Protein AF-A0A350SYU5-F1 (afdb_monomer)

Foldseek 3Di:
DDPVVVVVVVVLLCLLLLLLLLLLLLVLCQLPVLLVLLVQLPDPLQRSLLLLLLLQLLLLVVLQVPQFAQDALVLLLVLLLCLLVLLQVLLLDHRDPVSSVSSNVSSNSSSVNSSNSVRQSLVPPSNVCPPFLCSLVVSLVLSLVLVPPDPPDSRNRPSSSVSSNVSSVSNSVSRDPDDRDGDRDDRDPVNQQDLLNLLLSLLSSCLSLCLAPVVVVVDDSSVSSSLNSCLQRVLLRVVVVVPPPPCDPPLCLAQQLLVLLLQLLLLLLPPPDVVSPSSSNNSSSNSNSRDRPPDPPPDVVSNCVNSPNSVLSVQLSNCCVVQPNNSSSVSSVVSNVVSVVSSVVSVVVVVVVVPPPPPPPPPPDDDDDD

Secondary structure (DSSP, 8-state):
--HHHHHHHHHHHHHHHHHHHHHHHHHHHHHHHHHHHHHHTT-TTTHHHHHHHHHHHHHHHHHHH--B-PPPHHHHHHHHHHHHHHHHHHHTPPSSHHHHHHHHHHHHHHHHHHHHHHHHHHH-GGGG--TTSHHHHHHHHHHHHHHTS-TTSTTTTHHHHHHHHHHHHHHHHHS--------BPPPPTTSS--HHHHHHHHHHHHTTSTT-TTTTTT--HHHHHHHHHHHHHHHHHHHHHTT--TT--HHHHHHHHHHHHHHHHHHHHH--SHHHHHHHHHHHHHHHHS---------GGGGSGGGHHHHHHHHHHHHHHHHTHHHHHHHHHHHHHHHHHHHHHHHHHHHHHHHS--------------

Radius of gyration: 22.91 Å; Cα contacts (8 Å, |Δi|>4): 474; chains: 1; bounding box: 88×47×67 Å

Nearest PDB structures (foldseek):
  7da5-assembly1_A  TM=6.569E-01  e=1.194E-03  Homo sapiens
  9b3m-assembly1_A  TM=6.721E-01  e=3.586E-03  Staphylococcus aureus
  6kkj-assembly1_B  TM=5.886E-01  e=1.077E-02  Escherichia coli K-12
  6kki-assembly1_A  TM=5.574E-01  e=4.670E-02  Escherichia coli K-12
  4jr9-assembly1_A  TM=5.294E-01  e=6.081E-01  Escherichia coli K-12

Solvent-accessible surface area (backbone atoms only — not comparable to full-atom values): 19378 Å² total; per-residue (Å²): 133,62,73,68,59,58,49,53,56,53,57,64,62,45,32,33,48,43,33,46,22,25,43,35,31,57,50,54,39,45,54,49,50,40,16,53,50,23,52,70,44,65,50,82,72,33,36,9,38,49,30,34,27,48,18,53,36,47,23,40,56,48,40,64,66,62,50,71,57,56,69,54,47,67,54,48,32,49,39,22,42,52,36,13,52,42,46,27,52,56,59,71,47,65,69,47,75,67,46,51,54,48,46,46,53,41,23,52,45,43,14,55,35,50,35,42,46,51,38,42,44,65,72,36,71,59,44,79,61,52,91,74,42,51,37,37,40,53,21,34,52,51,45,50,57,59,70,66,56,73,73,92,45,103,56,69,17,50,60,57,16,50,52,39,34,51,26,16,52,44,34,28,75,45,53,73,96,63,84,88,64,90,51,78,55,74,82,52,84,82,40,62,49,41,71,32,55,28,51,43,50,37,57,58,50,38,71,53,40,92,52,30,75,65,51,77,68,73,49,54,72,63,60,51,52,51,51,53,37,45,49,68,16,44,43,45,25,50,57,64,69,69,56,63,62,95,73,60,53,77,62,52,49,58,41,48,36,30,50,27,32,21,52,11,20,44,30,45,40,70,37,92,42,66,68,39,38,52,52,11,52,51,29,25,43,50,20,46,43,48,78,70,77,86,72,86,76,87,47,82,83,54,74,58,49,41,42,50,29,31,52,50,45,47,50,30,29,70,36,26,82,82,48,40,50,52,26,54,21,51,52,26,40,52,50,15,51,52,26,46,54,52,41,50,54,55,53,53,53,51,52,55,60,67,66,54,67,80,76,70,75,77,75,84,76,75,89,86,79,135

Mean predicted aligned error: 9.74 Å

Structure (mmCIF, N/CA/C/O backbone):
data_AF-A0A350SYU5-F1
#
_entry.id   AF-A0A350SYU5-F1
#
loop_
_atom_site.group_PDB
_atom_site.id
_atom_site.type_symbol
_atom_site.label_atom_id
_atom_site.label_alt_id
_atom_site.label_comp_id
_atom_site.label_asym_id
_atom_site.label_entity_id
_atom_site.label_seq_id
_atom_site.pdbx_PDB_ins_code
_atom_site.Cartn_x
_atom_site.Cartn_y
_atom_site.Cartn_z
_atom_site.occupancy
_atom_site.B_iso_or_equiv
_atom_site.auth_seq_id
_atom_site.auth_comp_id
_atom_site.auth_asym_id
_atom_site.auth_atom_id
_atom_site.pdbx_PDB_model_num
ATOM 1 N N . MET A 1 1 ? 10.965 -8.874 44.920 1.00 52.69 1 MET A N 1
ATOM 2 C CA . MET A 1 1 ? 10.633 -9.421 43.585 1.00 52.69 1 MET A CA 1
ATOM 3 C C . MET A 1 1 ? 11.917 -9.912 42.941 1.00 52.69 1 MET A C 1
ATOM 5 O O . MET A 1 1 ? 12.846 -9.113 42.859 1.00 52.69 1 MET A O 1
ATOM 9 N N . PRO A 1 2 ? 12.013 -11.189 42.547 1.00 64.06 2 PRO A N 1
ATOM 10 C CA . PRO A 1 2 ? 13.215 -11.714 41.913 1.00 64.06 2 PRO A CA 1
ATOM 11 C C . PRO A 1 2 ? 13.391 -11.112 40.509 1.00 64.06 2 PRO A C 1
ATOM 13 O O . PRO A 1 2 ? 12.429 -10.857 39.785 1.00 64.06 2 PRO A O 1
ATOM 16 N N . MET A 1 3 ? 14.641 -10.861 40.124 1.00 56.91 3 MET A N 1
ATOM 17 C CA . MET A 1 3 ? 15.029 -10.196 38.870 1.00 56.91 3 MET A CA 1
ATOM 18 C C . MET A 1 3 ? 14.549 -10.951 37.609 1.00 56.91 3 MET A C 1
ATOM 20 O O . MET A 1 3 ? 14.322 -10.340 36.564 1.00 56.91 3 MET A O 1
ATOM 24 N N . SER A 1 4 ? 14.305 -12.261 37.731 1.00 62.06 4 SER A N 1
ATOM 25 C CA . SER A 1 4 ? 13.698 -13.123 36.708 1.00 62.06 4 SER A CA 1
ATOM 26 C C . SER A 1 4 ? 12.257 -12.734 36.355 1.00 62.06 4 SER A C 1
ATOM 28 O O . SER A 1 4 ? 11.883 -12.772 35.181 1.00 62.06 4 SER A O 1
ATOM 30 N N . ASP A 1 5 ? 11.464 -12.285 37.332 1.00 49.34 5 ASP A N 1
ATOM 31 C CA . ASP A 1 5 ? 10.056 -11.919 37.122 1.00 49.34 5 ASP A CA 1
ATOM 32 C C . ASP A 1 5 ? 9.930 -10.568 36.408 1.00 49.34 5 ASP A C 1
ATOM 34 O O . ASP A 1 5 ? 9.075 -10.384 35.538 1.00 49.34 5 ASP A O 1
ATOM 38 N N . LEU A 1 6 ? 10.844 -9.636 36.700 1.00 54.94 6 LEU A N 1
ATOM 39 C CA . LEU A 1 6 ? 10.938 -8.340 36.018 1.00 54.94 6 LEU A CA 1
ATOM 40 C C . LEU A 1 6 ? 11.334 -8.490 34.542 1.00 54.94 6 LEU A C 1
ATOM 42 O O . LEU A 1 6 ? 10.786 -7.793 33.682 1.00 54.94 6 LEU A O 1
ATOM 46 N N . LEU A 1 7 ? 12.245 -9.416 34.230 1.00 56.16 7 LEU A N 1
ATOM 47 C CA . LEU A 1 7 ? 12.617 -9.725 32.850 1.00 56.16 7 LEU A CA 1
ATOM 48 C C . LEU A 1 7 ? 11.451 -10.383 32.101 1.00 56.16 7 LEU A C 1
ATOM 50 O O . LEU A 1 7 ? 11.112 -9.940 31.003 1.00 56.16 7 LEU A O 1
ATOM 54 N N . HIS A 1 8 ? 10.757 -11.352 32.703 1.00 55.75 8 HIS A N 1
ATOM 55 C CA . HIS A 1 8 ? 9.583 -11.976 32.083 1.00 55.75 8 HIS A CA 1
ATOM 56 C C . HIS A 1 8 ? 8.437 -10.983 31.813 1.00 55.75 8 HIS A C 1
ATOM 58 O O . HIS A 1 8 ? 7.811 -11.026 30.745 1.00 55.75 8 HIS A O 1
ATOM 64 N N . LEU A 1 9 ? 8.191 -10.038 32.725 1.00 55.91 9 LEU A N 1
ATOM 65 C CA . LEU A 1 9 ? 7.209 -8.964 32.536 1.00 55.91 9 LEU A CA 1
ATOM 66 C C . LEU A 1 9 ? 7.614 -7.994 31.411 1.00 55.91 9 LEU A C 1
ATOM 68 O O . LEU A 1 9 ? 6.774 -7.636 30.583 1.00 55.91 9 LEU A O 1
ATOM 72 N N . ARG A 1 10 ? 8.900 -7.627 31.300 1.00 57.81 10 ARG A N 1
ATOM 73 C CA . ARG A 1 10 ? 9.396 -6.783 30.194 1.00 57.81 10 ARG A CA 1
ATOM 74 C C . ARG A 1 10 ? 9.336 -7.491 28.838 1.00 57.81 10 ARG A C 1
ATOM 76 O O . ARG A 1 10 ? 8.851 -6.907 27.870 1.00 57.81 10 ARG A O 1
ATOM 83 N N . PHE A 1 11 ? 9.749 -8.758 28.757 1.00 58.53 11 PHE A N 1
ATOM 84 C CA . PHE A 1 11 ? 9.752 -9.517 27.498 1.00 58.53 11 PHE A CA 1
ATOM 85 C C . PHE A 1 11 ? 8.342 -9.807 26.969 1.00 58.53 11 PHE A C 1
ATOM 87 O O . PHE A 1 11 ? 8.112 -9.783 25.759 1.00 58.53 11 PHE A O 1
ATOM 94 N N . THR A 1 12 ? 7.363 -10.026 27.849 1.00 60.91 12 THR A N 1
ATOM 95 C CA . THR A 1 12 ? 5.959 -10.178 27.428 1.00 60.91 12 THR A CA 1
ATOM 96 C C . THR A 1 12 ? 5.342 -8.862 26.941 1.00 60.91 12 THR A C 1
ATOM 98 O O . THR A 1 12 ? 4.440 -8.892 26.098 1.00 60.91 12 THR A O 1
ATOM 101 N N . GLY A 1 13 ? 5.857 -7.713 27.395 1.00 68.12 13 GLY A N 1
ATOM 102 C CA . GLY A 1 13 ? 5.487 -6.383 26.904 1.00 68.12 13 GLY A CA 1
ATOM 103 C C . GLY A 1 13 ? 5.951 -6.095 25.470 1.00 68.12 13 GLY A C 1
ATOM 104 O O . GLY A 1 13 ? 5.260 -5.389 24.738 1.00 68.12 13 GLY A O 1
ATOM 105 N N . LEU A 1 14 ? 7.063 -6.697 25.029 1.00 76.12 14 LEU A N 1
ATOM 106 C CA . LEU A 1 14 ? 7.655 -6.452 23.705 1.00 76.12 14 LEU A CA 1
ATOM 107 C C . LEU A 1 14 ? 7.054 -7.290 22.569 1.00 76.12 14 LEU A C 1
ATOM 109 O O . LEU A 1 14 ? 7.246 -6.961 21.400 1.00 76.12 14 LEU A O 1
ATOM 113 N N . ARG A 1 15 ? 6.278 -8.338 22.868 1.00 82.56 15 ARG A N 1
ATOM 114 C CA . ARG A 1 15 ? 5.720 -9.220 21.824 1.00 82.56 15 ARG A CA 1
ATOM 115 C C . ARG A 1 15 ? 4.776 -8.495 20.864 1.00 82.56 15 ARG A C 1
ATOM 117 O O . ARG A 1 15 ? 4.832 -8.706 19.658 1.00 82.56 15 ARG A O 1
ATOM 124 N N . ALA A 1 16 ? 3.920 -7.630 21.401 1.00 80.12 16 ALA A N 1
ATOM 125 C CA . ALA A 1 16 ? 2.972 -6.859 20.607 1.00 80.12 16 ALA A CA 1
ATOM 126 C C . ALA A 1 16 ? 3.649 -5.839 19.667 1.00 80.12 16 ALA A C 1
ATOM 128 O O . ALA A 1 16 ? 3.357 -5.864 18.469 1.00 80.12 16 ALA A O 1
ATOM 129 N N . PRO A 1 17 ? 4.568 -4.971 20.140 1.00 83.31 17 PRO A N 1
ATOM 130 C CA . PRO A 1 17 ? 5.275 -4.061 19.246 1.00 83.31 17 PRO A CA 1
ATOM 131 C C . PRO A 1 17 ? 6.201 -4.789 18.261 1.00 83.31 17 PRO A C 1
ATOM 133 O O . PRO A 1 17 ? 6.313 -4.338 17.129 1.00 83.31 17 PRO A O 1
ATOM 136 N N . ALA A 1 18 ? 6.788 -5.933 18.628 1.00 87.62 18 ALA A N 1
ATOM 137 C CA . ALA A 1 18 ? 7.578 -6.758 17.712 1.00 87.62 18 ALA A CA 1
ATOM 138 C C . ALA A 1 18 ? 6.739 -7.344 16.560 1.00 87.62 18 ALA A C 1
ATOM 140 O O . ALA A 1 18 ? 7.135 -7.250 15.399 1.00 87.62 18 ALA A O 1
ATOM 141 N N . LEU A 1 19 ? 5.546 -7.881 16.847 1.00 87.88 19 LEU A N 1
ATOM 142 C CA . LEU A 1 19 ? 4.619 -8.331 15.803 1.00 87.88 19 LEU A CA 1
ATOM 143 C C . LEU A 1 19 ? 4.144 -7.159 14.929 1.00 87.88 19 LEU A C 1
ATOM 145 O O . LEU A 1 19 ? 4.025 -7.296 13.713 1.00 87.88 19 LEU A O 1
ATOM 149 N N . ALA A 1 20 ? 3.888 -5.997 15.538 1.00 86.62 20 ALA A N 1
ATOM 150 C CA . ALA A 1 20 ? 3.530 -4.790 14.803 1.00 86.62 20 ALA A CA 1
ATOM 151 C C . ALA A 1 20 ? 4.665 -4.328 13.878 1.00 86.62 20 ALA A C 1
ATOM 153 O O . ALA A 1 20 ? 4.381 -3.982 12.734 1.00 86.62 20 ALA A O 1
ATOM 154 N N . LEU A 1 21 ? 5.916 -4.357 14.348 1.00 90.19 21 LEU A N 1
ATOM 155 C CA . LEU A 1 21 ? 7.109 -4.044 13.564 1.00 90.19 21 LEU A CA 1
ATOM 156 C C . LEU A 1 21 ? 7.224 -4.991 12.369 1.00 90.19 21 LEU A C 1
ATOM 158 O O . LEU A 1 21 ? 7.217 -4.518 11.242 1.00 90.19 21 LEU A O 1
ATOM 162 N N . ALA A 1 22 ? 7.208 -6.310 12.598 1.00 91.81 22 ALA A N 1
ATOM 163 C CA . ALA A 1 22 ? 7.276 -7.312 11.532 1.00 91.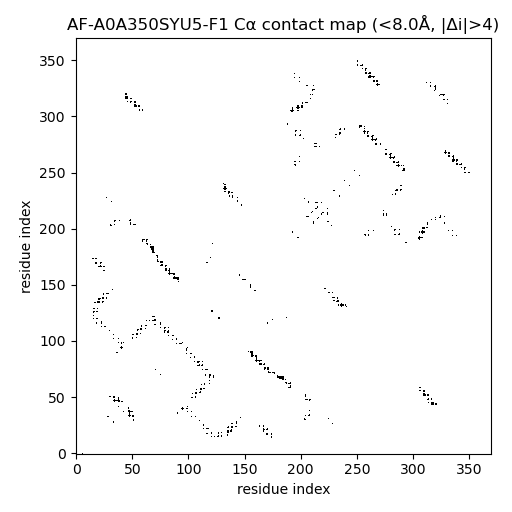81 22 ALA A CA 1
ATOM 164 C C . ALA A 1 22 ? 6.190 -7.102 10.465 1.00 91.81 22 ALA A C 1
ATOM 166 O O . ALA A 1 22 ? 6.468 -7.130 9.267 1.00 91.81 22 ALA A O 1
ATOM 167 N N . ARG A 1 23 ? 4.956 -6.829 10.904 1.00 90.69 23 ARG A N 1
ATOM 168 C CA . ARG A 1 23 ? 3.830 -6.522 10.021 1.00 90.69 23 ARG A CA 1
ATOM 169 C C . ARG A 1 23 ? 4.079 -5.255 9.206 1.00 90.69 23 ARG A C 1
ATOM 171 O O . ARG A 1 23 ? 3.924 -5.289 7.995 1.00 90.69 23 ARG A O 1
ATOM 178 N N . TRP A 1 24 ? 4.461 -4.147 9.838 1.00 90.12 24 TRP A N 1
ATOM 179 C CA . TRP A 1 24 ? 4.737 -2.899 9.121 1.00 90.12 24 TRP A CA 1
ATOM 180 C C . TRP A 1 24 ? 5.911 -3.033 8.154 1.00 90.12 24 TRP A C 1
ATOM 182 O O . TRP A 1 24 ? 5.799 -2.567 7.027 1.00 90.12 24 TRP A O 1
ATOM 192 N N . THR A 1 25 ? 6.981 -3.723 8.544 1.00 92.44 25 THR A N 1
ATOM 193 C CA . THR A 1 25 ? 8.129 -4.006 7.678 1.00 92.44 25 THR A CA 1
ATOM 194 C C . THR A 1 25 ? 7.698 -4.795 6.445 1.00 92.44 25 THR A C 1
ATOM 196 O O . THR A 1 25 ? 7.964 -4.364 5.328 1.00 92.44 25 THR A O 1
ATOM 199 N N . ALA A 1 26 ? 6.949 -5.890 6.618 1.00 92.50 26 ALA A N 1
ATOM 200 C CA . ALA A 1 26 ? 6.449 -6.681 5.494 1.00 92.50 26 ALA A CA 1
ATOM 201 C C . ALA A 1 26 ? 5.541 -5.867 4.554 1.00 92.50 26 ALA A C 1
ATOM 203 O O . ALA A 1 26 ? 5.580 -6.071 3.343 1.00 92.50 26 ALA A O 1
ATOM 204 N N . LEU A 1 27 ? 4.741 -4.939 5.093 1.00 90.81 27 LEU A N 1
ATOM 205 C CA . LEU A 1 27 ? 3.855 -4.084 4.300 1.00 90.81 27 LEU A CA 1
ATOM 206 C C . LEU A 1 27 ? 4.599 -2.991 3.536 1.00 90.81 27 LEU A C 1
ATOM 208 O O . LEU A 1 27 ? 4.328 -2.797 2.355 1.00 90.81 27 LEU A O 1
ATOM 212 N N . LEU A 1 28 ? 5.498 -2.263 4.198 1.00 90.56 28 LEU A N 1
ATOM 213 C CA . LEU A 1 28 ? 6.235 -1.161 3.581 1.00 90.56 28 LEU A CA 1
ATOM 214 C C . LEU A 1 28 ? 7.209 -1.685 2.526 1.00 90.56 28 LEU A C 1
ATOM 216 O O . LEU A 1 28 ? 7.221 -1.167 1.413 1.00 90.56 28 LEU A O 1
ATOM 220 N N . ILE A 1 29 ? 7.939 -2.763 2.830 1.00 91.94 29 ILE A N 1
ATOM 221 C CA . ILE A 1 29 ? 8.794 -3.419 1.837 1.00 91.94 29 ILE A CA 1
ATOM 222 C C . ILE A 1 29 ? 7.935 -3.975 0.696 1.00 91.94 29 ILE A C 1
ATOM 224 O O . ILE A 1 29 ? 8.297 -3.779 -0.453 1.00 91.94 29 ILE A O 1
ATOM 228 N N . GLY A 1 30 ? 6.773 -4.582 0.967 1.00 90.25 30 GLY A N 1
ATOM 229 C CA . GLY A 1 30 ? 5.881 -5.074 -0.090 1.00 90.25 30 GLY A CA 1
ATOM 230 C C . GLY A 1 30 ? 5.445 -3.979 -1.071 1.00 90.25 30 GLY A C 1
ATOM 231 O O . GLY A 1 30 ? 5.544 -4.167 -2.278 1.00 90.25 30 GLY A O 1
ATOM 232 N N . TRP A 1 31 ? 5.035 -2.806 -0.572 1.00 88.94 31 TRP A N 1
ATOM 233 C CA . TRP A 1 31 ? 4.666 -1.662 -1.420 1.00 88.94 31 TRP A CA 1
ATOM 234 C C . TRP A 1 31 ? 5.816 -1.155 -2.285 1.00 88.94 31 TRP A C 1
ATOM 236 O O . TRP A 1 31 ? 5.601 -0.781 -3.439 1.00 88.94 31 TRP A O 1
ATOM 246 N N . VAL A 1 32 ? 7.011 -1.073 -1.702 1.00 89.00 32 VAL A N 1
ATOM 247 C CA . VAL A 1 32 ? 8.126 -0.375 -2.336 1.00 89.00 32 VAL A CA 1
ATOM 248 C C . VAL A 1 32 ? 8.946 -1.334 -3.198 1.00 89.00 32 VAL A C 1
ATOM 250 O O . VAL A 1 32 ? 9.190 -1.079 -4.369 1.00 89.00 32 VAL A O 1
ATOM 253 N N . TRP A 1 33 ? 9.307 -2.494 -2.665 1.00 90.81 33 TRP A N 1
ATOM 254 C CA . TRP A 1 33 ? 10.144 -3.451 -3.372 1.00 90.81 33 TRP A CA 1
ATOM 255 C C . TRP A 1 33 ? 9.426 -4.124 -4.550 1.00 90.81 33 TRP A C 1
ATOM 257 O O . TRP A 1 33 ? 10.004 -4.182 -5.628 1.00 90.81 33 TRP A O 1
ATOM 267 N N . LEU A 1 34 ? 8.162 -4.562 -4.412 1.00 90.56 34 LEU A N 1
ATOM 268 C CA . LEU A 1 34 ? 7.441 -5.193 -5.538 1.00 90.56 34 LEU A CA 1
ATOM 269 C C . LEU A 1 34 ? 7.291 -4.240 -6.732 1.00 90.56 34 LEU A C 1
ATOM 271 O O . LEU A 1 34 ? 7.348 -4.673 -7.883 1.00 90.56 34 LEU A O 1
ATOM 275 N N . GLY A 1 35 ? 7.099 -2.949 -6.457 1.00 87.62 35 GLY A N 1
ATOM 276 C CA . GLY A 1 35 ? 6.995 -1.930 -7.492 1.00 87.62 35 GLY A CA 1
ATOM 277 C C . GLY A 1 35 ? 8.335 -1.626 -8.160 1.00 87.62 35 GLY A C 1
ATOM 278 O O . GLY A 1 35 ? 8.398 -1.609 -9.391 1.00 87.62 35 GLY A O 1
ATOM 279 N N . ALA A 1 36 ? 9.400 -1.464 -7.366 1.00 86.50 36 ALA A N 1
ATOM 280 C CA . ALA A 1 36 ? 10.763 -1.275 -7.867 1.00 86.50 36 ALA A CA 1
ATOM 281 C C . ALA A 1 36 ? 11.204 -2.445 -8.749 1.00 86.50 36 ALA A C 1
ATOM 283 O O . ALA A 1 36 ? 11.718 -2.255 -9.849 1.00 86.50 36 ALA A O 1
ATOM 284 N N . GLU A 1 37 ? 10.949 -3.663 -8.282 1.00 87.19 37 GLU A N 1
ATOM 285 C CA . GLU A 1 37 ? 11.361 -4.881 -8.957 1.00 87.19 37 GLU A CA 1
ATOM 286 C C . GLU A 1 37 ? 10.594 -5.096 -10.263 1.00 87.19 37 GLU A C 1
ATOM 288 O O . GLU A 1 37 ? 11.179 -5.435 -11.290 1.00 87.19 37 GLU A O 1
ATOM 293 N N . GLY A 1 38 ? 9.290 -4.807 -10.274 1.00 86.38 38 GLY A N 1
ATOM 294 C CA . GLY A 1 38 ? 8.525 -4.837 -11.515 1.00 86.38 38 GLY A CA 1
ATOM 295 C C . GLY A 1 38 ? 9.039 -3.819 -12.538 1.00 86.38 38 GLY A C 1
ATOM 296 O O . GLY A 1 38 ? 9.127 -4.152 -13.720 1.00 86.38 38 GLY A O 1
ATOM 297 N N . GLN A 1 39 ? 9.443 -2.614 -12.117 1.00 83.31 39 GLN A N 1
ATOM 298 C CA . GLN A 1 39 ? 10.101 -1.656 -13.016 1.00 83.31 39 GLN A CA 1
ATOM 299 C C . GLN A 1 39 ? 11.452 -2.173 -13.526 1.00 83.31 39 GLN A C 1
ATOM 301 O O . GLN A 1 39 ? 11.700 -2.109 -14.730 1.00 83.31 39 GLN A O 1
ATOM 306 N N . ARG A 1 40 ? 12.295 -2.726 -12.640 1.00 84.56 40 ARG A N 1
ATOM 307 C CA . ARG A 1 40 ? 13.619 -3.278 -12.978 1.00 84.56 40 ARG A CA 1
ATOM 308 C C . ARG A 1 40 ? 13.537 -4.336 -14.073 1.00 84.56 40 ARG A C 1
ATOM 310 O O . ARG A 1 40 ? 14.356 -4.342 -14.984 1.00 84.56 40 ARG A O 1
ATOM 31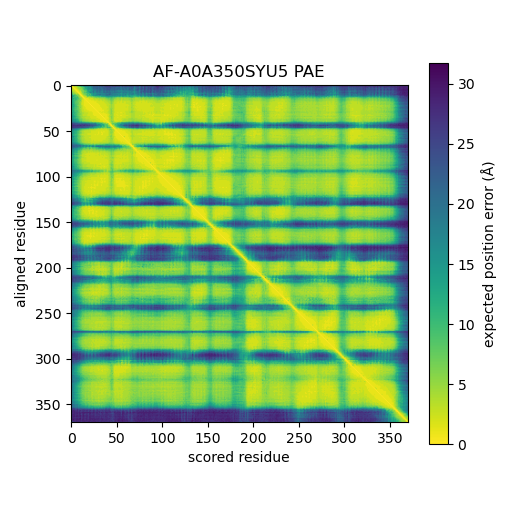7 N N . LEU A 1 41 ? 12.533 -5.208 -14.006 1.00 83.31 41 LEU A N 1
ATOM 318 C CA . LEU A 1 41 ? 12.354 -6.290 -14.973 1.00 83.31 41 LEU A CA 1
ATOM 319 C C . LEU A 1 41 ? 11.883 -5.809 -16.363 1.00 83.31 41 LEU A C 1
ATOM 321 O O . LEU A 1 41 ? 11.805 -6.627 -17.276 1.00 83.31 41 LEU A O 1
ATOM 325 N N . GLY A 1 42 ? 11.598 -4.512 -16.553 1.00 66.06 42 GLY A N 1
ATOM 326 C CA . GLY A 1 42 ? 11.497 -3.880 -17.877 1.00 66.06 42 GLY A CA 1
ATOM 327 C C . GLY A 1 42 ? 10.225 -4.171 -18.681 1.00 66.06 42 GLY A C 1
ATOM 328 O O . GLY A 1 42 ? 10.191 -3.922 -19.884 1.00 66.06 42 GLY A O 1
ATOM 329 N N . TRP A 1 43 ? 9.169 -4.693 -18.053 1.00 66.06 43 TRP A N 1
ATOM 330 C CA . TRP A 1 43 ? 7.924 -5.031 -18.754 1.00 66.06 43 TRP A CA 1
ATOM 331 C C . TRP A 1 43 ? 7.055 -3.787 -19.003 1.00 66.06 43 TRP A C 1
ATOM 333 O O . TRP A 1 43 ? 6.883 -2.933 -18.135 1.00 66.06 43 TRP A O 1
ATOM 343 N N . SER A 1 44 ? 6.508 -3.663 -20.213 1.00 57.03 44 SER A N 1
ATOM 344 C CA . SER A 1 44 ? 5.855 -2.436 -20.668 1.00 57.03 44 SER A CA 1
ATOM 345 C C . SER A 1 44 ? 4.495 -2.167 -19.994 1.00 57.03 44 SER A C 1
ATOM 347 O O . SER A 1 44 ? 3.740 -3.066 -19.620 1.00 57.03 44 SER A O 1
ATOM 349 N N . LEU A 1 45 ? 4.223 -0.868 -19.827 1.00 49.22 45 LEU A N 1
ATOM 350 C CA . LEU A 1 45 ? 3.010 -0.193 -19.340 1.00 49.22 45 LEU A CA 1
ATOM 351 C C . LEU A 1 45 ? 2.565 -0.394 -17.871 1.00 49.22 45 LEU A C 1
ATOM 353 O O . LEU A 1 45 ? 2.014 0.550 -17.314 1.00 49.22 45 LEU A O 1
ATOM 357 N N . ALA A 1 46 ? 2.810 -1.527 -17.196 1.00 53.84 46 ALA A N 1
ATOM 358 C CA . ALA A 1 46 ? 2.254 -1.747 -15.842 1.00 53.84 46 ALA A CA 1
ATOM 359 C C . ALA A 1 46 ? 3.105 -2.595 -14.878 1.00 53.84 46 ALA A C 1
ATOM 361 O O . ALA A 1 46 ? 2.618 -2.970 -13.813 1.00 53.84 46 ALA A O 1
ATOM 362 N N . SER A 1 47 ? 4.350 -2.927 -15.210 1.00 58.69 47 SER A N 1
ATOM 363 C CA . SER A 1 47 ? 5.089 -4.020 -14.561 1.00 58.69 47 SER A CA 1
ATOM 364 C C . SER A 1 47 ? 5.271 -3.899 -13.043 1.00 58.69 47 SER A C 1
ATOM 366 O O . SER A 1 47 ? 5.026 -4.866 -12.323 1.00 58.69 47 SER A O 1
ATOM 368 N N . GLY A 1 48 ? 5.622 -2.714 -12.534 1.00 70.25 48 GLY A N 1
ATOM 369 C CA . GLY A 1 48 ? 5.692 -2.446 -11.089 1.00 70.25 48 GLY A CA 1
ATOM 370 C C . GLY A 1 48 ? 4.314 -2.361 -10.434 1.00 70.25 48 GLY A C 1
ATOM 371 O O . GLY A 1 48 ? 4.080 -2.866 -9.337 1.00 70.25 48 GLY A O 1
ATOM 372 N N . VAL A 1 49 ? 3.362 -1.763 -11.145 1.00 84.94 49 VAL A N 1
ATOM 373 C CA . VAL A 1 49 ? 2.017 -1.485 -10.638 1.00 84.94 49 VAL A CA 1
ATOM 374 C C . VAL A 1 49 ? 1.179 -2.759 -10.525 1.00 84.94 49 VAL A C 1
ATOM 376 O O . VAL A 1 49 ? 0.424 -2.909 -9.569 1.00 84.94 49 VAL A O 1
ATOM 379 N N . LEU A 1 50 ? 1.335 -3.701 -11.456 1.00 89.06 50 LEU A N 1
ATOM 380 C CA . LEU A 1 50 ? 0.588 -4.954 -11.490 1.00 89.06 50 LEU A CA 1
ATOM 381 C C . LEU A 1 50 ? 0.936 -5.853 -10.303 1.00 89.06 50 LEU A C 1
ATOM 383 O O . LEU A 1 50 ? 0.023 -6.348 -9.647 1.00 89.06 50 LEU A O 1
ATOM 387 N N . ALA A 1 51 ? 2.227 -6.023 -9.990 1.00 89.62 51 ALA A N 1
ATOM 388 C CA . ALA A 1 51 ? 2.666 -6.814 -8.837 1.00 89.62 51 ALA A CA 1
ATOM 389 C C . ALA A 1 51 ? 2.078 -6.256 -7.533 1.00 89.62 51 ALA A C 1
ATOM 391 O O . ALA A 1 51 ? 1.498 -6.988 -6.728 1.00 89.62 51 ALA A O 1
ATOM 392 N N . VAL A 1 52 ? 2.165 -4.934 -7.367 1.00 90.94 52 VAL A N 1
ATOM 393 C CA . VAL A 1 52 ? 1.636 -4.214 -6.207 1.00 90.94 52 VAL A CA 1
ATOM 394 C C . VAL A 1 52 ? 0.108 -4.305 -6.140 1.00 90.94 52 VAL A C 1
ATOM 396 O O . VAL A 1 52 ? -0.441 -4.596 -5.077 1.00 90.94 52 VAL A O 1
ATOM 399 N N . ALA A 1 53 ? -0.596 -4.108 -7.256 1.00 91.50 53 ALA A N 1
ATOM 400 C CA . ALA A 1 53 ? -2.052 -4.193 -7.317 1.00 91.50 53 ALA A CA 1
ATOM 401 C C . ALA A 1 53 ? -2.561 -5.619 -7.062 1.00 91.50 53 ALA A C 1
ATOM 403 O O . ALA A 1 53 ? -3.547 -5.791 -6.344 1.00 91.50 53 ALA A O 1
ATOM 404 N N . LEU A 1 54 ? -1.877 -6.638 -7.592 1.00 92.56 54 LEU A N 1
ATOM 405 C CA . LEU A 1 54 ? -2.176 -8.047 -7.340 1.00 92.56 54 LEU A CA 1
ATOM 406 C C . LEU A 1 54 ? -1.988 -8.382 -5.861 1.00 92.56 54 LEU A C 1
ATOM 408 O O . LEU A 1 54 ? -2.900 -8.923 -5.235 1.00 92.56 54 LEU A O 1
ATOM 412 N N . TRP A 1 55 ? -0.839 -8.014 -5.289 1.00 93.94 55 TRP A N 1
ATOM 413 C CA . TRP A 1 55 ? -0.551 -8.199 -3.869 1.00 93.94 55 TRP A CA 1
ATOM 414 C C . TRP A 1 55 ? -1.604 -7.513 -2.987 1.00 93.94 55 TRP A C 1
ATOM 416 O O . TRP A 1 55 ? -2.190 -8.137 -2.098 1.00 93.94 55 TRP A O 1
ATOM 426 N N . TRP A 1 56 ? -1.899 -6.241 -3.259 1.00 91.62 56 TRP A N 1
ATOM 427 C CA . TRP A 1 56 ? -2.866 -5.457 -2.498 1.00 91.62 56 TRP A CA 1
ATOM 428 C C . TRP A 1 56 ? -4.290 -6.010 -2.632 1.00 91.62 56 TRP A C 1
ATOM 430 O O . TRP A 1 56 ? -4.961 -6.234 -1.622 1.00 91.62 56 TRP A O 1
ATOM 440 N N . GLY A 1 57 ? -4.743 -6.284 -3.856 1.00 90.38 57 GLY A N 1
ATOM 441 C CA . GLY A 1 57 ? -6.071 -6.824 -4.131 1.00 90.38 57 GLY A CA 1
ATOM 442 C C . GLY A 1 57 ? -6.273 -8.199 -3.508 1.00 90.38 57 GLY A C 1
ATOM 443 O O . GLY A 1 57 ? -7.266 -8.421 -2.810 1.00 90.38 57 GLY A O 1
ATOM 444 N N . LEU A 1 58 ? -5.304 -9.104 -3.668 1.00 91.12 58 LEU A N 1
ATOM 445 C CA . LEU A 1 58 ? -5.385 -10.430 -3.070 1.00 91.12 58 LEU A CA 1
ATOM 446 C C . LEU A 1 58 ? -5.357 -10.359 -1.543 1.00 91.12 58 LEU A C 1
ATOM 448 O O . LEU A 1 58 ? -6.132 -11.062 -0.897 1.00 91.12 58 LEU A O 1
ATOM 452 N N . ARG A 1 59 ? -4.545 -9.476 -0.950 1.00 89.19 59 ARG A N 1
ATOM 453 C CA . ARG A 1 59 ? -4.538 -9.254 0.501 1.00 89.19 59 ARG A CA 1
ATOM 454 C C . ARG A 1 59 ? -5.923 -8.844 1.003 1.00 89.19 59 ARG A C 1
ATOM 456 O O . ARG A 1 59 ? -6.375 -9.367 2.017 1.00 89.19 59 ARG A O 1
ATOM 463 N N . LEU A 1 60 ? -6.629 -7.965 0.291 1.00 85.06 60 LEU A N 1
ATOM 464 C CA . LEU A 1 60 ? -7.990 -7.562 0.659 1.00 85.06 60 LEU A CA 1
ATOM 465 C C . LEU A 1 60 ? -8.991 -8.722 0.533 1.00 85.06 60 LEU A C 1
ATOM 467 O O . LEU A 1 60 ? -9.763 -8.963 1.462 1.00 85.06 60 LEU A O 1
ATOM 471 N N . VAL A 1 61 ? -8.950 -9.481 -0.567 1.00 85.94 61 VAL A N 1
ATOM 472 C CA . VAL A 1 61 ? -9.835 -10.644 -0.787 1.00 85.94 61 VAL A CA 1
ATOM 473 C C . VAL A 1 61 ? -9.595 -11.729 0.261 1.00 85.94 61 VAL A C 1
ATOM 475 O O . VAL A 1 61 ? -10.540 -12.253 0.855 1.00 85.94 61 VAL A O 1
ATOM 478 N N . LEU A 1 62 ? -8.332 -12.059 0.527 1.00 86.81 62 LEU A N 1
ATOM 479 C CA . LEU A 1 62 ? -7.956 -13.041 1.537 1.00 86.81 62 LEU A CA 1
ATOM 480 C C . LEU A 1 62 ? -8.336 -12.556 2.940 1.00 86.81 62 LEU A C 1
ATOM 482 O O . LEU A 1 62 ? -8.892 -13.339 3.705 1.00 86.81 62 LEU A O 1
ATOM 486 N N . ALA A 1 63 ? -8.153 -11.273 3.267 1.00 80.75 63 ALA A N 1
ATOM 487 C CA . ALA A 1 63 ? -8.565 -10.710 4.556 1.00 80.75 63 ALA A CA 1
ATOM 488 C C . ALA A 1 63 ? -10.089 -10.756 4.783 1.00 80.75 63 ALA A C 1
ATOM 490 O O . ALA A 1 63 ? -10.530 -10.889 5.925 1.00 80.75 63 ALA A O 1
ATOM 491 N N . GLN A 1 64 ? -10.901 -10.683 3.721 1.00 77.31 64 GLN A N 1
ATOM 492 C CA . GLN A 1 64 ? -12.355 -10.885 3.804 1.00 77.31 64 GLN A CA 1
ATOM 493 C C . GLN A 1 64 ? -12.747 -12.353 4.030 1.00 77.31 64 GLN A C 1
ATOM 495 O O . GLN A 1 64 ? -13.744 -12.637 4.706 1.00 77.31 64 GLN A O 1
ATOM 500 N N . ARG A 1 65 ? -12.000 -13.286 3.423 1.00 75.75 65 ARG A N 1
ATOM 501 C CA . ARG A 1 65 ? -12.264 -14.735 3.479 1.00 75.75 65 ARG A CA 1
ATOM 502 C C . ARG A 1 65 ? -11.733 -15.387 4.752 1.00 75.75 65 ARG A C 1
ATOM 504 O O . ARG A 1 65 ? -12.351 -16.326 5.254 1.00 75.75 65 ARG A O 1
ATOM 511 N N . MET A 1 66 ? -10.632 -14.875 5.295 1.00 69.19 66 MET A N 1
ATOM 512 C CA . MET A 1 66 ? -10.000 -15.325 6.537 1.00 69.19 66 MET A CA 1
ATOM 513 C C . MET A 1 66 ? -10.848 -14.913 7.748 1.00 69.19 66 MET A C 1
ATOM 515 O O . MET A 1 66 ? -10.512 -14.017 8.516 1.00 69.19 66 MET A O 1
ATOM 519 N N . ARG A 1 67 ? -11.992 -15.585 7.907 1.00 61.16 67 ARG A N 1
ATOM 520 C CA . ARG A 1 67 ? -12.874 -15.505 9.083 1.00 61.16 67 ARG A CA 1
ATOM 521 C C . ARG A 1 67 ? -12.427 -16.436 10.217 1.00 61.16 67 ARG A C 1
ATOM 523 O O . ARG A 1 67 ? -12.995 -16.387 11.307 1.00 61.16 67 ARG A O 1
ATOM 530 N N . HIS A 1 68 ? -11.441 -17.290 9.945 1.00 54.84 68 HIS A N 1
ATOM 531 C CA . HIS A 1 68 ? -11.082 -18.446 10.757 1.00 54.84 68 HIS A CA 1
ATOM 532 C C . HIS A 1 68 ? -9.722 -18.239 11.427 1.00 54.84 68 HIS A C 1
ATOM 534 O O . HIS A 1 68 ? -8.698 -18.558 10.837 1.00 54.84 68 HIS A O 1
ATOM 540 N N . GLY A 1 69 ? -9.736 -17.729 12.663 1.00 65.44 69 GLY A N 1
ATOM 541 C CA . GLY A 1 69 ? -8.600 -17.775 13.593 1.00 65.44 69 GLY A CA 1
ATOM 542 C C . GLY A 1 69 ? -7.303 -17.082 13.148 1.00 65.44 69 GLY A C 1
ATOM 543 O O . GLY A 1 69 ? -7.160 -16.597 12.030 1.00 65.44 69 GLY A O 1
ATOM 544 N N . ALA A 1 70 ? -6.333 -17.012 14.062 1.00 72.75 70 ALA A N 1
ATOM 545 C CA . ALA A 1 70 ? -4.961 -16.684 13.686 1.00 72.75 70 ALA A CA 1
ATOM 546 C C . ALA A 1 70 ? -4.275 -17.938 13.115 1.00 72.75 70 ALA A C 1
ATOM 548 O O . ALA A 1 70 ? -4.473 -19.029 13.658 1.00 72.75 70 ALA A O 1
ATOM 549 N N . PRO A 1 71 ? -3.460 -17.802 12.057 1.00 81.69 71 PRO A N 1
ATOM 550 C CA . PRO A 1 71 ? -2.692 -18.914 11.513 1.00 81.69 71 PRO A CA 1
ATOM 551 C C . PRO A 1 71 ? -1.661 -19.428 12.522 1.00 81.69 71 PRO A C 1
ATOM 553 O O . PRO A 1 71 ? -1.176 -18.687 13.383 1.00 81.69 71 PRO A O 1
ATOM 556 N N . ALA A 1 72 ? -1.306 -20.708 12.397 1.00 85.75 72 ALA A N 1
ATOM 557 C CA . ALA A 1 72 ? -0.293 -21.331 13.238 1.00 85.75 72 ALA A CA 1
ATOM 558 C C . ALA A 1 72 ? 1.087 -20.679 13.036 1.00 85.75 72 ALA A C 1
ATOM 560 O O . ALA A 1 72 ? 1.415 -20.185 11.953 1.00 85.75 72 ALA A O 1
ATOM 561 N N . ARG A 1 73 ? 1.939 -20.750 14.070 1.00 88.62 73 ARG A N 1
ATOM 562 C CA . ARG A 1 73 ? 3.323 -20.242 14.031 1.00 88.62 73 ARG A CA 1
ATOM 563 C C . ARG A 1 73 ? 4.108 -20.778 12.828 1.00 88.62 73 ARG A C 1
ATOM 565 O O . ARG A 1 73 ? 4.803 -20.010 12.169 1.00 88.62 73 ARG A O 1
ATOM 572 N N . GLY A 1 74 ? 3.968 -22.074 12.536 1.00 89.19 74 GLY A N 1
ATOM 573 C CA . GLY A 1 74 ? 4.619 -22.716 11.392 1.00 89.19 74 GLY A CA 1
ATOM 574 C C . GLY A 1 74 ? 4.179 -22.121 10.053 1.00 89.19 74 GLY A C 1
ATOM 575 O O . GLY A 1 74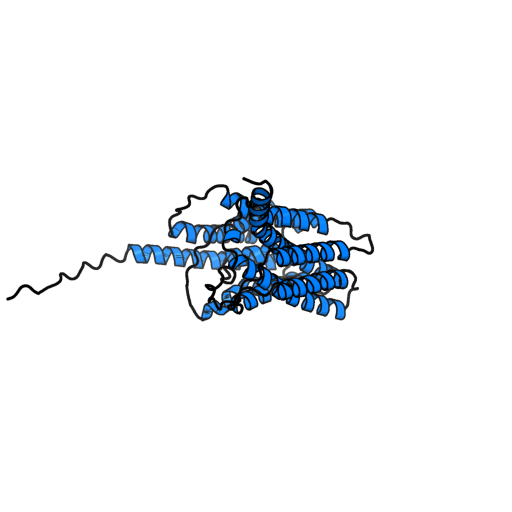 ? 5.013 -21.883 9.187 1.00 89.19 74 GLY A O 1
ATOM 576 N N . THR A 1 75 ? 2.897 -21.782 9.898 1.00 90.62 75 THR A N 1
ATOM 577 C CA . THR A 1 75 ? 2.367 -21.148 8.681 1.00 90.62 75 THR A CA 1
ATOM 578 C C . THR A 1 75 ? 2.944 -19.747 8.470 1.00 90.62 75 THR A C 1
ATOM 580 O O . THR A 1 75 ? 3.327 -19.402 7.359 1.00 90.62 75 THR A O 1
ATOM 583 N N . LEU A 1 76 ? 3.062 -18.938 9.530 1.00 90.75 76 LEU A N 1
ATOM 584 C CA . LEU A 1 76 ? 3.683 -17.608 9.434 1.00 90.75 76 LEU A CA 1
ATOM 585 C C . LEU A 1 76 ? 5.156 -17.681 9.031 1.00 90.75 76 LEU A C 1
ATOM 587 O O . LEU A 1 76 ? 5.602 -16.887 8.204 1.00 90.75 76 LEU A O 1
ATOM 591 N N . LEU A 1 77 ? 5.896 -18.618 9.629 1.00 93.94 77 LEU A N 1
ATOM 592 C CA . LEU A 1 77 ? 7.316 -18.801 9.354 1.00 93.94 77 LEU A CA 1
ATOM 593 C C . LEU A 1 77 ? 7.550 -19.338 7.941 1.00 93.94 77 LEU A C 1
ATOM 595 O O . LEU A 1 77 ? 8.414 -18.830 7.243 1.00 93.94 77 LEU A O 1
ATOM 599 N N . THR A 1 78 ? 6.769 -20.328 7.505 1.00 95.00 78 THR A N 1
ATOM 600 C CA . THR A 1 78 ? 6.889 -20.909 6.158 1.00 95.00 78 THR A CA 1
ATOM 601 C C . THR A 1 78 ? 6.536 -19.893 5.078 1.00 95.00 78 THR A C 1
ATOM 603 O O . THR A 1 78 ? 7.342 -19.675 4.180 1.00 95.00 78 THR A O 1
ATOM 606 N N . LEU A 1 79 ? 5.395 -19.203 5.189 1.00 95.06 79 LEU A N 1
ATOM 607 C CA . LEU A 1 79 ? 5.011 -18.158 4.234 1.00 95.06 79 LEU A CA 1
ATOM 608 C C . LEU A 1 79 ? 6.043 -17.023 4.186 1.00 95.06 79 LEU A C 1
ATOM 610 O O . LEU A 1 79 ? 6.425 -16.591 3.100 1.00 95.06 79 LEU A O 1
ATOM 614 N N . GLY A 1 80 ? 6.525 -16.565 5.346 1.00 94.94 80 GLY A N 1
ATOM 615 C CA . GLY A 1 80 ? 7.548 -15.523 5.416 1.00 94.94 80 GLY A CA 1
ATOM 616 C C . GLY A 1 80 ? 8.908 -15.974 4.885 1.00 94.94 80 GLY A C 1
ATOM 617 O O . GLY A 1 80 ? 9.543 -15.227 4.150 1.00 94.94 80 GLY A O 1
ATOM 618 N N . GLY A 1 81 ? 9.320 -17.209 5.176 1.00 96.19 81 GLY A N 1
ATOM 619 C CA . GLY A 1 81 ? 10.554 -17.808 4.667 1.00 96.19 81 GLY A CA 1
ATOM 620 C C . GLY A 1 81 ? 10.535 -17.985 3.150 1.00 96.19 81 GLY A C 1
ATOM 621 O O . GLY A 1 81 ? 11.483 -17.583 2.481 1.00 96.19 81 GLY A O 1
ATOM 622 N N . PHE A 1 82 ? 9.433 -18.491 2.584 1.00 96.81 82 PHE A N 1
ATOM 623 C CA . PHE A 1 82 ? 9.270 -18.566 1.130 1.00 96.81 82 PHE A CA 1
ATOM 624 C C . PHE A 1 82 ? 9.207 -17.177 0.485 1.00 96.81 82 PHE A C 1
ATOM 626 O O . PHE A 1 82 ? 9.768 -16.991 -0.590 1.00 96.81 82 PHE A O 1
ATOM 633 N N . THR A 1 83 ? 8.581 -16.188 1.136 1.00 96.12 83 THR A N 1
ATOM 634 C CA . THR A 1 83 ? 8.562 -14.803 0.628 1.00 96.12 83 THR A CA 1
ATOM 635 C C . THR A 1 83 ? 9.971 -14.206 0.630 1.00 96.12 83 THR A C 1
ATOM 637 O O . THR A 1 83 ? 10.381 -13.601 -0.353 1.00 96.12 83 THR A O 1
ATOM 640 N N . ALA A 1 84 ? 10.741 -14.416 1.701 1.00 95.12 84 ALA A N 1
ATOM 641 C CA . ALA A 1 84 ? 12.125 -13.967 1.819 1.00 95.12 84 ALA A CA 1
ATOM 642 C C . ALA A 1 84 ? 13.040 -14.609 0.764 1.00 95.12 84 ALA A C 1
ATOM 644 O O . ALA A 1 84 ? 13.785 -13.905 0.085 1.00 95.12 84 ALA A O 1
ATOM 645 N N . ALA A 1 85 ? 12.948 -15.932 0.598 1.00 94.50 85 ALA A N 1
ATOM 646 C CA . ALA A 1 85 ? 13.705 -16.669 -0.410 1.00 94.50 85 ALA A CA 1
ATOM 647 C C . ALA A 1 85 ? 13.310 -16.245 -1.832 1.00 94.50 85 ALA A C 1
ATOM 649 O O . ALA A 1 85 ? 14.177 -15.985 -2.660 1.00 94.50 85 ALA A O 1
ATOM 650 N N . GLY A 1 86 ? 12.007 -16.112 -2.094 1.00 93.50 86 GLY A N 1
ATOM 651 C CA . GLY A 1 86 ? 11.488 -15.652 -3.377 1.00 93.50 86 GLY A CA 1
ATOM 652 C C . GLY A 1 86 ? 11.938 -14.231 -3.711 1.00 93.50 86 GLY A C 1
ATOM 653 O O . GLY A 1 86 ? 12.351 -13.992 -4.838 1.00 93.50 86 GLY A O 1
ATOM 654 N N . ALA A 1 87 ? 11.937 -13.307 -2.745 1.00 91.81 87 ALA A N 1
ATOM 655 C CA . ALA A 1 87 ? 12.436 -11.946 -2.949 1.00 91.81 87 ALA A CA 1
ATOM 656 C C . ALA A 1 87 ? 13.934 -11.930 -3.280 1.00 91.81 87 ALA A C 1
ATOM 658 O O . ALA A 1 87 ? 14.346 -11.265 -4.228 1.00 91.81 87 ALA A O 1
ATOM 659 N N . GLY A 1 88 ? 14.734 -12.718 -2.552 1.00 89.81 88 GLY A N 1
ATOM 660 C CA . GLY A 1 88 ? 16.156 -12.887 -2.850 1.00 89.81 88 GLY A CA 1
ATOM 661 C C . GLY A 1 88 ? 16.399 -13.470 -4.244 1.00 89.81 88 GLY A C 1
ATOM 662 O O . GLY A 1 88 ? 17.274 -12.991 -4.952 1.00 89.81 88 GLY A O 1
ATOM 663 N N . PHE A 1 89 ? 15.607 -14.460 -4.664 1.00 89.69 89 PHE A N 1
ATOM 664 C CA . PHE A 1 89 ? 15.755 -15.099 -5.974 1.00 89.69 89 PHE A CA 1
ATOM 665 C C . PHE A 1 89 ? 15.294 -14.200 -7.133 1.00 89.69 89 PHE A C 1
ATOM 667 O O . PHE A 1 89 ? 15.989 -14.096 -8.138 1.00 89.69 89 PHE A O 1
ATOM 674 N N . VAL A 1 90 ? 14.158 -13.508 -6.989 1.00 90.62 90 VAL A N 1
ATOM 675 C CA . VAL A 1 90 ? 13.647 -12.560 -7.997 1.00 90.62 90 VAL A CA 1
ATOM 676 C C . VAL A 1 90 ? 14.608 -11.394 -8.206 1.00 90.62 90 VAL A C 1
ATOM 678 O O . VAL A 1 90 ? 14.858 -11.042 -9.353 1.00 90.62 90 VAL A O 1
ATOM 681 N N . ALA A 1 91 ? 15.215 -10.867 -7.140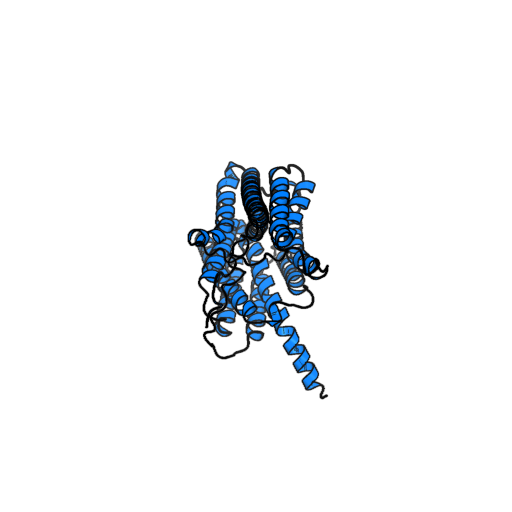 1.00 87.75 91 ALA A N 1
ATOM 682 C CA . ALA A 1 91 ? 16.194 -9.785 -7.245 1.00 87.75 91 ALA A CA 1
ATOM 683 C C . ALA A 1 91 ? 17.426 -10.144 -8.099 1.00 87.75 91 ALA A C 1
ATOM 685 O O . ALA A 1 91 ? 18.024 -9.260 -8.704 1.00 87.75 91 ALA A O 1
ATOM 686 N N . GLN A 1 92 ? 17.787 -11.431 -8.167 1.00 86.69 92 GLN A N 1
ATOM 687 C CA . GLN A 1 92 ? 18.909 -11.924 -8.976 1.00 86.69 92 GLN A CA 1
ATOM 688 C C . GLN A 1 92 ? 18.487 -12.332 -10.392 1.00 86.69 92 GLN A C 1
ATOM 690 O O . GLN A 1 92 ? 19.341 -12.667 -11.208 1.00 86.69 92 GLN A O 1
ATOM 695 N N . ALA A 1 93 ? 17.186 -12.371 -10.684 1.00 86.94 93 ALA A N 1
ATOM 696 C CA . ALA A 1 93 ? 16.696 -12.822 -11.974 1.00 86.94 93 ALA A CA 1
ATOM 697 C C . ALA A 1 93 ? 16.876 -11.737 -13.041 1.00 86.94 93 ALA A C 1
ATOM 699 O O . ALA A 1 93 ? 16.642 -10.552 -12.789 1.00 86.94 93 ALA A O 1
ATOM 700 N N . ASP A 1 94 ? 17.227 -12.145 -14.254 1.00 84.44 94 ASP A N 1
ATOM 701 C CA . ASP A 1 94 ? 17.267 -11.240 -15.398 1.00 84.44 94 ASP A CA 1
ATOM 702 C C . ASP A 1 94 ? 15.856 -10.923 -15.919 1.00 84.44 94 ASP A C 1
ATOM 704 O O . ASP A 1 94 ? 14.864 -11.602 -15.610 1.00 84.44 94 ASP A O 1
ATOM 708 N N . GLY A 1 95 ? 15.751 -9.872 -16.733 1.00 79.06 95 GLY A N 1
ATOM 709 C CA . GLY A 1 95 ? 14.509 -9.521 -17.419 1.00 79.06 95 GLY A CA 1
ATOM 710 C C . GLY A 1 95 ? 14.048 -10.652 -18.344 1.00 79.06 95 GLY A C 1
ATOM 711 O O . GLY A 1 95 ? 14.778 -11.073 -19.236 1.00 79.06 95 GLY A O 1
ATOM 712 N N . GLY A 1 96 ? 12.832 -11.165 -18.135 1.00 83.38 96 GLY A N 1
ATOM 713 C CA . GLY A 1 96 ? 12.281 -12.253 -18.941 1.00 83.38 96 GLY A CA 1
ATOM 714 C C . GLY A 1 96 ? 10.883 -12.698 -18.492 1.00 83.38 96 GLY A C 1
ATOM 715 O O . GLY A 1 96 ? 10.401 -12.297 -17.432 1.00 83.38 96 GLY A O 1
ATOM 716 N N . PRO A 1 97 ? 10.173 -13.503 -19.305 1.00 85.25 97 PRO A N 1
ATOM 717 C CA . PRO A 1 97 ? 8.799 -13.907 -18.997 1.00 85.25 97 PRO A CA 1
ATOM 718 C C . PRO A 1 97 ? 8.734 -14.773 -17.735 1.00 85.25 97 PRO A C 1
ATOM 720 O O . PRO A 1 97 ? 7.765 -14.710 -16.982 1.00 85.25 97 PRO A O 1
ATOM 723 N N . ALA A 1 98 ? 9.787 -15.551 -17.466 1.00 88.12 98 ALA A N 1
ATOM 724 C CA . ALA A 1 98 ? 9.900 -16.346 -16.250 1.00 88.12 98 ALA A CA 1
ATOM 725 C C . ALA A 1 98 ? 9.990 -15.467 -14.990 1.00 88.12 98 ALA A C 1
ATOM 727 O O . ALA A 1 98 ? 9.267 -15.720 -14.026 1.00 88.12 98 ALA A O 1
ATOM 728 N N . SER A 1 99 ? 10.812 -14.410 -15.000 1.00 88.06 99 SER A N 1
ATOM 729 C CA . SER A 1 99 ? 10.953 -13.500 -13.855 1.00 88.06 99 SER A CA 1
ATOM 730 C C . SER A 1 99 ? 9.683 -12.690 -13.599 1.00 88.06 99 SER A C 1
ATOM 732 O O . SER A 1 99 ? 9.324 -12.477 -12.441 1.00 88.06 99 SER A O 1
ATOM 734 N N . PHE A 1 100 ? 8.925 -12.356 -14.648 1.00 87.94 100 PHE A N 1
ATOM 735 C CA . PHE A 1 100 ? 7.584 -11.783 -14.514 1.00 87.94 100 PHE A CA 1
ATOM 736 C C . PHE A 1 100 ? 6.635 -12.696 -13.721 1.00 87.94 100 PHE A C 1
ATOM 738 O O . PHE A 1 100 ? 6.078 -12.283 -12.700 1.00 87.94 100 PHE A O 1
ATOM 745 N N . TRP A 1 101 ? 6.459 -13.949 -14.153 1.00 90.06 101 TRP A N 1
ATOM 746 C CA . TRP A 1 101 ? 5.564 -14.890 -13.467 1.00 90.06 101 TRP A CA 1
ATOM 747 C C . TRP A 1 101 ? 6.019 -15.186 -12.044 1.00 90.06 101 TRP A C 1
ATOM 749 O O . TRP A 1 101 ? 5.195 -15.350 -11.144 1.00 90.06 101 TRP A O 1
ATOM 759 N N . MET A 1 102 ? 7.328 -15.193 -11.826 1.00 92.44 102 MET A N 1
ATOM 760 C CA . MET A 1 102 ? 7.915 -15.367 -10.511 1.00 92.44 102 MET A CA 1
ATOM 761 C C . MET A 1 102 ? 7.608 -14.198 -9.574 1.00 92.44 102 MET A C 1
ATOM 763 O O . MET A 1 102 ? 7.222 -14.429 -8.429 1.00 92.44 102 MET A O 1
ATOM 767 N N . LEU A 1 103 ? 7.684 -12.956 -10.063 1.00 92.81 103 LEU A N 1
ATOM 768 C CA . LEU A 1 103 ? 7.266 -11.775 -9.309 1.00 92.81 103 LEU A CA 1
ATOM 769 C C . LEU A 1 103 ? 5.762 -11.817 -8.993 1.00 92.81 103 LEU A C 1
ATOM 771 O O . LEU A 1 103 ? 5.365 -11.484 -7.878 1.00 92.81 103 LEU A O 1
ATOM 775 N N . MET A 1 104 ? 4.919 -12.278 -9.926 1.00 94.12 104 MET A N 1
ATOM 776 C CA . MET A 1 104 ? 3.480 -12.453 -9.674 1.00 94.12 104 MET A CA 1
ATOM 777 C C . MET A 1 104 ? 3.212 -13.519 -8.604 1.00 94.12 104 MET A C 1
ATOM 779 O O . MET A 1 104 ? 2.427 -13.290 -7.681 1.00 94.12 104 MET A O 1
ATOM 783 N N . ALA A 1 105 ? 3.884 -14.669 -8.686 1.00 94.88 105 ALA A N 1
ATOM 784 C CA . ALA A 1 105 ? 3.781 -15.730 -7.688 1.00 94.88 105 ALA A CA 1
ATOM 785 C C . ALA A 1 105 ? 4.248 -15.245 -6.305 1.00 94.88 105 ALA A C 1
ATOM 787 O O . ALA A 1 105 ? 3.588 -15.502 -5.295 1.00 94.88 105 ALA A O 1
ATOM 788 N N . LEU A 1 106 ? 5.335 -14.472 -6.264 1.00 95.75 106 LEU A N 1
ATOM 789 C CA . LEU A 1 106 ? 5.834 -13.847 -5.046 1.00 95.75 106 LEU A CA 1
ATOM 790 C C . LEU A 1 106 ? 4.838 -12.827 -4.478 1.00 95.75 106 LEU A C 1
ATOM 792 O O . LEU A 1 106 ? 4.578 -12.849 -3.278 1.00 95.75 106 LEU A O 1
ATOM 796 N N . ALA A 1 107 ? 4.225 -11.985 -5.312 1.00 95.00 107 ALA A N 1
ATOM 797 C CA . ALA A 1 107 ? 3.190 -11.039 -4.892 1.00 95.00 107 ALA A CA 1
ATOM 798 C C . ALA A 1 107 ? 1.983 -11.755 -4.253 1.00 95.00 107 ALA A C 1
ATOM 800 O O . ALA A 1 107 ? 1.480 -11.326 -3.210 1.00 95.00 107 ALA A O 1
ATOM 801 N N . VAL A 1 108 ? 1.554 -12.884 -4.828 1.00 96.06 108 VAL A N 1
ATOM 802 C CA . VAL A 1 108 ? 0.483 -13.737 -4.284 1.00 96.06 108 VAL A CA 1
ATOM 803 C C . VAL A 1 108 ? 0.865 -14.305 -2.916 1.00 96.06 108 VAL A C 1
ATOM 805 O O . VAL A 1 108 ? 0.099 -14.200 -1.952 1.00 96.06 108 VAL A O 1
ATOM 808 N N . LEU A 1 109 ? 2.064 -14.876 -2.811 1.00 96.19 109 LEU A N 1
ATOM 809 C CA . LEU A 1 109 ? 2.583 -15.455 -1.575 1.00 96.19 109 LEU A CA 1
ATOM 810 C C . LEU A 1 109 ? 2.724 -14.401 -0.466 1.00 96.19 109 LEU A C 1
ATOM 812 O O . LEU A 1 109 ? 2.276 -14.606 0.665 1.00 96.19 109 LEU A O 1
ATOM 816 N N . TRP A 1 110 ? 3.278 -13.240 -0.806 1.00 96.38 110 TRP A N 1
ATOM 817 C CA . TRP A 1 110 ? 3.455 -12.122 0.114 1.00 96.38 110 TRP A CA 1
ATOM 818 C C . TRP A 1 110 ? 2.106 -11.566 0.578 1.00 96.38 110 TRP A C 1
ATOM 820 O O . TRP A 1 110 ? 1.963 -11.156 1.733 1.00 96.38 110 TRP A O 1
ATOM 830 N N . ALA A 1 111 ? 1.076 -11.588 -0.273 1.00 94.38 111 ALA A N 1
ATOM 831 C CA . ALA A 1 111 ? -0.270 -11.176 0.111 1.00 94.38 111 ALA A CA 1
ATOM 832 C C . ALA A 1 111 ? -0.847 -12.127 1.163 1.00 94.38 111 ALA A C 1
ATOM 834 O O . ALA A 1 111 ? -1.340 -11.669 2.196 1.00 94.38 111 ALA A O 1
ATOM 835 N N . ALA A 1 112 ? -0.719 -13.440 0.949 1.00 93.56 112 ALA A N 1
ATOM 836 C CA . ALA A 1 112 ? -1.133 -14.452 1.919 1.00 93.56 112 ALA A CA 1
ATOM 837 C C . ALA A 1 112 ? -0.394 -14.292 3.258 1.00 93.56 112 ALA A C 1
ATOM 839 O O . ALA A 1 112 ? -1.026 -14.298 4.318 1.00 93.56 112 ALA A O 1
ATOM 840 N N . TRP A 1 113 ? 0.921 -14.061 3.219 1.00 94.75 113 TRP A N 1
ATOM 841 C CA . TRP A 1 113 ? 1.714 -13.794 4.417 1.00 94.75 113 TRP A CA 1
ATOM 842 C C . TRP A 1 113 ? 1.288 -12.505 5.135 1.00 94.75 113 TRP A C 1
ATOM 844 O O . TRP A 1 113 ? 1.134 -12.493 6.356 1.00 94.75 113 TRP A O 1
ATOM 854 N N . SER A 1 114 ? 1.012 -11.434 4.389 1.00 92.56 114 SER A N 1
ATOM 855 C CA . SER A 1 114 ? 0.550 -10.155 4.945 1.00 92.56 114 SER A CA 1
ATOM 856 C C . SER A 1 114 ? -0.794 -10.301 5.661 1.00 92.56 114 SER A C 1
ATOM 858 O O . SER A 1 114 ? -0.966 -9.783 6.763 1.00 92.56 114 SER A O 1
ATOM 860 N N . VAL A 1 115 ? -1.733 -11.057 5.077 1.00 90.31 115 VAL A N 1
ATOM 861 C CA . VAL A 1 115 ? -3.017 -11.372 5.726 1.00 90.31 115 VAL A CA 1
ATOM 862 C C . VAL A 1 115 ? -2.818 -12.225 6.970 1.00 90.31 115 VAL A C 1
ATOM 864 O O . VAL A 1 115 ? -3.482 -11.991 7.978 1.00 90.31 115 VAL A O 1
ATOM 867 N N . ALA A 1 116 ? -1.896 -13.186 6.929 1.00 89.94 116 ALA A N 1
ATOM 868 C CA . ALA A 1 116 ? -1.565 -14.004 8.083 1.00 89.94 116 ALA A CA 1
ATOM 869 C C . ALA A 1 116 ? -1.041 -13.144 9.252 1.00 89.94 116 ALA A C 1
ATOM 871 O O . ALA A 1 116 ? -1.525 -13.278 10.377 1.00 89.94 116 ALA A O 1
ATOM 872 N N . LEU A 1 117 ? -0.131 -12.200 8.978 1.00 89.06 117 LEU A N 1
ATOM 873 C CA . LEU A 1 117 ? 0.379 -11.235 9.961 1.00 89.06 117 LEU A CA 1
ATOM 874 C C . LEU A 1 117 ? -0.727 -10.319 10.506 1.00 89.06 117 LEU A C 1
ATOM 876 O O . LEU A 1 117 ? -0.791 -10.078 11.714 1.00 89.06 117 LEU A O 1
ATOM 880 N N . ASP A 1 118 ? -1.613 -9.824 9.637 1.00 85.56 118 ASP A N 1
ATOM 881 C CA . ASP A 1 118 ? -2.765 -9.012 10.034 1.00 85.56 118 ASP A CA 1
ATOM 882 C C . ASP A 1 118 ? -3.721 -9.799 10.951 1.00 85.56 118 ASP A C 1
ATOM 884 O O . ASP A 1 118 ? -4.121 -9.293 12.002 1.00 85.56 118 ASP A O 1
ATOM 888 N N . ALA A 1 119 ? -4.047 -11.050 10.612 1.00 82.38 119 ALA A N 1
ATOM 889 C CA . ALA A 1 119 ? -4.905 -11.914 11.423 1.00 82.38 119 ALA A CA 1
ATOM 890 C C . ALA A 1 119 ? -4.307 -12.160 12.820 1.00 82.38 119 ALA A C 1
ATOM 892 O O . ALA A 1 119 ? -4.997 -12.008 13.835 1.00 82.38 119 ALA A O 1
ATOM 893 N N . SER A 1 120 ? -3.005 -12.446 12.893 1.00 83.81 120 SER A N 1
ATOM 894 C CA . SER A 1 120 ? -2.288 -12.598 14.163 1.00 83.81 120 SER A CA 1
ATOM 895 C C . SER A 1 120 ? -2.277 -11.302 14.981 1.00 83.81 120 SER A C 1
ATOM 897 O O . SER A 1 120 ? -2.534 -11.332 16.187 1.00 83.81 120 SER A O 1
ATOM 899 N N . ALA A 1 121 ? -2.075 -10.145 14.344 1.00 78.94 121 ALA A N 1
ATOM 900 C CA . ALA A 1 121 ? -2.096 -8.853 15.027 1.00 78.94 121 ALA A CA 1
ATOM 901 C C . ALA A 1 121 ? -3.477 -8.511 15.615 1.00 78.94 121 ALA A C 1
ATOM 903 O O . ALA A 1 121 ? -3.546 -7.954 16.709 1.00 78.94 121 ALA A O 1
ATOM 904 N N . ILE A 1 122 ? -4.575 -8.875 14.941 1.00 73.44 122 ILE A N 1
ATOM 905 C CA . ILE A 1 122 ? -5.942 -8.650 15.443 1.00 73.44 122 ILE A CA 1
ATOM 906 C C . ILE A 1 122 ? -6.229 -9.510 16.678 1.00 73.44 122 ILE A C 1
ATOM 908 O O . ILE A 1 122 ? -6.828 -9.013 17.635 1.00 73.44 122 ILE A O 1
ATOM 912 N N . THR A 1 123 ? -5.804 -10.781 16.676 1.00 68.44 123 THR A N 1
ATOM 913 C CA . THR A 1 123 ? -6.000 -11.677 17.833 1.00 68.44 123 THR A CA 1
ATOM 914 C C . THR A 1 123 ? -5.234 -11.219 19.073 1.00 68.44 123 THR A C 1
ATOM 916 O O . THR A 1 123 ? -5.705 -11.397 20.199 1.00 68.44 123 THR A O 1
ATOM 919 N N . SER A 1 124 ? -4.093 -10.554 18.887 1.00 66.19 124 SER A N 1
ATOM 920 C CA . SER A 1 124 ? -3.351 -9.933 19.976 1.00 66.19 124 SER A CA 1
ATOM 921 C C . SER A 1 124 ? -4.024 -8.620 20.393 1.00 66.19 124 SER A C 1
ATOM 923 O O . SER A 1 124 ? -3.724 -7.549 19.868 1.00 66.19 124 SER A O 1
ATOM 925 N N . LYS A 1 125 ? -4.918 -8.670 21.395 1.00 56.69 125 LYS A N 1
ATOM 926 C CA . LYS A 1 125 ? -5.553 -7.468 21.988 1.00 56.69 125 LYS A CA 1
ATOM 927 C C . LYS A 1 125 ? -4.535 -6.376 22.376 1.00 56.69 125 LYS A C 1
ATOM 929 O O . LYS A 1 125 ? -4.874 -5.198 22.358 1.00 56.69 125 LYS A O 1
ATOM 934 N N . ARG A 1 126 ? -3.281 -6.749 22.676 1.00 53.34 126 ARG A N 1
ATOM 935 C CA . ARG A 1 126 ? -2.183 -5.822 23.019 1.00 53.34 126 ARG A CA 1
ATOM 936 C C . ARG A 1 126 ? -1.596 -5.079 21.812 1.00 53.34 126 ARG A C 1
ATOM 938 O O . ARG A 1 126 ? -1.052 -3.998 21.994 1.00 53.34 126 ARG A O 1
ATOM 945 N N . CYS A 1 127 ? -1.739 -5.593 20.587 1.00 51.94 127 CYS A N 1
ATOM 946 C CA . CYS A 1 127 ? -1.295 -4.903 19.368 1.00 51.94 127 CYS A CA 1
ATOM 947 C C . CYS A 1 127 ? -2.214 -3.744 18.953 1.00 51.94 127 CYS A C 1
ATOM 949 O O . CYS A 1 127 ? -1.831 -2.942 18.105 1.00 51.94 127 CYS A O 1
ATOM 951 N N . GLN A 1 128 ? -3.418 -3.638 19.527 1.00 52.09 128 GLN A N 1
ATOM 952 C CA . GLN A 1 128 ? -4.358 -2.552 19.215 1.00 52.09 128 GLN A CA 1
ATOM 953 C C . GLN A 1 128 ? -3.962 -1.228 19.893 1.00 52.09 128 GLN A C 1
ATOM 955 O O . GLN A 1 128 ? -4.241 -0.157 19.351 1.00 52.09 128 GLN A O 1
ATOM 960 N N . CYS A 1 129 ? -3.215 -1.305 21.001 1.00 52.03 129 CYS A N 1
ATOM 961 C CA . CYS A 1 129 ? -2.628 -0.166 21.707 1.00 52.03 129 CYS A CA 1
ATOM 962 C C . CYS A 1 129 ? -1.102 -0.326 21.825 1.00 52.03 129 CYS A C 1
ATOM 964 O O . CYS A 1 129 ? -0.603 -0.580 22.922 1.00 52.03 129 CYS A O 1
ATOM 966 N N . PRO A 1 130 ? -0.327 -0.206 20.729 1.00 49.06 130 PRO A N 1
ATOM 967 C CA . PRO A 1 130 ? 1.120 -0.149 20.840 1.00 49.06 130 PRO A CA 1
ATOM 968 C C . PRO A 1 130 ? 1.462 1.225 21.416 1.00 49.06 130 PRO A C 1
ATOM 970 O O . PRO A 1 130 ? 1.315 2.239 20.740 1.00 49.06 130 PRO A O 1
ATOM 973 N N . TRP A 1 131 ? 1.861 1.242 22.681 1.00 48.81 131 TRP A N 1
ATOM 974 C CA . TRP A 1 131 ? 1.966 2.413 23.554 1.00 48.81 131 TRP A CA 1
ATOM 975 C C . TRP A 1 131 ? 2.830 3.596 23.073 1.00 48.81 131 TRP A C 1
ATOM 977 O O . TRP A 1 131 ? 2.943 4.558 23.814 1.00 48.81 131 TRP A O 1
ATOM 987 N N . VAL A 1 132 ? 3.434 3.589 21.879 1.00 57.94 132 VAL A N 1
ATOM 988 C CA . VAL A 1 132 ? 4.337 4.680 21.449 1.00 57.94 132 VAL A CA 1
ATOM 989 C C . VAL A 1 132 ? 4.319 4.960 19.932 1.00 57.94 132 VAL A C 1
ATOM 991 O O . VAL A 1 132 ? 5.003 5.856 19.466 1.00 57.94 132 VAL A O 1
ATOM 994 N N . GLY A 1 133 ? 3.564 4.233 19.098 1.00 69.00 133 GLY A N 1
ATOM 995 C CA . GLY A 1 133 ? 3.549 4.511 17.645 1.00 69.00 133 GLY A CA 1
ATOM 996 C C . GLY A 1 133 ? 4.897 4.336 16.909 1.00 69.00 133 GLY A C 1
ATOM 997 O O . GLY A 1 133 ? 4.938 4.513 15.699 1.00 69.00 133 GLY A O 1
ATOM 998 N N . TRP A 1 134 ? 5.976 3.925 17.590 1.00 82.00 134 TRP A N 1
ATOM 999 C CA . TRP A 1 134 ? 7.299 3.719 16.988 1.00 82.00 134 TRP A CA 1
ATOM 1000 C C . TRP A 1 134 ? 7.410 2.536 16.008 1.00 82.00 134 TRP A C 1
ATOM 1002 O O . TRP A 1 134 ? 8.223 2.655 15.094 1.00 82.00 134 TRP A O 1
ATOM 1012 N N . PRO A 1 135 ? 6.659 1.408 16.115 1.00 86.44 135 PRO A N 1
ATOM 1013 C CA . PRO A 1 135 ? 6.848 0.277 15.200 1.00 86.44 135 PRO A CA 1
ATOM 1014 C C . PRO A 1 135 ? 6.755 0.619 13.702 1.00 86.44 135 PRO A C 1
ATOM 1016 O O . PRO A 1 135 ? 7.630 0.174 12.964 1.00 86.44 135 PRO A O 1
ATOM 1019 N N . PRO A 1 136 ? 5.772 1.410 13.217 1.00 85.94 136 PRO A N 1
ATOM 1020 C CA . PRO A 1 136 ? 5.768 1.853 11.823 1.00 85.94 136 PRO A CA 1
ATOM 1021 C C . PRO A 1 136 ? 6.962 2.750 11.472 1.00 85.94 136 PRO A C 1
ATOM 1023 O O . PRO A 1 136 ? 7.510 2.600 10.386 1.00 85.94 136 PRO A O 1
ATOM 1026 N N . VAL A 1 137 ? 7.397 3.639 12.375 1.00 88.44 137 VAL A N 1
ATOM 1027 C CA . VAL A 1 137 ? 8.555 4.528 12.149 1.00 88.44 137 VAL A CA 1
ATOM 1028 C C . VAL A 1 137 ? 9.834 3.715 11.994 1.00 88.44 137 VAL A C 1
ATOM 1030 O O . VAL A 1 137 ? 10.569 3.903 11.030 1.00 88.44 137 VAL A O 1
ATOM 1033 N N . LEU A 1 138 ? 10.070 2.749 12.885 1.00 90.44 138 LEU A N 1
ATOM 1034 C CA . LEU A 1 138 ? 11.228 1.869 12.769 1.00 90.44 138 LEU A CA 1
ATOM 1035 C C . LEU A 1 138 ? 11.144 0.990 11.514 1.00 90.44 138 LEU A C 1
ATOM 1037 O O . LEU A 1 138 ? 12.148 0.815 10.834 1.00 90.44 138 LEU A O 1
ATOM 1041 N N . ALA A 1 139 ? 9.959 0.482 11.159 1.00 90.88 139 ALA A N 1
ATOM 1042 C CA . ALA A 1 139 ? 9.771 -0.258 9.912 1.00 90.88 139 ALA A CA 1
ATOM 1043 C C . ALA A 1 139 ? 10.094 0.594 8.674 1.00 90.88 139 ALA A C 1
ATOM 1045 O O . ALA A 1 139 ? 10.716 0.088 7.741 1.00 90.88 139 ALA A O 1
ATOM 1046 N N . ALA A 1 140 ? 9.701 1.870 8.665 1.00 90.31 140 ALA A N 1
ATOM 1047 C CA . ALA A 1 140 ? 10.031 2.806 7.596 1.00 90.31 140 ALA A CA 1
ATOM 1048 C C . ALA A 1 140 ? 11.533 3.076 7.520 1.00 90.31 140 ALA A C 1
ATOM 1050 O O . ALA A 1 140 ? 12.081 3.022 6.425 1.00 90.31 140 ALA A O 1
ATOM 1051 N N . LEU A 1 141 ? 12.205 3.280 8.657 1.00 90.94 141 LEU A N 1
ATOM 1052 C CA . LEU A 1 141 ? 13.662 3.429 8.702 1.00 90.94 141 LEU A CA 1
ATOM 1053 C C . LEU A 1 141 ? 14.372 2.177 8.175 1.00 90.94 141 LEU A C 1
ATOM 1055 O O . LEU A 1 141 ? 15.240 2.297 7.320 1.00 90.94 141 LEU A O 1
ATOM 1059 N N . ILE A 1 142 ? 13.958 0.980 8.603 1.00 91.62 142 ILE A N 1
ATOM 1060 C CA . ILE A 1 142 ? 14.505 -0.287 8.093 1.00 91.62 142 ILE A CA 1
ATOM 1061 C C . ILE A 1 142 ? 14.300 -0.378 6.575 1.00 91.62 142 ILE A C 1
ATOM 1063 O O . ILE A 1 142 ? 15.249 -0.632 5.836 1.00 91.62 142 ILE A O 1
ATOM 1067 N N . THR A 1 143 ? 13.078 -0.120 6.102 1.00 89.69 143 THR A N 1
ATOM 1068 C CA . THR A 1 143 ? 12.736 -0.159 4.669 1.00 89.69 143 THR A CA 1
ATOM 1069 C C . THR A 1 143 ? 13.594 0.829 3.879 1.00 89.69 143 THR A C 1
ATOM 1071 O O . THR A 1 143 ? 14.180 0.460 2.869 1.00 89.69 143 THR A O 1
ATOM 1074 N N . TRP A 1 144 ? 13.739 2.056 4.381 1.00 88.94 144 TRP A N 1
ATOM 1075 C CA . TRP A 1 144 ? 14.590 3.090 3.802 1.00 88.94 144 TRP A CA 1
ATOM 1076 C C . TRP A 1 144 ? 16.051 2.647 3.707 1.00 88.94 144 TRP A C 1
ATOM 1078 O O . TRP A 1 144 ? 16.644 2.721 2.633 1.00 88.94 144 TRP A O 1
ATOM 1088 N N . THR A 1 145 ? 16.620 2.135 4.803 1.00 88.06 145 THR A N 1
ATOM 1089 C CA . THR A 1 145 ? 18.030 1.720 4.850 1.00 88.06 145 THR A CA 1
ATOM 1090 C C . THR A 1 145 ? 18.329 0.581 3.889 1.00 88.06 145 THR A C 1
ATOM 1092 O O . THR A 1 145 ? 19.341 0.623 3.201 1.00 88.06 145 THR A O 1
ATOM 1095 N N . VAL A 1 146 ? 17.430 -0.402 3.795 1.00 87.12 146 VAL A N 1
ATOM 1096 C CA . VAL A 1 146 ? 17.600 -1.572 2.926 1.00 87.12 146 VAL A CA 1
ATOM 1097 C C . VAL A 1 146 ? 17.543 -1.178 1.453 1.00 87.12 146 VAL A C 1
ATOM 1099 O O . VAL A 1 146 ? 18.298 -1.710 0.650 1.00 87.12 146 VAL A O 1
ATOM 1102 N N . LEU A 1 147 ? 16.675 -0.230 1.102 1.00 81.50 147 LEU A N 1
ATOM 1103 C CA . LEU A 1 147 ? 16.515 0.242 -0.274 1.00 81.50 147 LEU A CA 1
ATOM 1104 C C . LEU A 1 147 ? 17.559 1.282 -0.691 1.00 81.50 147 LEU A C 1
ATOM 1106 O O . LEU A 1 147 ? 17.720 1.540 -1.879 1.00 81.50 147 LEU A O 1
ATOM 1110 N N . SER A 1 148 ? 18.256 1.886 0.271 1.00 80.50 148 SER A N 1
ATOM 1111 C CA . SER A 1 148 ? 19.345 2.834 0.009 1.00 80.50 148 SER A CA 1
ATOM 1112 C C . SER A 1 148 ? 20.687 2.146 -0.257 1.00 80.50 148 SER A C 1
ATOM 1114 O O . SER A 1 148 ? 21.657 2.830 -0.575 1.00 80.50 148 SER A O 1
ATOM 1116 N N . VAL A 1 149 ? 20.771 0.816 -0.116 1.00 75.69 149 VAL A N 1
ATOM 1117 C CA . VAL A 1 149 ? 21.998 0.065 -0.414 1.00 75.69 149 VAL A CA 1
ATOM 1118 C C . VAL A 1 149 ? 22.246 0.107 -1.932 1.00 75.69 149 VAL A C 1
ATOM 1120 O O . VAL A 1 149 ? 21.363 -0.301 -2.688 1.00 75.69 149 VAL A O 1
ATOM 1123 N N . PRO A 1 150 ? 23.405 0.614 -2.395 1.00 60.44 150 PRO A N 1
ATOM 1124 C CA . PRO A 1 150 ? 23.689 0.783 -3.819 1.00 60.44 150 PRO A CA 1
ATOM 1125 C C . PRO A 1 150 ? 23.673 -0.552 -4.578 1.00 60.44 150 PRO A C 1
ATOM 1127 O O . PRO A 1 150 ? 24.112 -1.584 -4.068 1.00 60.44 150 PRO A O 1
ATOM 1130 N N . VAL A 1 151 ? 23.152 -0.506 -5.809 1.00 55.81 151 VAL A N 1
ATOM 1131 C CA . VAL A 1 151 ? 22.819 -1.670 -6.658 1.00 55.81 151 VAL A CA 1
ATOM 1132 C C . VAL A 1 151 ? 24.058 -2.321 -7.293 1.00 55.81 151 VAL A C 1
ATOM 1134 O O . VAL A 1 151 ? 23.984 -3.392 -7.885 1.00 55.81 151 VAL A O 1
ATOM 1137 N N . ASP A 1 152 ? 25.224 -1.714 -7.106 1.00 50.28 152 ASP A N 1
ATOM 1138 C CA . ASP A 1 152 ? 26.466 -2.050 -7.806 1.00 50.28 152 ASP A CA 1
ATOM 1139 C C . ASP A 1 152 ? 27.117 -3.359 -7.308 1.00 50.28 152 ASP A C 1
ATOM 1141 O O . ASP A 1 152 ? 28.178 -3.759 -7.784 1.00 50.28 152 ASP A O 1
ATOM 1145 N N . GLN A 1 153 ? 26.504 -4.040 -6.335 1.00 51.94 153 GLN A N 1
ATOM 1146 C CA . GLN A 1 153 ? 26.995 -5.294 -5.769 1.00 51.94 153 GLN A CA 1
ATOM 1147 C C . GLN A 1 153 ? 26.087 -6.461 -6.160 1.00 51.94 153 GLN A C 1
ATOM 1149 O O . GLN A 1 153 ? 24.869 -6.369 -6.064 1.00 51.94 153 GLN A O 1
ATOM 1154 N N . ALA A 1 154 ? 26.675 -7.614 -6.490 1.00 51.88 154 ALA A N 1
ATOM 1155 C CA . ALA A 1 154 ? 25.980 -8.859 -6.853 1.00 51.88 154 ALA A CA 1
ATOM 1156 C C . ALA A 1 154 ? 25.040 -9.446 -5.762 1.00 51.88 154 ALA A C 1
ATOM 1158 O O . ALA A 1 154 ? 24.555 -10.567 -5.897 1.00 51.88 154 ALA A O 1
ATOM 1159 N N . LEU A 1 155 ? 24.798 -8.718 -4.667 1.00 57.75 155 LEU A N 1
ATOM 1160 C CA . LEU A 1 155 ? 24.033 -9.116 -3.483 1.00 57.75 155 LEU A CA 1
ATOM 1161 C C . LEU A 1 155 ? 22.774 -8.258 -3.263 1.00 57.75 155 LEU A C 1
ATOM 1163 O O . LEU A 1 155 ? 22.229 -8.242 -2.160 1.00 57.75 155 LEU A O 1
ATOM 1167 N N . THR A 1 156 ? 22.288 -7.558 -4.287 1.00 63.72 156 THR A N 1
ATOM 1168 C CA . THR A 1 156 ? 21.155 -6.616 -4.219 1.00 63.72 156 THR A CA 1
ATOM 1169 C C . THR A 1 156 ? 19.864 -7.196 -3.637 1.00 63.72 156 THR A C 1
ATOM 1171 O O . THR A 1 156 ? 19.104 -6.467 -3.003 1.00 63.72 156 THR A O 1
ATOM 1174 N N . GLY A 1 157 ? 19.631 -8.506 -3.755 1.00 70.81 157 GLY A N 1
ATOM 1175 C CA . GLY A 1 157 ? 18.476 -9.191 -3.155 1.00 70.81 157 GLY A CA 1
ATOM 1176 C C . GLY A 1 157 ? 18.643 -9.671 -1.711 1.00 70.81 157 GLY A C 1
ATOM 1177 O O . GLY A 1 157 ? 17.657 -9.869 -0.993 1.00 70.81 157 GLY A O 1
ATOM 1178 N N . LEU A 1 158 ? 19.886 -9.867 -1.266 1.00 82.50 158 LEU A N 1
ATOM 1179 C CA . LEU A 1 158 ? 20.205 -10.465 0.029 1.00 82.50 158 LEU A CA 1
ATOM 1180 C C . LEU A 1 158 ? 19.715 -9.638 1.234 1.00 82.50 158 LEU A C 1
ATOM 1182 O O . LEU A 1 158 ? 19.116 -10.238 2.132 1.00 82.50 158 LEU A O 1
ATOM 1186 N N . PRO A 1 159 ? 19.881 -8.298 1.295 1.00 87.62 159 PRO A N 1
ATOM 1187 C CA . PRO A 1 159 ? 19.447 -7.537 2.467 1.00 87.62 159 PRO A CA 1
ATOM 1188 C C . PRO A 1 159 ? 17.921 -7.557 2.634 1.00 87.62 159 PRO A C 1
ATOM 1190 O O . PRO A 1 159 ? 17.425 -7.661 3.756 1.00 87.62 159 PRO A O 1
ATOM 1193 N N . ILE A 1 160 ? 17.166 -7.541 1.532 1.00 88.44 160 ILE A N 1
ATOM 1194 C CA . ILE A 1 160 ? 15.700 -7.625 1.552 1.00 88.44 160 ILE A CA 1
ATOM 1195 C C . ILE A 1 160 ? 15.260 -9.001 2.047 1.00 88.44 160 ILE A C 1
ATOM 1197 O O . ILE A 1 160 ? 14.460 -9.086 2.980 1.00 88.44 160 ILE A O 1
ATOM 1201 N N . GLY A 1 161 ? 15.827 -10.074 1.486 1.00 90.00 161 GLY A N 1
ATOM 1202 C CA . GLY A 1 161 ? 15.556 -11.441 1.931 1.00 90.00 161 GLY A CA 1
ATOM 1203 C C . GLY A 1 161 ? 15.831 -11.625 3.426 1.00 90.00 161 GLY A C 1
ATOM 1204 O O . GLY A 1 161 ? 14.979 -12.141 4.151 1.00 90.00 161 GLY A O 1
ATOM 1205 N N . LEU A 1 162 ? 16.964 -11.124 3.928 1.00 92.19 162 LEU A N 1
ATOM 1206 C CA . LEU A 1 162 ? 17.304 -11.191 5.352 1.00 92.19 162 LEU A CA 1
ATOM 1207 C C . LEU A 1 162 ? 16.322 -10.423 6.238 1.00 92.19 162 LEU A C 1
ATOM 1209 O O . LEU A 1 162 ? 15.917 -10.938 7.281 1.00 92.19 162 LEU A O 1
ATOM 1213 N N . VAL A 1 163 ? 15.908 -9.218 5.844 1.00 93.25 163 VAL A N 1
ATOM 1214 C CA . VAL A 1 163 ? 14.949 -8.431 6.633 1.00 93.25 163 VAL A CA 1
ATOM 1215 C C . VAL A 1 163 ? 13.569 -9.085 6.656 1.00 93.25 163 VAL A C 1
ATOM 1217 O O . VAL A 1 163 ? 12.936 -9.129 7.714 1.00 93.25 163 VAL A O 1
ATOM 1220 N N . LEU A 1 164 ? 13.109 -9.654 5.539 1.00 93.50 164 LEU A N 1
ATOM 1221 C CA . LEU A 1 164 ? 11.851 -10.404 5.500 1.00 93.50 164 LEU A CA 1
ATOM 1222 C C . LEU A 1 164 ? 11.936 -11.691 6.331 1.00 93.50 164 LEU A C 1
ATOM 1224 O O . LEU A 1 164 ? 10.999 -12.007 7.069 1.00 93.50 164 LEU A O 1
ATOM 1228 N N . LEU A 1 165 ? 13.073 -12.390 6.292 1.00 94.50 165 LEU A N 1
ATOM 1229 C CA . LEU A 1 165 ? 13.320 -13.558 7.133 1.00 94.50 165 LEU A CA 1
ATOM 1230 C C . LEU A 1 165 ? 13.315 -13.172 8.617 1.00 94.50 165 LEU A C 1
ATOM 1232 O O . LEU A 1 165 ? 12.616 -13.806 9.408 1.00 94.50 165 LEU A O 1
ATOM 1236 N N . ALA A 1 166 ? 14.003 -12.095 8.996 1.00 94.50 166 ALA A N 1
ATOM 1237 C CA . ALA A 1 166 ? 14.003 -11.572 10.359 1.00 94.50 166 ALA A CA 1
ATOM 1238 C C . ALA A 1 166 ? 12.587 -11.185 10.817 1.00 94.50 166 ALA A C 1
ATOM 1240 O O . ALA A 1 166 ? 12.176 -11.554 11.917 1.00 94.50 166 ALA A O 1
ATOM 1241 N N . ALA A 1 167 ? 11.802 -10.522 9.961 1.00 93.00 167 ALA A N 1
ATOM 1242 C CA . ALA A 1 167 ? 10.402 -10.207 10.237 1.00 93.00 167 ALA A CA 1
ATOM 1243 C C . ALA A 1 167 ? 9.554 -11.479 10.423 1.00 93.00 167 ALA A C 1
ATOM 1245 O O . ALA A 1 167 ? 8.723 -11.533 11.332 1.00 93.00 167 ALA A O 1
ATOM 1246 N N . SER A 1 168 ? 9.784 -12.525 9.623 1.00 92.81 168 SER A N 1
ATOM 1247 C CA . SER A 1 168 ? 9.085 -13.810 9.754 1.00 92.81 168 SER A CA 1
ATOM 1248 C C . SER A 1 168 ? 9.422 -14.529 11.064 1.00 92.81 168 SER A C 1
ATOM 1250 O O . SER A 1 168 ? 8.520 -14.996 11.763 1.00 92.81 168 SER A O 1
ATOM 1252 N N . LEU A 1 169 ? 10.700 -14.539 11.455 1.00 93.62 169 LEU A N 1
ATOM 1253 C CA . LEU A 1 169 ? 11.170 -15.112 12.713 1.00 93.62 169 LEU A CA 1
ATOM 1254 C C . LEU A 1 169 ? 10.587 -14.345 13.899 1.00 93.62 169 LEU A C 1
ATOM 1256 O O . LEU A 1 169 ? 10.026 -14.966 14.805 1.00 93.62 169 LEU A O 1
ATOM 1260 N N . LEU A 1 170 ? 10.626 -13.011 13.847 1.00 91.19 170 LEU A N 1
ATOM 1261 C CA . LEU A 1 170 ? 10.068 -12.122 14.862 1.00 91.19 170 LEU A CA 1
ATOM 1262 C C . LEU A 1 170 ? 8.555 -12.323 15.020 1.00 91.19 170 LEU A C 1
ATOM 1264 O O . LEU A 1 170 ? 8.057 -12.483 16.136 1.00 91.19 170 LEU A O 1
ATOM 1268 N N . ALA A 1 171 ? 7.811 -12.388 13.915 1.00 88.88 171 ALA A N 1
ATOM 1269 C CA . ALA A 1 171 ? 6.384 -12.690 13.942 1.00 88.88 171 ALA A CA 1
ATOM 1270 C C . ALA A 1 171 ? 6.119 -14.084 14.532 1.00 88.88 171 ALA A C 1
ATOM 1272 O O . ALA A 1 171 ? 5.283 -14.237 15.419 1.00 88.88 171 ALA A O 1
ATOM 1273 N N . SER A 1 172 ? 6.876 -15.101 14.116 1.00 88.50 172 SER A N 1
ATOM 1274 C CA . SER A 1 172 ? 6.698 -16.467 14.614 1.00 88.50 172 SER A CA 1
ATOM 1275 C C . SER A 1 172 ? 6.964 -16.575 16.124 1.00 88.50 172 SER A C 1
ATOM 1277 O O . SER A 1 172 ? 6.214 -17.237 16.835 1.00 88.50 172 SER A O 1
ATOM 1279 N N . ALA A 1 173 ? 7.992 -15.893 16.637 1.00 87.88 173 ALA A N 1
ATOM 1280 C CA . ALA A 1 173 ? 8.373 -15.923 18.048 1.00 87.88 173 ALA A CA 1
ATOM 1281 C C . ALA A 1 173 ? 7.376 -15.183 18.956 1.00 87.88 173 ALA A C 1
ATOM 1283 O O . ALA A 1 173 ? 7.336 -15.420 20.164 1.00 87.88 173 ALA A O 1
ATOM 1284 N N . THR A 1 174 ? 6.571 -14.283 18.386 1.00 84.44 174 THR A N 1
ATOM 1285 C CA . THR A 1 174 ? 5.605 -13.463 19.129 1.00 84.44 174 THR A CA 1
ATOM 1286 C C . THR A 1 174 ? 4.206 -14.071 19.174 1.00 84.44 174 THR A C 1
ATOM 1288 O O . THR A 1 174 ? 3.445 -13.748 20.091 1.00 84.44 174 THR A O 1
ATOM 1291 N N . VAL A 1 175 ? 3.876 -14.988 18.257 1.00 81.38 175 VAL A N 1
ATOM 1292 C CA . VAL A 1 175 ? 2.621 -15.750 18.290 1.00 81.38 175 VAL A CA 1
ATOM 1293 C C . VAL A 1 175 ? 2.724 -16.900 19.294 1.00 81.38 175 VAL A C 1
ATOM 1295 O O . VAL A 1 175 ? 3.545 -17.806 19.165 1.00 81.38 175 VAL A O 1
ATOM 1298 N N . THR A 1 176 ? 1.863 -16.880 20.311 1.00 69.19 176 THR A N 1
ATOM 1299 C CA . THR A 1 176 ? 1.760 -17.959 21.302 1.00 69.19 176 THR A CA 1
ATOM 1300 C C . THR A 1 176 ? 1.040 -19.173 20.721 1.00 69.19 176 THR A C 1
ATOM 1302 O O . THR A 1 176 ? -0.027 -19.022 20.128 1.00 69.19 176 THR A O 1
ATOM 1305 N N . ALA A 1 177 ? 1.579 -20.373 20.959 1.00 56.88 177 ALA A N 1
ATOM 1306 C CA . ALA A 1 177 ? 0.917 -21.650 20.691 1.00 56.88 177 ALA A CA 1
ATOM 1307 C C . ALA A 1 177 ? -0.236 -21.867 21.693 1.00 56.88 177 ALA A C 1
ATOM 1309 O O . ALA A 1 177 ? -0.093 -22.576 22.681 1.00 56.88 177 ALA A O 1
ATOM 1310 N N . GLY A 1 178 ? -1.349 -21.160 21.504 1.00 51.72 178 GLY A N 1
ATOM 1311 C CA . GLY A 1 178 ? -2.585 -21.354 22.265 1.00 51.72 178 GLY A CA 1
ATOM 1312 C C . GLY A 1 178 ? -3.621 -22.094 21.418 1.00 51.72 178 GLY A C 1
ATOM 1313 O O . GLY A 1 178 ? -3.600 -21.936 20.195 1.00 51.72 178 GLY A O 1
ATOM 1314 N N . PRO A 1 179 ? -4.516 -22.893 22.031 1.00 45.75 179 PRO A N 1
ATOM 1315 C CA . PRO A 1 179 ? -5.445 -23.745 21.304 1.00 45.75 179 PRO A CA 1
ATOM 1316 C C . PRO A 1 179 ? -6.299 -22.922 20.342 1.00 45.75 179 PRO A C 1
ATOM 1318 O O . PRO A 1 179 ? -6.828 -21.862 20.689 1.00 45.75 179 PRO A O 1
ATOM 1321 N N . THR A 1 180 ? -6.415 -23.445 19.124 1.00 47.66 180 THR A N 1
ATOM 1322 C CA . THR A 1 180 ? -7.239 -22.988 18.003 1.00 47.66 180 THR A CA 1
ATOM 1323 C C . THR A 1 180 ? -8.724 -23.101 18.347 1.00 47.66 180 THR A C 1
ATOM 1325 O O . THR A 1 180 ? -9.486 -23.847 17.742 1.00 47.66 180 THR A O 1
ATOM 1328 N N . GLY A 1 181 ? -9.168 -22.347 19.350 1.00 47.78 181 GLY A N 1
ATOM 1329 C CA . GLY A 1 181 ? -10.582 -22.130 19.590 1.00 47.78 181 GLY A CA 1
ATOM 1330 C C . GLY A 1 181 ? -11.152 -21.348 18.414 1.00 47.78 181 GLY A C 1
ATOM 1331 O O . GLY A 1 181 ? -10.715 -20.225 18.151 1.00 47.78 181 GLY A O 1
ATOM 1332 N N . SER A 1 182 ? -12.124 -21.947 17.723 1.00 48.34 182 SER A N 1
ATOM 1333 C CA . SER A 1 182 ? -13.000 -21.314 16.734 1.00 48.34 182 SER A CA 1
ATOM 1334 C C . SER A 1 182 ? -13.763 -20.151 17.381 1.00 48.34 182 SER A C 1
ATOM 1336 O O . SER A 1 182 ? -14.932 -20.241 17.747 1.00 48.34 182 SER A O 1
ATOM 1338 N N . ARG A 1 183 ? -13.077 -19.034 17.613 1.00 51.59 183 ARG A N 1
ATOM 1339 C CA . ARG A 1 183 ? -13.722 -17.772 17.939 1.00 51.59 183 ARG A CA 1
ATOM 1340 C C . ARG A 1 183 ? -13.927 -17.067 16.619 1.00 51.59 183 ARG A C 1
ATOM 1342 O O . ARG A 1 183 ? -12.954 -16.666 15.984 1.00 51.59 183 ARG A O 1
ATOM 1349 N N . HIS A 1 184 ? -15.188 -16.924 16.220 1.00 49.25 184 HIS A N 1
ATOM 1350 C CA . HIS A 1 184 ? -15.568 -16.026 15.142 1.00 49.25 184 HIS A CA 1
ATOM 1351 C C . HIS A 1 184 ? -14.996 -14.644 15.451 1.00 49.25 184 HIS A C 1
ATOM 1353 O O . HIS A 1 184 ? -15.470 -13.936 16.343 1.00 49.25 184 HIS A O 1
ATOM 1359 N N . LEU A 1 185 ? -13.920 -14.288 14.752 1.00 51.31 185 LEU A N 1
ATOM 1360 C CA . LEU A 1 185 ? -13.387 -12.946 14.828 1.00 51.31 185 LEU A CA 1
ATOM 1361 C C . LEU A 1 185 ? -14.418 -12.007 14.195 1.00 51.31 185 LEU A C 1
ATOM 1363 O O . LEU A 1 185 ? -14.985 -12.338 13.148 1.00 51.31 185 LEU A O 1
ATOM 1367 N N . PRO A 1 186 ? -14.684 -10.836 14.802 1.00 51.06 186 PRO A N 1
ATOM 1368 C CA . PRO A 1 186 ? -15.468 -9.820 14.124 1.00 51.06 186 PRO A CA 1
ATOM 1369 C C . PRO A 1 186 ? -14.803 -9.520 12.771 1.00 51.06 186 PRO A C 1
ATOM 1371 O O . PRO A 1 186 ? -13.568 -9.499 12.709 1.00 51.06 186 PRO A O 1
ATOM 1374 N N . PRO A 1 187 ? -15.587 -9.311 11.694 1.00 48.94 187 PRO A N 1
ATOM 1375 C CA . PRO A 1 187 ? -15.041 -9.025 10.373 1.00 48.94 187 PRO A CA 1
ATOM 1376 C C . PRO A 1 187 ? -14.004 -7.906 10.489 1.00 48.94 187 PRO A C 1
ATOM 1378 O O . PRO A 1 187 ? -14.246 -6.881 11.134 1.00 48.94 187 PRO A O 1
ATOM 1381 N N . SER A 1 188 ? -12.813 -8.166 9.954 1.00 44.12 188 SER A N 1
ATOM 1382 C CA . SER A 1 188 ? -11.649 -7.313 10.152 1.00 44.12 188 SER A CA 1
ATOM 1383 C C . SER A 1 188 ? -11.945 -5.888 9.664 1.00 44.12 188 SER A C 1
ATOM 1385 O O . SER A 1 188 ? -12.377 -5.673 8.533 1.00 44.12 188 SER A O 1
ATOM 1387 N N . ARG A 1 189 ? -11.655 -4.882 10.506 1.00 47.94 189 ARG A N 1
ATOM 1388 C CA . ARG A 1 189 ? -11.682 -3.448 10.125 1.00 47.94 189 ARG A CA 1
ATOM 1389 C C . ARG A 1 189 ? -10.722 -3.115 8.968 1.00 47.94 189 ARG A C 1
ATOM 1391 O O . ARG A 1 189 ? -10.743 -2.009 8.445 1.00 47.94 189 ARG A O 1
ATOM 1398 N N . LEU A 1 190 ? -9.855 -4.062 8.608 1.00 43.81 190 LEU A N 1
ATOM 1399 C CA . LEU A 1 190 ? -8.863 -3.974 7.539 1.00 43.81 190 LEU A CA 1
ATOM 1400 C C . LEU A 1 190 ? -9.452 -4.254 6.148 1.00 43.81 190 LEU A C 1
ATOM 1402 O O . LEU A 1 190 ? -8.834 -3.880 5.161 1.00 43.81 190 LEU A O 1
ATOM 1406 N N . ALA A 1 191 ? -10.623 -4.897 6.062 1.00 44.16 191 ALA A N 1
ATOM 1407 C CA . ALA A 1 191 ? -11.220 -5.328 4.795 1.00 44.16 191 ALA A CA 1
ATOM 1408 C C . ALA A 1 191 ? -12.336 -4.407 4.271 1.00 44.16 191 ALA A C 1
ATOM 1410 O O . ALA A 1 191 ? -12.850 -4.609 3.170 1.00 44.16 191 ALA A O 1
ATOM 1411 N N . SER A 1 192 ? -12.739 -3.405 5.049 1.00 48.03 192 SER A N 1
ATOM 1412 C CA . SER A 1 192 ? -13.634 -2.347 4.589 1.00 48.03 192 SER A CA 1
ATOM 1413 C C . SER A 1 192 ? -12.791 -1.313 3.858 1.00 48.03 192 SER A C 1
ATOM 1415 O O . SER A 1 192 ? -12.254 -0.428 4.511 1.00 48.03 192 SER A O 1
ATOM 1417 N N . GLY A 1 193 ? -12.637 -1.459 2.540 1.00 53.97 193 GLY A N 1
ATOM 1418 C CA . GLY A 1 193 ? -11.917 -0.494 1.712 1.00 53.97 193 GLY A CA 1
ATOM 1419 C C . GLY A 1 193 ? -12.594 0.862 1.775 1.00 53.97 193 GLY A C 1
ATOM 1420 O O . GLY A 1 193 ? -13.568 1.129 1.073 1.00 53.97 193 GLY A O 1
ATOM 1421 N N . THR A 1 194 ? -12.113 1.688 2.693 1.00 72.69 194 THR A N 1
ATOM 1422 C CA . THR A 1 194 ? -12.582 3.053 2.867 1.00 72.69 194 THR A CA 1
ATOM 1423 C C . THR A 1 194 ? -11.890 3.951 1.849 1.00 72.69 194 THR A C 1
ATOM 1425 O O . THR A 1 194 ? -10.770 3.669 1.422 1.00 72.69 194 THR A O 1
ATOM 1428 N N . LEU A 1 195 ? -12.531 5.063 1.490 1.00 76.69 195 LEU A N 1
ATOM 1429 C CA . LEU A 1 195 ? -11.938 6.054 0.588 1.00 76.69 195 LEU A CA 1
ATOM 1430 C C . LEU A 1 195 ? -10.529 6.518 1.027 1.00 76.69 195 LEU A C 1
ATOM 1432 O O . LEU A 1 195 ? -9.652 6.590 0.168 1.00 76.69 195 LEU A O 1
ATOM 1436 N N . PRO A 1 196 ? -10.244 6.731 2.332 1.00 79.12 196 PRO A N 1
ATOM 1437 C CA . PRO A 1 196 ? -8.880 6.999 2.792 1.00 79.12 196 PRO A CA 1
ATOM 1438 C C . PRO A 1 196 ? -7.881 5.857 2.539 1.00 79.12 196 PRO A C 1
ATOM 1440 O O . PRO A 1 196 ? -6.711 6.098 2.261 1.00 79.12 196 PRO A O 1
ATOM 1443 N N . GLN A 1 197 ? -8.306 4.591 2.628 1.00 78.75 197 GLN A N 1
ATOM 1444 C CA . GLN A 1 197 ? -7.432 3.451 2.317 1.00 78.75 197 GLN A CA 1
ATOM 1445 C C . GLN A 1 197 ? -7.159 3.337 0.821 1.00 78.75 197 GLN A C 1
ATOM 1447 O O . GLN A 1 197 ? -6.029 3.041 0.433 1.00 78.75 197 GLN A O 1
ATOM 1452 N N . THR A 1 198 ? -8.166 3.584 -0.020 1.00 82.38 198 THR A N 1
ATOM 1453 C CA . THR A 1 198 ? -7.981 3.581 -1.473 1.00 82.38 198 THR A CA 1
ATOM 1454 C C . THR A 1 198 ? -7.101 4.741 -1.920 1.00 82.38 198 THR A C 1
ATOM 1456 O O . THR A 1 198 ? -6.211 4.525 -2.734 1.00 82.38 198 THR A O 1
ATOM 1459 N N . SER A 1 199 ? -7.282 5.939 -1.352 1.00 83.38 199 SER A N 1
ATOM 1460 C CA . SER A 1 199 ? -6.452 7.104 -1.676 1.00 83.38 199 SER A CA 1
ATOM 1461 C C . SER A 1 199 ? -5.001 6.896 -1.253 1.00 83.38 199 SER A C 1
ATOM 1463 O O . SER A 1 199 ? -4.094 7.186 -2.025 1.00 83.38 199 SER A O 1
ATOM 1465 N N . MET A 1 200 ? -4.770 6.326 -0.066 1.00 84.00 200 MET A N 1
ATOM 1466 C CA . MET A 1 200 ? -3.418 6.044 0.414 1.00 84.00 200 MET A CA 1
ATOM 1467 C C . MET A 1 200 ? -2.728 4.944 -0.401 1.00 84.00 200 MET A C 1
ATOM 1469 O O . MET A 1 200 ? -1.546 5.054 -0.720 1.00 84.00 200 MET A O 1
ATOM 1473 N N . GLY A 1 201 ? -3.460 3.886 -0.764 1.00 84.25 201 GLY A N 1
ATOM 1474 C CA . GLY A 1 201 ? -2.936 2.822 -1.619 1.00 84.25 201 GLY A CA 1
ATOM 1475 C C . GLY A 1 201 ? -2.622 3.305 -3.036 1.00 84.25 201 GLY A C 1
ATOM 1476 O O . GLY A 1 201 ? -1.604 2.911 -3.594 1.00 84.25 201 GLY A O 1
ATOM 1477 N N . LEU A 1 202 ? -3.432 4.212 -3.592 1.00 85.12 202 LEU A N 1
ATOM 1478 C CA . LEU A 1 202 ? -3.112 4.875 -4.858 1.00 85.12 202 LEU A CA 1
ATOM 1479 C C . LEU A 1 202 ? -1.875 5.756 -4.755 1.00 85.12 202 LEU A C 1
ATOM 1481 O O . LEU A 1 202 ? -1.028 5.687 -5.636 1.00 85.12 202 LEU A O 1
ATOM 1485 N N . MET A 1 203 ? -1.744 6.533 -3.679 1.00 86.25 203 MET A N 1
ATOM 1486 C CA . MET A 1 203 ? -0.569 7.372 -3.451 1.00 86.25 203 MET A CA 1
ATOM 1487 C C . MET A 1 203 ? 0.707 6.522 -3.432 1.00 86.25 203 MET A C 1
ATOM 1489 O O . MET A 1 203 ? 1.630 6.786 -4.198 1.00 86.25 203 MET A O 1
ATOM 1493 N N . MET A 1 204 ? 0.715 5.426 -2.666 1.00 84.06 204 MET A N 1
ATOM 1494 C CA . MET A 1 204 ? 1.848 4.493 -2.625 1.00 84.06 204 MET A CA 1
ATOM 1495 C C . MET A 1 204 ? 2.075 3.752 -3.944 1.00 84.06 204 MET A C 1
ATOM 1497 O O . MET A 1 204 ? 3.214 3.594 -4.365 1.00 84.06 204 MET A O 1
ATOM 1501 N N . GLY A 1 205 ? 1.016 3.286 -4.606 1.00 79.31 205 GLY A N 1
ATOM 1502 C CA . GLY A 1 205 ? 1.131 2.574 -5.879 1.00 79.31 205 GLY A CA 1
ATOM 1503 C C . GLY A 1 205 ? 1.611 3.475 -7.018 1.00 79.31 205 GLY A C 1
ATOM 1504 O O . GLY A 1 205 ? 2.324 3.016 -7.907 1.00 79.31 205 GLY A O 1
ATOM 1505 N N . SER A 1 206 ? 1.271 4.765 -6.962 1.00 77.62 206 SER A N 1
ATOM 1506 C CA . SER A 1 206 ? 1.661 5.751 -7.969 1.00 77.62 206 SER A CA 1
ATOM 1507 C C . SER A 1 206 ? 3.145 6.108 -7.952 1.00 77.62 206 SER A C 1
ATOM 1509 O O . SER A 1 206 ? 3.629 6.626 -8.951 1.00 77.62 206 SER A O 1
ATOM 1511 N N . LEU A 1 207 ? 3.885 5.752 -6.893 1.00 80.31 207 LEU A N 1
ATOM 1512 C CA . LEU A 1 207 ? 5.351 5.855 -6.846 1.00 80.31 207 LEU A CA 1
ATOM 1513 C C . LEU A 1 207 ? 6.029 5.202 -8.055 1.00 80.31 207 LEU A C 1
ATOM 1515 O O . LEU A 1 207 ? 7.072 5.659 -8.510 1.00 80.31 207 LEU A O 1
ATOM 1519 N N . TRP A 1 208 ? 5.416 4.139 -8.575 1.00 77.06 208 TRP A N 1
ATOM 1520 C CA . TRP A 1 208 ? 5.962 3.316 -9.651 1.00 77.06 208 TRP A CA 1
ATOM 1521 C C . TRP A 1 208 ? 5.433 3.695 -11.033 1.00 77.06 208 TRP A C 1
ATOM 1523 O O . TRP A 1 208 ? 5.713 3.019 -12.023 1.00 77.06 208 TRP A O 1
ATOM 1533 N N . LEU A 1 209 ? 4.681 4.788 -11.120 1.00 73.31 209 LEU A N 1
ATOM 1534 C CA . LEU A 1 209 ? 4.340 5.423 -12.379 1.00 73.31 209 LEU A CA 1
ATOM 1535 C C . LEU A 1 209 ? 5.419 6.476 -12.632 1.00 73.31 209 LEU A C 1
ATOM 1537 O O . LEU A 1 209 ? 5.460 7.490 -11.944 1.00 73.31 209 LEU A O 1
ATOM 1541 N N . GLY A 1 210 ? 6.305 6.249 -13.608 1.00 59.53 210 GLY A N 1
ATOM 1542 C CA . GLY A 1 210 ? 7.413 7.170 -13.924 1.00 59.53 210 GLY A CA 1
ATOM 1543 C C . GLY A 1 210 ? 6.986 8.611 -14.267 1.00 59.53 210 GLY A C 1
ATOM 1544 O O . GLY A 1 210 ? 7.825 9.499 -14.330 1.00 59.53 210 GLY A O 1
ATOM 1545 N N . SER A 1 211 ? 5.684 8.847 -14.453 1.00 54.31 211 SER A N 1
ATOM 1546 C CA . SER A 1 211 ? 5.027 10.137 -14.692 1.00 54.31 211 SER A CA 1
ATOM 1547 C C . SER A 1 211 ? 4.415 10.783 -13.436 1.00 54.31 211 SER A C 1
ATOM 1549 O O . SER A 1 211 ? 3.671 11.756 -13.552 1.00 54.31 211 SER A O 1
ATOM 1551 N N . ALA A 1 212 ? 4.657 10.255 -12.234 1.00 59.94 212 ALA A N 1
ATOM 1552 C CA . ALA A 1 212 ? 4.041 10.777 -11.016 1.00 59.94 212 ALA A CA 1
ATOM 1553 C C . ALA A 1 212 ? 4.498 12.212 -10.684 1.00 59.94 212 ALA A C 1
ATOM 1555 O O . ALA A 1 212 ? 5.660 12.572 -10.867 1.00 59.94 212 ALA A O 1
ATOM 1556 N N . TRP A 1 213 ? 3.594 13.005 -10.096 1.00 56.44 213 TRP A N 1
ATOM 1557 C CA . TRP A 1 213 ? 3.802 14.409 -9.694 1.00 56.44 213 TRP A CA 1
ATOM 1558 C C . TRP A 1 213 ? 5.074 14.667 -8.865 1.00 56.44 213 TRP A C 1
ATOM 1560 O O . TRP A 1 213 ? 5.637 15.759 -8.890 1.00 56.44 213 TRP A O 1
ATOM 1570 N N . CYS A 1 214 ? 5.534 13.669 -8.107 1.00 55.56 214 CYS A N 1
ATOM 1571 C CA . CYS A 1 214 ? 6.750 13.786 -7.302 1.00 55.56 214 CYS A CA 1
ATOM 1572 C C . CYS A 1 214 ? 8.033 13.654 -8.139 1.00 55.56 214 CYS A C 1
ATOM 1574 O O . CYS A 1 214 ? 9.053 14.233 -7.781 1.00 55.56 214 CYS A O 1
ATOM 1576 N N . ALA A 1 215 ? 7.982 12.928 -9.260 1.00 53.84 215 ALA A N 1
ATOM 1577 C CA . ALA A 1 215 ? 9.101 12.785 -10.186 1.00 53.84 215 ALA A CA 1
ATOM 1578 C C . ALA A 1 215 ? 9.264 14.032 -11.075 1.00 53.84 215 ALA A C 1
ATOM 1580 O O . ALA A 1 215 ? 10.387 14.432 -11.373 1.00 53.84 215 ALA A O 1
ATOM 1581 N N . SER A 1 216 ? 8.167 14.721 -11.420 1.00 58.41 216 SER A N 1
ATOM 1582 C CA . SER A 1 216 ? 8.218 15.976 -12.191 1.00 58.41 216 SER A CA 1
ATOM 1583 C C . SER A 1 216 ? 8.835 17.155 -11.428 1.00 58.41 216 SER A C 1
ATOM 1585 O O . SER A 1 216 ? 9.212 18.144 -12.045 1.00 58.41 216 SER A O 1
ATOM 1587 N N . ALA A 1 217 ? 8.969 17.060 -10.100 1.00 63.53 217 ALA A N 1
ATOM 1588 C CA . ALA A 1 217 ? 9.648 18.062 -9.274 1.00 63.53 217 ALA A CA 1
ATOM 1589 C C . ALA A 1 217 ? 11.190 17.949 -9.308 1.00 63.53 217 ALA A C 1
ATOM 1591 O O . ALA A 1 217 ? 11.871 18.704 -8.616 1.00 63.53 217 ALA A O 1
ATOM 1592 N N . GLY A 1 218 ? 11.747 16.999 -10.074 1.00 71.12 218 GLY A N 1
ATOM 1593 C CA . GLY A 1 218 ? 13.193 16.771 -10.177 1.00 71.12 218 GLY A CA 1
ATOM 1594 C C . GLY A 1 218 ? 13.810 16.097 -8.947 1.00 71.12 218 GLY A C 1
ATOM 1595 O O . GLY A 1 218 ? 15.022 16.144 -8.754 1.00 71.12 218 GLY A O 1
ATOM 1596 N N . TRP A 1 219 ? 12.991 15.498 -8.081 1.00 78.88 219 TRP A N 1
ATOM 1597 C CA . TRP A 1 219 ? 13.466 14.825 -6.875 1.00 78.88 219 TRP A CA 1
ATOM 1598 C C . TRP A 1 219 ? 14.003 13.433 -7.189 1.00 78.88 219 TRP A C 1
ATOM 1600 O O . TRP A 1 219 ? 13.479 12.727 -8.050 1.00 78.88 219 TRP A O 1
ATOM 1610 N N . SER A 1 220 ? 15.027 13.007 -6.445 1.00 81.69 220 SER A N 1
ATOM 1611 C CA . SER A 1 220 ? 15.533 11.640 -6.568 1.00 81.69 220 SER A CA 1
ATOM 1612 C C . SER A 1 220 ? 14.460 10.623 -6.155 1.00 81.69 220 SER A C 1
ATOM 1614 O O . SER A 1 220 ? 13.672 10.876 -5.237 1.00 81.69 220 SER A O 1
ATOM 1616 N N . ALA A 1 221 ? 14.451 9.446 -6.791 1.00 77.75 221 ALA A N 1
ATOM 1617 C CA . ALA A 1 221 ? 13.524 8.363 -6.447 1.00 77.75 221 ALA A CA 1
ATOM 1618 C C . ALA A 1 221 ? 13.615 7.983 -4.960 1.00 77.75 221 ALA A C 1
ATOM 1620 O O . ALA A 1 221 ? 12.594 7.746 -4.316 1.00 77.75 221 ALA A O 1
ATOM 1621 N N . GLN A 1 222 ? 14.829 8.019 -4.398 1.00 81.12 222 GLN A N 1
ATOM 1622 C CA . GLN A 1 222 ? 15.049 7.863 -2.966 1.00 81.12 222 GLN A CA 1
ATOM 1623 C C . GLN A 1 222 ? 14.267 8.936 -2.203 1.00 81.12 222 GLN A C 1
ATOM 1625 O O . GLN A 1 222 ? 13.363 8.597 -1.453 1.00 81.12 222 GLN A O 1
ATOM 1630 N N . THR A 1 223 ? 14.512 10.230 -2.422 1.00 83.44 223 THR A N 1
ATOM 1631 C CA . THR A 1 223 ? 13.806 11.311 -1.702 1.00 83.44 223 THR A CA 1
ATOM 1632 C C . THR A 1 223 ? 12.282 11.140 -1.725 1.00 83.44 223 THR A C 1
ATOM 1634 O O . THR A 1 223 ? 11.628 11.279 -0.689 1.00 83.44 223 THR A O 1
ATOM 1637 N N . VAL A 1 224 ? 11.716 10.772 -2.878 1.00 84.00 224 VAL A N 1
ATOM 1638 C CA . VAL A 1 224 ? 10.273 10.544 -3.037 1.00 84.00 224 VAL A CA 1
ATOM 1639 C C . VAL A 1 224 ? 9.789 9.351 -2.205 1.00 84.00 224 VAL A C 1
ATOM 1641 O O . VAL A 1 224 ? 8.810 9.485 -1.464 1.00 84.00 224 VAL A O 1
ATOM 1644 N N . VAL A 1 225 ? 10.471 8.204 -2.278 1.00 85.38 225 VAL A N 1
ATOM 1645 C CA . VAL A 1 225 ? 10.154 7.014 -1.468 1.00 85.38 225 VAL A CA 1
ATOM 1646 C C . VAL A 1 225 ? 10.259 7.332 0.024 1.00 85.38 225 VAL A C 1
ATOM 1648 O O . VAL A 1 225 ? 9.381 6.954 0.798 1.00 85.38 225 VAL A O 1
ATOM 1651 N N . GLY A 1 226 ? 11.287 8.075 0.432 1.00 86.44 226 GLY A N 1
ATOM 1652 C CA . GLY A 1 226 ? 11.538 8.441 1.826 1.00 86.44 226 GLY A CA 1
ATOM 1653 C C . GLY A 1 226 ? 10.435 9.319 2.385 1.00 86.44 226 GLY A C 1
ATOM 1654 O O . GLY 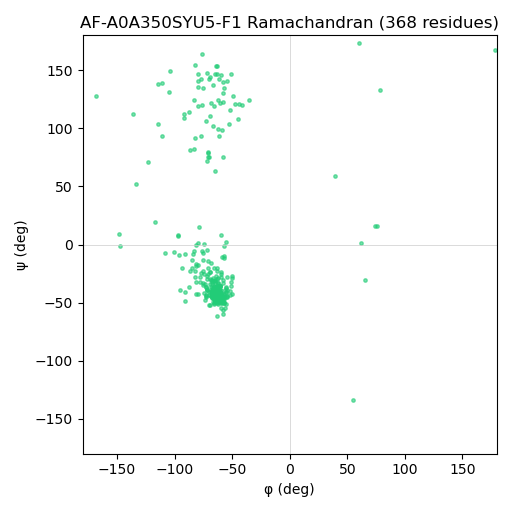A 1 226 ? 9.932 9.056 3.477 1.00 86.44 226 GLY A O 1
ATOM 1655 N N . LEU A 1 227 ? 9.981 10.296 1.598 1.00 86.19 227 LEU A N 1
ATOM 1656 C CA . LEU A 1 227 ? 8.836 11.125 1.952 1.00 86.19 227 LEU A CA 1
ATOM 1657 C C . LEU A 1 227 ? 7.559 10.289 2.123 1.00 86.19 227 LEU A C 1
ATOM 1659 O O . LEU A 1 227 ? 6.838 10.467 3.103 1.00 86.19 227 LEU A O 1
ATOM 1663 N N . HIS A 1 228 ? 7.287 9.352 1.213 1.00 86.94 228 HIS A N 1
ATOM 1664 C CA . HIS A 1 228 ? 6.102 8.492 1.298 1.00 86.94 228 HIS A CA 1
ATOM 1665 C C . HIS A 1 228 ? 6.150 7.561 2.514 1.00 86.94 228 HIS A C 1
ATOM 1667 O O . HIS A 1 228 ? 5.147 7.414 3.216 1.00 86.94 228 HIS A O 1
ATOM 1673 N N . LEU A 1 229 ? 7.315 6.974 2.805 1.00 87.94 229 LEU A N 1
ATOM 1674 C CA . LEU A 1 229 ? 7.540 6.160 4.000 1.00 87.94 229 LEU A CA 1
ATOM 1675 C C . LEU A 1 229 ? 7.362 6.985 5.280 1.00 87.94 229 LEU A C 1
ATOM 1677 O O . LEU A 1 229 ? 6.700 6.522 6.209 1.00 87.94 229 LEU A O 1
ATOM 1681 N N . LEU A 1 230 ? 7.895 8.210 5.317 1.00 86.75 230 LEU A N 1
ATOM 1682 C CA . LEU A 1 230 ? 7.745 9.126 6.446 1.00 86.75 230 LEU A CA 1
ATOM 1683 C C . LEU A 1 230 ? 6.272 9.478 6.679 1.00 86.75 230 LEU A C 1
ATOM 1685 O O . LEU A 1 230 ? 5.790 9.347 7.803 1.00 86.75 230 LEU A O 1
ATOM 1689 N N . LEU A 1 231 ? 5.540 9.856 5.626 1.00 84.81 231 LEU A N 1
ATOM 1690 C CA . LEU A 1 231 ? 4.106 10.144 5.703 1.00 84.81 231 LEU A CA 1
ATOM 1691 C C . LEU A 1 231 ? 3.326 8.919 6.202 1.00 84.81 231 LEU A C 1
ATOM 1693 O O . LEU A 1 231 ? 2.533 9.024 7.134 1.00 84.81 231 LEU A O 1
ATOM 1697 N N . MET A 1 232 ? 3.592 7.736 5.646 1.00 82.50 232 MET A N 1
ATOM 1698 C CA . MET A 1 232 ? 2.950 6.485 6.060 1.00 82.50 232 MET A CA 1
ATOM 1699 C C . MET A 1 232 ? 3.201 6.120 7.523 1.00 82.50 232 MET A C 1
ATOM 1701 O O . MET A 1 232 ? 2.318 5.581 8.195 1.00 82.50 232 MET A O 1
ATOM 1705 N N . ALA A 1 233 ? 4.417 6.354 8.005 1.00 82.69 233 ALA A N 1
ATOM 1706 C CA . ALA A 1 233 ? 4.856 5.836 9.286 1.00 82.69 233 ALA A CA 1
ATOM 1707 C C . ALA A 1 233 ? 4.683 6.818 10.445 1.00 82.69 233 ALA A C 1
ATOM 1709 O O . ALA A 1 233 ? 4.299 6.400 11.539 1.00 82.69 233 ALA A O 1
ATOM 1710 N N . ALA A 1 234 ? 4.950 8.106 10.218 1.00 80.06 234 ALA A N 1
ATOM 1711 C CA . ALA A 1 234 ? 4.938 9.124 11.262 1.00 80.06 234 ALA A CA 1
ATOM 1712 C C . ALA A 1 234 ? 3.521 9.627 11.565 1.00 80.06 234 ALA A C 1
ATOM 1714 O O . ALA A 1 234 ? 3.154 9.734 12.735 1.00 80.06 234 ALA A O 1
ATOM 1715 N N . LEU A 1 235 ? 2.694 9.876 10.542 1.00 79.69 235 LEU A N 1
ATOM 1716 C CA . LEU A 1 235 ? 1.362 10.470 10.724 1.00 79.69 235 LEU A CA 1
ATOM 1717 C C . LEU A 1 235 ? 0.435 9.647 11.630 1.00 79.69 235 LEU A C 1
ATOM 1719 O O . LEU A 1 235 ? -0.155 10.232 12.539 1.00 79.69 235 LEU A O 1
ATOM 1723 N N . PRO A 1 236 ? 0.328 8.310 11.492 1.00 71.25 236 PRO A N 1
ATOM 1724 C CA . PRO A 1 236 ? -0.475 7.514 12.419 1.00 71.25 236 PRO A CA 1
ATOM 1725 C C . PRO A 1 236 ? 0.032 7.564 13.863 1.00 71.25 236 PRO A C 1
ATOM 1727 O O . PRO A 1 236 ? -0.760 7.394 14.788 1.00 71.25 236 PRO A O 1
ATOM 1730 N N . GLY A 1 237 ? 1.340 7.758 14.062 1.00 69.19 237 GLY A N 1
ATOM 1731 C CA . GLY A 1 237 ? 1.942 7.957 15.377 1.00 69.19 237 GLY A CA 1
ATOM 1732 C C . GLY A 1 237 ? 1.556 9.312 15.962 1.00 69.19 237 GLY A C 1
ATOM 1733 O O . GLY A 1 237 ? 1.004 9.362 17.056 1.00 69.19 237 GLY A O 1
ATOM 1734 N N . LEU A 1 238 ? 1.757 10.387 15.197 1.00 72.75 238 LEU A N 1
ATOM 1735 C CA . LEU A 1 238 ? 1.453 11.763 15.602 1.00 72.75 238 LEU A CA 1
ATOM 1736 C C . LEU A 1 238 ? -0.033 11.955 15.927 1.00 72.75 238 LEU A C 1
ATOM 1738 O O . LEU A 1 238 ? -0.367 12.416 17.012 1.00 72.75 238 LEU A O 1
ATOM 1742 N N . VAL A 1 239 ? -0.934 11.471 15.066 1.00 73.19 239 VAL A N 1
ATOM 1743 C CA . VAL A 1 239 ? -2.393 11.527 15.290 1.00 73.19 239 VAL A CA 1
ATOM 1744 C C . VAL A 1 239 ? -2.814 10.818 16.587 1.00 73.19 239 VAL A C 1
ATOM 1746 O O . VAL A 1 239 ? -3.801 11.197 17.218 1.00 73.19 239 VAL A O 1
ATOM 1749 N N . ARG A 1 240 ? -2.080 9.777 17.002 1.00 65.56 240 ARG A N 1
ATOM 1750 C CA . ARG A 1 240 ? -2.344 9.044 18.250 1.00 65.56 240 ARG A CA 1
ATOM 1751 C C . ARG A 1 240 ? -1.748 9.719 19.484 1.00 65.56 240 ARG A C 1
ATOM 1753 O O . ARG A 1 240 ? -2.281 9.505 20.572 1.00 65.56 240 ARG A O 1
ATOM 1760 N N . LEU A 1 241 ? -0.662 10.474 19.322 1.00 63.38 241 LEU A N 1
ATOM 1761 C CA . LEU A 1 241 ? 0.008 11.209 20.396 1.00 63.38 241 LEU A CA 1
ATOM 1762 C C . LEU A 1 241 ? -0.727 12.514 20.719 1.00 63.38 241 LEU A C 1
ATOM 1764 O O . LEU A 1 241 ? -0.981 12.777 21.890 1.00 63.38 241 LEU A O 1
ATOM 1768 N N . ASP A 1 242 ? -1.173 13.250 19.699 1.00 62.53 242 ASP A N 1
ATOM 1769 C CA . ASP A 1 242 ? -1.800 14.574 19.846 1.00 62.53 242 ASP A CA 1
ATOM 1770 C C . ASP A 1 242 ? -3.267 14.549 20.284 1.00 62.53 242 ASP A C 1
ATOM 1772 O O . ASP A 1 242 ? -3.953 15.563 20.207 1.00 62.53 242 ASP A O 1
ATOM 1776 N N . ALA A 1 243 ? -3.750 13.405 20.781 1.00 55.16 243 ALA A N 1
ATOM 1777 C CA . ALA A 1 243 ? -5.047 13.278 21.435 1.00 55.16 243 ALA A CA 1
ATOM 1778 C C . ALA A 1 243 ? -6.140 14.114 20.747 1.00 55.16 243 ALA A C 1
ATOM 1780 O O . ALA A 1 243 ? -6.762 14.959 21.394 1.00 55.16 243 ALA A O 1
ATOM 1781 N N . ILE A 1 244 ? -6.395 13.853 19.449 1.00 56.97 244 ILE A N 1
ATOM 1782 C CA . ILE A 1 244 ? -7.660 14.262 18.821 1.00 56.97 244 ILE A CA 1
ATOM 1783 C C . ILE A 1 244 ? -8.732 13.949 19.858 1.00 56.97 244 ILE A C 1
ATOM 1785 O O . ILE A 1 244 ? -8.777 12.785 20.290 1.00 56.97 244 ILE A O 1
ATOM 1789 N N . PRO A 1 245 ? -9.496 14.956 20.331 1.00 56.38 245 PRO A N 1
ATOM 1790 C CA . PRO A 1 245 ? -10.315 14.816 21.520 1.00 56.38 245 PRO A CA 1
ATOM 1791 C C . PRO A 1 245 ? -11.078 13.512 21.386 1.00 56.38 245 PRO A C 1
ATOM 1793 O O . PRO A 1 245 ? -11.765 13.298 20.385 1.00 56.38 245 PRO A O 1
ATOM 1796 N N . ARG A 1 246 ? -10.876 12.594 22.345 1.00 58.66 246 ARG A N 1
ATOM 1797 C CA . ARG A 1 246 ? -11.335 11.189 22.273 1.00 58.66 246 ARG A CA 1
ATOM 1798 C C . ARG A 1 246 ? -12.855 11.059 22.065 1.00 58.66 246 ARG A C 1
ATOM 1800 O O . ARG A 1 246 ? -13.368 9.951 21.953 1.00 58.66 246 ARG A O 1
ATOM 1807 N N . GLN A 1 247 ? -13.560 12.185 22.011 1.00 67.25 247 GLN A N 1
ATOM 1808 C CA . GLN A 1 247 ? -14.986 12.358 21.826 1.00 67.25 247 GLN A CA 1
ATOM 1809 C C . GLN A 1 247 ? -15.287 13.438 20.768 1.00 67.25 247 GLN A C 1
ATOM 1811 O O . GLN A 1 247 ? -16.052 14.366 21.019 1.00 67.25 247 GLN A O 1
ATOM 1816 N N . LEU A 1 248 ? -14.704 13.345 19.568 1.00 74.12 248 LEU A N 1
ATOM 1817 C CA . LEU A 1 248 ? -15.261 14.091 18.437 1.00 74.12 248 LEU A CA 1
ATOM 1818 C C . LEU A 1 248 ? -16.728 13.674 18.227 1.00 74.12 248 LEU A C 1
ATOM 1820 O O . LEU A 1 248 ? -17.025 12.473 18.284 1.00 74.12 248 LEU A O 1
ATOM 1824 N N . PRO A 1 249 ? -17.638 14.618 17.923 1.00 83.19 249 PRO A N 1
ATOM 1825 C CA . PRO A 1 249 ? -19.007 14.280 17.569 1.00 83.19 249 PRO A CA 1
ATOM 1826 C C . PRO A 1 249 ? -19.052 13.210 16.460 1.00 83.19 249 PRO A C 1
ATOM 1828 O O . PRO A 1 249 ? -18.199 13.200 15.560 1.00 83.19 249 PRO A O 1
ATOM 1831 N N . PRO A 1 250 ? -20.053 12.311 16.464 1.00 81.56 250 PRO A N 1
ATOM 1832 C CA . PRO A 1 250 ? -20.144 11.213 15.498 1.00 81.56 250 PRO A CA 1
ATOM 1833 C C . PRO A 1 250 ? -20.228 11.701 14.045 1.00 81.56 250 PRO A C 1
ATOM 1835 O O . PRO A 1 250 ? -19.824 10.984 13.132 1.00 81.56 250 PRO A O 1
ATOM 1838 N N . LEU A 1 251 ? -20.724 12.923 13.824 1.00 85.00 251 LEU A N 1
ATOM 1839 C CA . LEU A 1 251 ? -20.705 13.566 12.514 1.00 85.00 251 LEU A CA 1
ATOM 1840 C C . LEU A 1 251 ? -19.279 13.933 12.091 1.00 85.00 251 LEU A C 1
ATOM 1842 O O . LEU A 1 251 ? -18.848 13.541 11.012 1.00 85.00 251 LEU A O 1
ATOM 1846 N N . VAL A 1 252 ? -18.536 14.632 12.954 1.00 85.12 252 VAL A N 1
ATOM 1847 C CA . VAL A 1 252 ? -17.176 15.113 12.664 1.00 85.12 252 VAL A CA 1
ATOM 1848 C C . VAL A 1 252 ? -16.226 13.941 12.431 1.00 85.12 252 VAL A C 1
ATOM 1850 O O . VAL A 1 252 ? -15.479 13.948 11.460 1.00 85.12 252 VAL A O 1
ATOM 1853 N N . SER A 1 253 ? -16.313 12.882 13.241 1.00 82.50 253 SER A N 1
ATOM 1854 C CA . SER A 1 253 ? -15.491 11.672 13.052 1.00 82.50 253 SER A CA 1
ATOM 1855 C C . SER A 1 253 ? -15.750 10.936 11.728 1.00 82.50 253 SER A C 1
ATOM 1857 O O . SER A 1 253 ? -14.875 10.216 11.249 1.00 82.50 253 SER A O 1
ATOM 1859 N N . ARG A 1 254 ? -16.928 11.113 11.113 1.00 82.94 254 ARG A N 1
ATOM 1860 C CA . ARG A 1 254 ? -17.262 10.558 9.788 1.00 82.94 254 ARG A CA 1
ATOM 1861 C C . ARG A 1 254 ? -16.930 11.518 8.649 1.00 82.94 254 ARG A C 1
ATOM 1863 O O . ARG A 1 254 ? -16.445 11.075 7.614 1.00 82.94 254 ARG A O 1
ATOM 1870 N N . ALA A 1 255 ? -17.211 12.804 8.833 1.00 86.88 255 ALA A N 1
ATOM 1871 C CA . ALA A 1 255 ? -17.030 13.831 7.818 1.00 86.88 255 ALA A CA 1
ATOM 1872 C C . ALA A 1 255 ? -15.553 14.185 7.624 1.00 86.88 255 ALA A C 1
ATOM 1874 O O . ALA A 1 255 ? -15.106 14.280 6.490 1.00 86.88 255 ALA A O 1
ATOM 1875 N N . LEU A 1 256 ? -14.777 14.309 8.707 1.00 89.56 256 LEU A N 1
ATOM 1876 C CA . LEU A 1 256 ? -13.399 14.800 8.657 1.00 89.56 256 LEU A CA 1
ATOM 1877 C C . LEU A 1 256 ? -12.491 13.980 7.718 1.00 89.56 256 LEU A C 1
ATOM 1879 O O . LEU A 1 256 ? -11.878 14.593 6.845 1.00 89.56 256 LEU A O 1
ATOM 1883 N N . PRO A 1 257 ? -12.428 12.631 7.786 1.00 87.69 257 PRO A N 1
ATOM 1884 C CA . PRO A 1 257 ? -11.630 11.860 6.831 1.00 87.69 257 PRO A CA 1
ATOM 1885 C C . PRO A 1 257 ? -12.093 12.046 5.379 1.00 87.69 257 PRO A C 1
ATOM 1887 O O . PRO A 1 257 ? -11.264 12.091 4.478 1.00 87.69 257 PRO A O 1
ATOM 1890 N N . LEU A 1 258 ? -13.403 12.181 5.138 1.00 88.44 258 LEU A N 1
ATOM 1891 C CA . LEU A 1 258 ? -13.949 12.392 3.793 1.00 88.44 258 LEU A CA 1
ATOM 1892 C C . LEU A 1 258 ? -13.613 13.784 3.258 1.00 88.44 258 LEU A C 1
ATOM 1894 O O . LEU A 1 258 ? -13.245 13.902 2.096 1.00 88.44 258 LEU A O 1
ATOM 1898 N N . THR A 1 259 ? -13.681 14.817 4.099 1.00 92.19 259 THR A N 1
ATOM 1899 C CA . THR A 1 259 ? -13.274 16.181 3.747 1.00 92.19 259 THR A CA 1
ATOM 1900 C C . THR A 1 259 ? -11.784 16.238 3.427 1.00 92.19 259 THR A C 1
ATOM 1902 O O . THR A 1 259 ? -11.397 16.849 2.436 1.00 92.19 259 THR A O 1
ATOM 1905 N N . LEU A 1 260 ? -10.942 15.563 4.214 1.00 92.75 260 LEU A N 1
ATOM 1906 C CA . LEU A 1 260 ? -9.505 15.487 3.946 1.00 92.75 260 LEU A CA 1
ATOM 1907 C C . LEU A 1 260 ? -9.206 14.748 2.632 1.00 92.75 260 LEU A C 1
ATOM 1909 O O . LEU A 1 260 ? -8.380 15.225 1.858 1.00 92.75 260 LEU A O 1
ATOM 1913 N N . VAL A 1 261 ? -9.906 13.641 2.335 1.00 91.06 261 VAL A N 1
ATOM 1914 C CA . VAL A 1 261 ? -9.795 12.966 1.026 1.00 91.06 261 VAL A CA 1
ATOM 1915 C C . VAL A 1 261 ? -10.263 13.879 -0.104 1.00 91.06 261 VAL A C 1
ATOM 1917 O O . VAL A 1 261 ? -9.560 13.999 -1.099 1.00 91.06 261 VAL A O 1
ATOM 1920 N N . LEU A 1 262 ? -11.415 14.537 0.048 1.00 93.19 262 LEU A N 1
ATOM 1921 C CA . LEU A 1 262 ? -11.982 15.450 -0.946 1.00 93.19 262 LEU A CA 1
ATOM 1922 C C . LEU A 1 262 ? -10.988 16.560 -1.301 1.00 93.19 262 LEU A C 1
ATOM 1924 O O . LEU A 1 262 ? -10.656 16.724 -2.474 1.00 93.19 262 LEU A 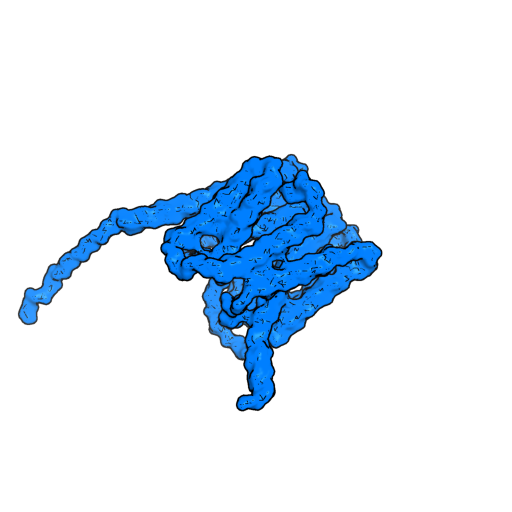O 1
ATOM 1928 N N . MET A 1 263 ? -10.493 17.276 -0.287 1.00 94.81 263 MET A N 1
ATOM 1929 C CA . MET A 1 263 ? -9.563 18.393 -0.452 1.00 94.81 263 MET A CA 1
ATOM 1930 C C . MET A 1 263 ? -8.201 17.923 -0.963 1.00 94.81 263 MET A C 1
ATOM 1932 O O . MET A 1 263 ? -7.673 18.500 -1.909 1.00 94.81 263 MET A O 1
ATOM 1936 N N . GLY A 1 264 ? -7.648 16.852 -0.386 1.00 92.44 264 GLY A N 1
ATOM 1937 C CA . GLY A 1 264 ? -6.359 16.306 -0.806 1.00 92.44 264 GLY A CA 1
ATOM 1938 C C . GLY A 1 264 ? -6.377 15.818 -2.252 1.00 92.44 264 GLY A C 1
ATOM 1939 O O . GLY A 1 264 ? -5.496 16.163 -3.035 1.00 92.44 264 GLY A O 1
ATOM 1940 N N . ALA A 1 265 ? -7.420 15.082 -2.638 1.00 91.38 265 ALA A N 1
ATOM 1941 C CA . ALA A 1 265 ? -7.582 14.592 -4.000 1.00 91.38 265 ALA A CA 1
ATOM 1942 C C . ALA A 1 265 ? -7.885 15.725 -4.996 1.00 91.38 265 ALA A C 1
ATOM 1944 O O . ALA A 1 265 ? -7.393 15.681 -6.119 1.00 91.38 265 ALA A O 1
ATOM 1945 N N . LEU A 1 266 ? -8.622 16.769 -4.593 1.00 92.62 266 LEU A N 1
ATOM 1946 C CA . LEU A 1 266 ? -8.856 17.945 -5.438 1.00 92.62 266 LEU A CA 1
ATOM 1947 C C . LEU A 1 266 ? -7.560 18.727 -5.693 1.00 92.62 266 LEU A C 1
ATOM 1949 O O . LEU A 1 266 ? -7.305 19.128 -6.825 1.00 92.62 266 LEU A O 1
ATOM 1953 N N . LEU A 1 267 ? -6.717 18.897 -4.669 1.00 91.81 267 LEU A N 1
ATOM 1954 C CA . LEU A 1 267 ? -5.400 19.523 -4.819 1.00 91.81 267 LEU A CA 1
ATOM 1955 C C . LEU A 1 267 ? -4.483 18.709 -5.736 1.00 91.81 267 LEU A C 1
ATOM 1957 O O . LEU A 1 267 ? -3.791 19.294 -6.562 1.00 91.81 267 LEU A O 1
ATOM 1961 N N . LEU A 1 268 ? -4.506 17.377 -5.633 1.00 89.06 268 LEU A N 1
ATOM 1962 C CA . LEU A 1 268 ? -3.743 16.491 -6.522 1.00 89.06 268 LEU A CA 1
ATOM 1963 C C . LEU A 1 268 ? -4.307 16.435 -7.945 1.00 89.06 268 LEU A C 1
ATOM 1965 O O . LEU A 1 268 ? -3.560 16.181 -8.881 1.00 89.06 268 LEU A O 1
ATOM 1969 N N . TYR A 1 269 ? -5.605 16.670 -8.123 1.00 89.62 269 TYR A N 1
ATOM 1970 C CA . TYR A 1 269 ? -6.217 16.810 -9.441 1.00 89.62 269 TYR A CA 1
ATOM 1971 C C . TYR A 1 269 ? -5.838 18.144 -10.102 1.00 89.62 269 TYR A C 1
ATOM 1973 O O . TYR A 1 269 ? -5.493 18.174 -11.280 1.00 89.62 269 TYR A O 1
ATOM 1981 N N . ALA A 1 270 ? -5.883 19.242 -9.342 1.00 85.75 270 ALA A N 1
ATOM 1982 C CA . ALA A 1 270 ? -5.641 20.594 -9.843 1.00 85.75 270 ALA A CA 1
ATOM 1983 C C . ALA A 1 270 ? -4.147 20.967 -9.947 1.00 85.75 270 ALA A C 1
ATOM 1985 O O . ALA A 1 270 ? -3.778 21.906 -10.654 1.00 85.75 270 ALA A O 1
ATOM 1986 N N . GLY A 1 271 ? -3.285 20.292 -9.189 1.00 66.12 271 GLY A N 1
ATOM 1987 C CA . GLY A 1 271 ? -1.997 20.835 -8.779 1.00 66.12 271 GLY A CA 1
ATOM 1988 C C . GLY A 1 271 ? -0.861 20.701 -9.784 1.00 66.12 271 GLY A C 1
ATOM 1989 O O . GLY A 1 271 ? 0.027 19.904 -9.551 1.00 66.12 271 GLY A O 1
ATOM 1990 N N . GLN A 1 272 ? -0.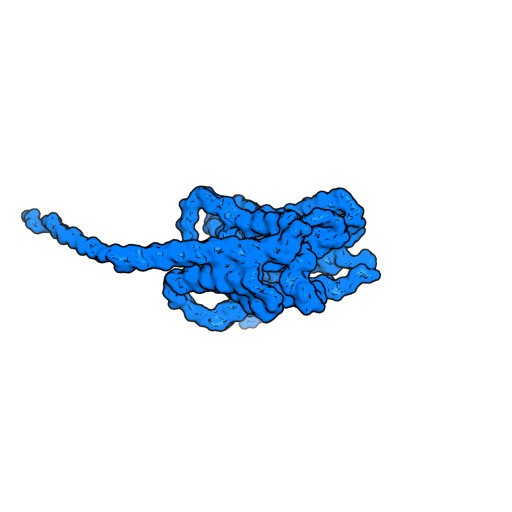766 21.596 -10.772 1.00 65.56 272 GLN A N 1
ATOM 1991 C CA . GLN A 1 272 ? 0.438 21.805 -11.616 1.00 65.56 272 GLN A CA 1
ATOM 1992 C C . GLN A 1 272 ? 1.721 22.156 -10.818 1.00 65.56 272 GLN A C 1
ATOM 1994 O O . GLN A 1 272 ? 2.815 22.188 -11.373 1.00 65.56 272 GLN A O 1
ATOM 1999 N N . GLN A 1 273 ? 1.597 22.461 -9.522 1.00 79.62 273 GLN A N 1
ATOM 2000 C CA . GLN A 1 273 ? 2.662 22.990 -8.668 1.00 79.62 273 GLN A CA 1
ATOM 2001 C C . GLN A 1 273 ? 3.043 21.992 -7.556 1.00 79.62 273 GLN A C 1
ATOM 2003 O O . GLN A 1 273 ? 2.151 21.459 -6.886 1.00 79.62 273 GLN A O 1
ATOM 2008 N N . PRO A 1 274 ? 4.344 21.812 -7.248 1.00 79.44 274 PRO A N 1
ATOM 2009 C CA . PRO A 1 274 ? 4.822 20.810 -6.287 1.00 79.44 274 PRO A CA 1
ATOM 2010 C C . PRO A 1 274 ? 4.296 21.038 -4.863 1.00 79.44 274 PRO A C 1
ATOM 2012 O O . PRO A 1 274 ? 4.001 20.082 -4.147 1.00 79.44 274 PRO A O 1
ATOM 2015 N N . ALA A 1 275 ? 4.102 22.300 -4.464 1.00 83.94 275 ALA A N 1
ATOM 2016 C CA . ALA A 1 275 ? 3.537 22.646 -3.160 1.00 83.94 275 ALA A CA 1
ATOM 2017 C C . ALA A 1 275 ? 2.105 22.108 -2.979 1.00 83.94 275 ALA A C 1
ATOM 2019 O O . ALA A 1 275 ? 1.784 21.550 -1.931 1.00 83.94 275 ALA A O 1
ATOM 2020 N N . HIS A 1 276 ? 1.262 22.208 -4.014 1.00 85.56 276 HIS A N 1
ATOM 2021 C CA . HIS A 1 276 ? -0.103 21.671 -3.981 1.00 85.56 276 HIS A CA 1
ATOM 2022 C C . HIS A 1 276 ? -0.082 20.142 -3.907 1.00 85.56 276 HIS A C 1
ATOM 2024 O O . HIS A 1 276 ? -0.863 19.556 -3.159 1.00 85.56 276 HIS A O 1
ATOM 2030 N N . GLY A 1 277 ? 0.865 19.509 -4.609 1.00 84.88 277 GLY A N 1
ATOM 2031 C CA . GLY A 1 277 ? 1.110 18.072 -4.524 1.00 84.88 277 GLY A CA 1
ATOM 2032 C C . GLY A 1 277 ? 1.446 17.609 -3.105 1.00 84.88 277 GLY A C 1
ATOM 2033 O O . GLY A 1 277 ? 0.823 16.683 -2.590 1.00 84.88 277 GLY A O 1
ATOM 2034 N N . LEU A 1 278 ? 2.379 18.292 -2.434 1.00 86.31 278 LEU A N 1
ATOM 2035 C CA . LEU A 1 278 ? 2.775 17.976 -1.057 1.00 86.31 278 LEU A CA 1
ATOM 2036 C C . LEU A 1 278 ? 1.626 18.126 -0.063 1.00 86.31 278 LEU A C 1
ATOM 2038 O O . LEU A 1 278 ? 1.385 17.222 0.738 1.00 86.31 278 LEU A O 1
ATOM 2042 N N . VAL A 1 279 ? 0.896 19.241 -0.132 1.00 90.38 279 VAL A N 1
ATOM 2043 C CA . VAL A 1 279 ? -0.271 19.471 0.731 1.00 90.38 279 VAL A CA 1
ATOM 2044 C C . VAL A 1 279 ? -1.346 18.420 0.453 1.00 90.38 279 VAL A C 1
ATOM 2046 O O . VAL A 1 279 ? -1.897 17.847 1.391 1.00 90.38 279 VAL A O 1
ATOM 2049 N N . GLY A 1 280 ? -1.599 18.100 -0.817 1.00 90.38 280 GLY A N 1
ATOM 2050 C CA . GLY A 1 280 ? -2.537 17.056 -1.215 1.00 90.38 280 GLY A CA 1
ATOM 2051 C C . GLY A 1 280 ? -2.190 15.688 -0.620 1.00 90.38 280 GLY A C 1
ATOM 2052 O O . GLY A 1 280 ? -3.038 15.065 0.021 1.00 90.38 280 GLY A O 1
ATOM 2053 N N . MET A 1 281 ? -0.931 15.253 -0.745 1.00 90.12 281 MET A N 1
ATOM 2054 C CA . MET A 1 281 ? -0.439 14.003 -0.149 1.00 90.12 281 MET A CA 1
ATOM 2055 C C . MET A 1 281 ? -0.559 13.997 1.379 1.00 90.12 281 MET A C 1
ATOM 2057 O O . MET A 1 281 ? -1.013 13.008 1.957 1.00 90.12 281 MET A O 1
ATOM 2061 N N . LEU A 1 282 ? -0.205 15.104 2.038 1.00 90.50 282 LEU A N 1
ATOM 2062 C CA . LEU A 1 282 ? -0.323 15.244 3.489 1.00 90.50 282 LEU A CA 1
ATOM 2063 C C . LEU A 1 282 ? -1.779 15.095 3.952 1.00 90.50 282 LEU A C 1
ATOM 2065 O O . LEU A 1 282 ? -2.042 14.371 4.911 1.00 90.50 282 LEU A O 1
ATOM 2069 N N . LEU A 1 283 ? -2.732 15.724 3.255 1.00 91.81 283 LEU A N 1
ATOM 2070 C CA . LEU A 1 283 ? -4.160 15.616 3.568 1.00 91.81 2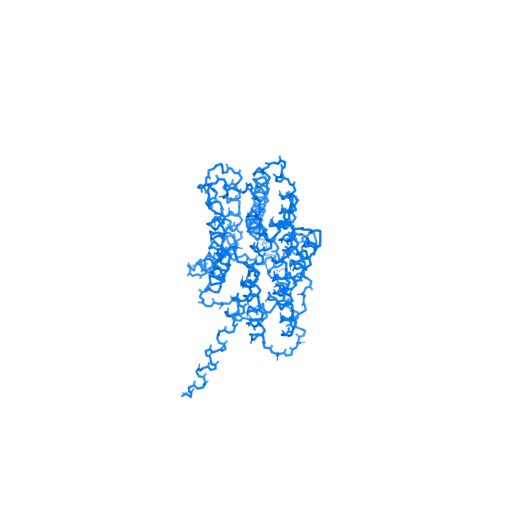83 LEU A CA 1
ATOM 2071 C C . LEU A 1 283 ? -4.681 14.185 3.389 1.00 91.81 283 LEU A C 1
ATOM 2073 O O . LEU A 1 283 ? -5.408 13.695 4.254 1.00 91.81 283 LEU A O 1
ATOM 2077 N N . LEU A 1 284 ? -4.286 13.489 2.316 1.00 90.50 284 LEU A N 1
ATOM 2078 C CA . LEU A 1 284 ? -4.661 12.085 2.112 1.00 90.50 284 LEU A CA 1
ATOM 2079 C C . LEU A 1 284 ? -4.078 11.172 3.199 1.00 90.50 284 LEU A C 1
ATOM 2081 O O . LEU A 1 284 ? -4.782 10.306 3.724 1.00 90.50 284 LEU A O 1
ATOM 2085 N N . ALA A 1 285 ? -2.816 11.386 3.571 1.00 88.19 285 ALA A N 1
ATOM 2086 C CA . ALA A 1 285 ? -2.153 10.617 4.615 1.00 88.19 285 ALA A CA 1
ATOM 2087 C C . ALA A 1 285 ? -2.771 10.879 6.002 1.00 88.19 285 ALA A C 1
ATOM 2089 O O . ALA A 1 285 ? -2.993 9.936 6.766 1.00 88.19 285 ALA A O 1
ATOM 2090 N N . LEU A 1 286 ? -3.146 12.129 6.303 1.00 88.00 286 LEU A N 1
ATOM 2091 C CA . LEU A 1 286 ? -3.921 12.487 7.496 1.00 88.00 286 LEU A CA 1
ATOM 2092 C C . LEU A 1 286 ? -5.285 11.792 7.504 1.00 88.00 286 LEU A C 1
ATOM 2094 O O . LEU A 1 286 ? -5.650 11.180 8.507 1.00 88.00 286 LEU A O 1
ATOM 2098 N N . ALA A 1 287 ? -6.019 11.824 6.387 1.00 87.44 287 ALA A N 1
ATOM 2099 C CA . ALA A 1 287 ? -7.321 11.169 6.270 1.00 87.44 287 ALA A CA 1
ATOM 2100 C C . ALA A 1 287 ? -7.245 9.671 6.585 1.00 87.44 287 ALA A C 1
ATOM 2102 O O . ALA A 1 287 ? -8.144 9.114 7.216 1.00 87.44 287 ALA A O 1
ATOM 2103 N N . TRP A 1 288 ? -6.167 9.024 6.142 1.00 85.38 288 TRP A N 1
ATOM 2104 C CA . TRP A 1 288 ? -5.910 7.612 6.386 1.00 85.38 288 TRP A CA 1
ATOM 2105 C C . TRP A 1 288 ? -5.476 7.314 7.827 1.00 85.38 288 TRP A C 1
ATOM 2107 O O . TRP A 1 288 ? -5.842 6.273 8.376 1.00 85.38 288 TRP A O 1
ATOM 2117 N N . ALA A 1 289 ? -4.732 8.224 8.457 1.00 83.19 289 ALA A N 1
ATOM 2118 C CA . ALA A 1 289 ? -4.306 8.096 9.848 1.00 83.19 289 ALA A CA 1
ATOM 2119 C C . ALA A 1 289 ? -5.470 8.228 10.852 1.00 83.19 289 ALA A C 1
ATOM 2121 O O . ALA A 1 289 ? -5.379 7.710 11.971 1.00 83.19 289 ALA A O 1
ATOM 2122 N N . LEU A 1 290 ? -6.567 8.891 10.468 1.00 80.06 290 LEU A N 1
ATOM 2123 C CA . LEU A 1 290 ? -7.731 9.087 11.330 1.00 80.06 290 LEU A CA 1
ATOM 2124 C C . LEU A 1 290 ? -8.520 7.787 11.582 1.00 80.06 290 LEU A C 1
ATOM 2126 O O . LEU A 1 290 ? -8.731 6.975 10.676 1.00 80.06 290 LEU A O 1
ATOM 2130 N N . PRO A 1 291 ? -9.042 7.589 12.807 1.00 70.62 291 PRO A N 1
ATOM 2131 C CA . PRO A 1 291 ? -9.899 6.453 13.108 1.00 70.62 291 PRO A CA 1
ATOM 2132 C C . PRO A 1 291 ? -11.252 6.600 12.400 1.00 70.62 291 PRO A C 1
ATOM 2134 O O . PRO A 1 291 ? -12.079 7.425 12.779 1.00 70.62 291 PRO A O 1
ATOM 2137 N N . VAL A 1 292 ? -11.516 5.756 11.402 1.00 65.38 292 VAL A N 1
ATOM 2138 C CA . VAL A 1 292 ? -12.830 5.710 10.748 1.00 65.38 292 VAL A CA 1
ATOM 2139 C C . VAL A 1 292 ? -13.780 4.824 11.569 1.00 65.38 292 VAL A C 1
ATOM 2141 O O . VAL A 1 292 ? -13.464 3.652 11.818 1.00 65.38 292 VAL A O 1
ATOM 2144 N N . PRO A 1 293 ? -14.952 5.329 12.002 1.00 61.50 293 PRO A N 1
ATOM 2145 C CA . PRO A 1 293 ? -15.932 4.509 12.699 1.00 61.50 293 PRO A CA 1
ATOM 2146 C C . PRO A 1 293 ? -16.431 3.384 11.783 1.00 61.50 293 PRO A C 1
ATOM 2148 O O . PRO A 1 293 ? -16.921 3.620 10.679 1.00 61.50 293 PRO A O 1
ATOM 2151 N N . SER A 1 294 ? -16.308 2.143 12.260 1.00 54.31 294 SER A N 1
ATOM 2152 C CA . SER A 1 294 ? -16.725 0.929 11.549 1.00 54.31 294 SER A CA 1
ATOM 2153 C C . SER A 1 294 ? -18.251 0.842 11.488 1.00 54.31 294 SER A C 1
ATOM 2155 O O . SER A 1 294 ? -18.871 0.114 12.265 1.00 54.31 294 SER A O 1
ATOM 2157 N N . ASN A 1 295 ? -18.879 1.570 10.569 1.00 48.44 295 ASN A N 1
ATOM 2158 C CA . ASN A 1 295 ? -20.301 1.400 10.318 1.00 48.44 295 ASN A CA 1
ATOM 2159 C C . ASN A 1 295 ? -20.531 0.126 9.499 1.00 48.44 295 ASN A C 1
ATOM 2161 O O . ASN A 1 295 ? -20.057 -0.012 8.373 1.00 48.44 295 ASN A O 1
ATOM 2165 N N . ARG A 1 296 ? -21.300 -0.802 10.074 1.00 45.91 296 ARG A N 1
ATOM 2166 C CA . ARG A 1 296 ? -21.828 -1.986 9.391 1.00 45.91 296 ARG A CA 1
ATOM 2167 C C . ARG A 1 296 ? -22.903 -1.555 8.391 1.00 45.91 296 ARG A C 1
ATOM 2169 O O . ARG A 1 296 ? -24.086 -1.739 8.646 1.00 45.91 296 ARG A O 1
ATOM 2176 N N . ILE A 1 297 ? -22.524 -0.977 7.255 1.00 41.59 297 ILE A N 1
ATOM 2177 C CA . ILE A 1 297 ? -23.441 -0.919 6.112 1.00 41.59 297 ILE A CA 1
ATOM 2178 C C . ILE A 1 297 ? -23.243 -2.226 5.351 1.00 41.59 297 ILE A C 1
ATOM 2180 O O . ILE A 1 297 ? -22.471 -2.317 4.401 1.00 41.59 297 ILE A O 1
ATOM 2184 N N . ALA A 1 298 ? -23.899 -3.275 5.850 1.00 40.62 298 ALA A N 1
ATOM 2185 C CA . ALA A 1 298 ? -23.985 -4.567 5.192 1.00 40.62 298 ALA A CA 1
ATOM 2186 C C . ALA A 1 298 ? -24.887 -4.429 3.959 1.00 40.62 298 ALA A C 1
ATOM 2188 O O . ALA A 1 298 ? -26.063 -4.768 3.997 1.00 40.62 298 ALA A O 1
ATOM 2189 N N . THR A 1 299 ? -24.346 -3.888 2.869 1.00 45.00 299 THR A N 1
ATOM 2190 C CA . THR A 1 299 ? -24.976 -4.004 1.553 1.00 45.00 299 THR A CA 1
ATOM 2191 C C . THR A 1 299 ? -24.193 -5.027 0.727 1.00 45.00 299 THR A C 1
ATOM 2193 O O . THR A 1 299 ? -22.963 -4.965 0.679 1.00 45.00 299 THR A O 1
ATOM 2196 N N . PRO A 1 300 ? -24.863 -6.004 0.093 1.00 47.12 300 PRO A N 1
ATOM 2197 C CA . PRO A 1 300 ? -24.196 -7.056 -0.677 1.00 47.12 300 PRO A CA 1
ATOM 2198 C C . PRO A 1 300 ? -23.430 -6.511 -1.895 1.00 47.12 300 PRO A C 1
ATOM 2200 O O . PRO A 1 300 ? -22.405 -7.085 -2.259 1.00 47.12 300 PRO A O 1
ATOM 2203 N N . MET A 1 301 ? -23.844 -5.365 -2.455 1.00 46.34 301 MET A N 1
ATOM 2204 C CA . MET A 1 301 ? -23.112 -4.658 -3.520 1.00 46.34 301 MET A CA 1
ATOM 2205 C C . MET A 1 301 ? -21.754 -4.094 -3.065 1.00 46.34 301 MET A C 1
ATOM 2207 O O . MET A 1 301 ? -20.867 -3.904 -3.891 1.00 46.34 301 MET A O 1
ATOM 2211 N N . LEU A 1 302 ? -21.530 -3.905 -1.759 1.00 54.88 302 LEU A N 1
ATOM 2212 C CA . LEU A 1 302 ? -20.262 -3.404 -1.217 1.00 54.88 302 LEU A CA 1
ATOM 2213 C C . LEU A 1 302 ? -19.175 -4.485 -1.078 1.00 54.88 302 LEU A C 1
ATOM 2215 O O . LEU A 1 302 ? -18.069 -4.175 -0.638 1.00 54.88 302 LEU A O 1
ATOM 2219 N N . ARG A 1 303 ? -19.447 -5.750 -1.443 1.00 58.81 303 ARG A N 1
ATOM 2220 C CA . ARG A 1 303 ? -18.445 -6.835 -1.365 1.00 58.81 303 ARG A CA 1
ATOM 2221 C C . ARG A 1 303 ? -17.189 -6.541 -2.189 1.00 58.81 303 ARG A C 1
ATOM 2223 O O . ARG A 1 303 ? -16.100 -6.917 -1.764 1.00 58.81 303 ARG A O 1
ATOM 2230 N N . TRP A 1 304 ? -17.349 -5.834 -3.308 1.00 60.34 304 TRP A N 1
ATOM 2231 C CA . TRP A 1 304 ? -16.268 -5.466 -4.228 1.00 60.34 304 TRP A CA 1
ATOM 2232 C C . TRP A 1 304 ? -15.703 -4.061 -4.006 1.00 60.34 304 TRP A C 1
ATOM 2234 O O . TRP A 1 304 ? -14.647 -3.748 -4.545 1.00 60.34 304 TRP A O 1
ATOM 2244 N N . ALA A 1 305 ? -16.331 -3.246 -3.150 1.00 65.25 305 ALA A N 1
ATOM 2245 C CA . ALA A 1 305 ? -15.833 -1.915 -2.804 1.00 65.25 305 ALA A CA 1
ATOM 2246 C C . ALA A 1 305 ? -14.353 -1.869 -2.365 1.00 65.25 305 ALA A C 1
ATOM 2248 O O . ALA A 1 305 ? -13.670 -0.922 -2.752 1.00 65.25 305 ALA A O 1
ATOM 2249 N N . PRO A 1 306 ? -13.792 -2.867 -1.644 1.00 70.50 306 PRO A N 1
ATOM 2250 C CA . PRO A 1 306 ? -12.375 -2.813 -1.301 1.00 70.50 306 PRO A CA 1
ATOM 2251 C C . PRO A 1 306 ? -11.433 -2.987 -2.485 1.00 70.50 306 PRO A C 1
ATOM 2253 O O . PRO A 1 306 ? -10.316 -2.483 -2.431 1.00 70.50 306 PRO A O 1
ATOM 2256 N N . LEU A 1 307 ? -11.869 -3.624 -3.574 1.00 81.00 307 LEU A N 1
ATOM 2257 C CA . LEU A 1 307 ? -11.053 -3.728 -4.783 1.00 81.00 307 LEU A CA 1
ATOM 2258 C C . LEU A 1 307 ? -11.001 -2.430 -5.590 1.00 81.00 307 LEU A C 1
ATOM 2260 O O . LEU A 1 307 ? -10.192 -2.343 -6.508 1.00 81.00 307 LEU A O 1
ATOM 2264 N N . GLY A 1 308 ? -11.792 -1.411 -5.232 1.00 81.88 308 GLY A N 1
ATOM 2265 C CA . GLY A 1 308 ? -11.777 -0.121 -5.921 1.00 81.88 308 GLY A CA 1
ATOM 2266 C C . GLY A 1 308 ? -10.381 0.500 -5.978 1.00 81.88 308 GLY A C 1
ATOM 2267 O O . GLY A 1 308 ? -9.985 1.008 -7.016 1.00 81.88 308 GLY A O 1
ATOM 2268 N N . GLY A 1 309 ? -9.598 0.376 -4.903 1.00 86.44 309 GLY A N 1
ATOM 2269 C CA . GLY A 1 309 ? -8.215 0.849 -4.865 1.00 86.44 309 GLY A CA 1
ATOM 2270 C C . GLY A 1 309 ? -7.291 0.134 -5.866 1.00 86.44 309 GLY A C 1
ATOM 2271 O O . GLY A 1 309 ? -6.767 0.796 -6.761 1.00 86.44 309 GLY A O 1
ATOM 2272 N N . PRO A 1 310 ? -7.097 -1.196 -5.756 1.00 88.50 310 PRO A N 1
ATOM 2273 C CA . PRO A 1 310 ? -6.275 -1.961 -6.696 1.00 88.50 310 PRO A CA 1
ATOM 2274 C C . PRO A 1 310 ? -6.709 -1.815 -8.158 1.00 88.50 310 PRO A C 1
ATOM 2276 O O . PRO A 1 310 ? -5.863 -1.674 -9.035 1.00 88.50 310 PRO A O 1
ATOM 2279 N N . LEU A 1 311 ? -8.019 -1.820 -8.429 1.00 89.44 311 LEU A N 1
ATOM 2280 C CA . LEU A 1 311 ? -8.549 -1.658 -9.785 1.00 89.44 311 LEU A CA 1
ATOM 2281 C C . LEU A 1 311 ? -8.259 -0.265 -10.341 1.00 89.44 311 LEU A C 1
ATOM 2283 O O . LEU A 1 311 ? -7.860 -0.145 -11.494 1.00 89.44 311 LEU A O 1
ATOM 2287 N N . LEU A 1 312 ? -8.412 0.777 -9.521 1.00 88.69 312 LEU A N 1
ATOM 2288 C CA . LEU A 1 312 ? -8.077 2.138 -9.923 1.00 88.69 312 LEU A CA 1
ATOM 2289 C C . LEU A 1 312 ? -6.571 2.284 -10.165 1.00 88.69 312 LEU A C 1
ATOM 2291 O O . LEU A 1 312 ? -6.175 2.925 -11.129 1.00 88.69 312 LEU A O 1
ATOM 2295 N N . LEU A 1 313 ? -5.736 1.628 -9.356 1.00 88.31 313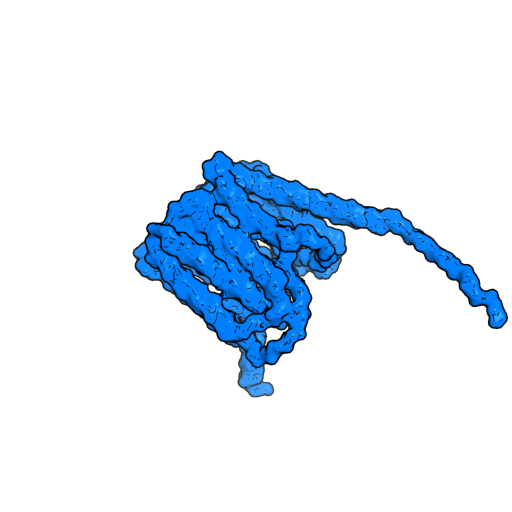 LEU A N 1
ATOM 2296 C CA . LEU A 1 313 ? -4.288 1.607 -9.550 1.00 88.31 313 LEU A CA 1
ATOM 2297 C C . LEU A 1 313 ? -3.908 0.953 -10.892 1.00 88.31 313 LEU A C 1
ATOM 2299 O O . LEU A 1 313 ? -3.089 1.497 -11.631 1.00 88.31 313 LEU A O 1
ATOM 2303 N N . LEU A 1 314 ? -4.544 -0.171 -11.238 1.00 89.62 314 LEU A N 1
ATOM 2304 C CA . LEU A 1 314 ? -4.374 -0.818 -12.543 1.00 89.62 314 LEU A CA 1
ATOM 2305 C C . LEU A 1 314 ? -4.865 0.063 -13.692 1.00 89.62 314 LEU A C 1
ATOM 2307 O O . LEU A 1 314 ? -4.162 0.186 -14.689 1.00 89.62 314 LEU A O 1
ATOM 2311 N N . ALA A 1 315 ? -6.030 0.697 -13.550 1.00 89.69 315 ALA A N 1
ATOM 2312 C CA . ALA A 1 315 ? -6.572 1.599 -14.563 1.00 89.69 315 ALA A CA 1
ATOM 2313 C C . ALA A 1 315 ? -5.618 2.770 -14.836 1.00 89.69 315 ALA A C 1
ATOM 2315 O O . ALA A 1 315 ? -5.327 3.073 -15.991 1.00 89.69 315 ALA A O 1
ATOM 2316 N N . VAL A 1 316 ? -5.052 3.369 -13.781 1.00 87.88 316 VAL A N 1
ATOM 2317 C CA . VAL A 1 316 ? -4.023 4.407 -13.922 1.00 87.88 316 VAL A CA 1
ATOM 2318 C C . VAL A 1 316 ? -2.776 3.851 -14.609 1.00 87.88 316 VAL A C 1
ATOM 2320 O O . VAL A 1 316 ? -2.248 4.513 -15.495 1.00 87.88 316 VAL A O 1
ATOM 2323 N N . GLY A 1 317 ? -2.321 2.646 -14.254 1.00 86.38 317 GLY A N 1
ATOM 2324 C CA . GLY A 1 317 ? -1.199 1.988 -14.931 1.00 86.38 317 GLY A CA 1
ATOM 2325 C C . GLY A 1 317 ? -1.434 1.812 -16.434 1.00 86.38 317 GLY A C 1
ATOM 2326 O O . GLY A 1 317 ? -0.587 2.191 -17.232 1.00 86.38 317 GLY A O 1
ATOM 2327 N N . VAL A 1 318 ? -2.615 1.328 -16.824 1.00 87.75 318 VAL A N 1
ATOM 2328 C CA . VAL A 1 318 ? -2.997 1.129 -18.233 1.00 87.75 318 VAL A CA 1
ATOM 2329 C C . VAL A 1 318 ? -3.089 2.454 -18.995 1.00 87.75 318 VAL A C 1
ATOM 2331 O O . VAL A 1 318 ? -2.656 2.526 -20.142 1.00 87.75 318 VAL A O 1
ATOM 2334 N N . TRP A 1 319 ? -3.628 3.510 -18.379 1.00 88.00 319 TRP A N 1
ATOM 2335 C CA . TRP A 1 319 ? -3.809 4.811 -19.035 1.00 88.00 319 TRP A CA 1
ATOM 2336 C C . TRP A 1 319 ? -2.582 5.723 -18.996 1.00 88.00 319 TRP A C 1
ATOM 2338 O O . TRP A 1 319 ? -2.495 6.651 -19.805 1.00 88.00 319 TRP A O 1
ATOM 2348 N N . SER A 1 320 ? -1.645 5.493 -18.075 1.00 84.88 320 SER A N 1
ATOM 2349 C CA . SER A 1 320 ? -0.459 6.338 -17.882 1.00 84.88 320 SER A CA 1
ATOM 2350 C C . SER A 1 320 ? 0.373 6.513 -19.163 1.00 84.88 320 SER A C 1
ATOM 2352 O O . SER A 1 320 ? 0.810 7.626 -19.428 1.00 84.88 320 SER A O 1
ATOM 2354 N N . PRO A 1 321 ? 0.541 5.508 -20.039 1.00 82.31 321 PRO A N 1
ATOM 2355 C CA . PRO A 1 321 ? 1.355 5.684 -21.248 1.00 82.31 321 PRO A CA 1
ATOM 2356 C C . PRO A 1 321 ? 0.678 6.520 -22.336 1.00 82.31 321 PRO A C 1
ATOM 2358 O O . PRO A 1 321 ? 1.366 7.164 -23.120 1.00 82.31 321 PRO A O 1
ATOM 2361 N N . SER A 1 322 ? -0.658 6.565 -22.357 1.00 87.31 322 SER A N 1
ATOM 2362 C CA . SER A 1 322 ? -1.421 7.427 -23.270 1.00 87.31 322 SER A CA 1
ATOM 2363 C C . SER A 1 322 ? -1.673 8.834 -22.720 1.00 87.31 322 SER A C 1
ATOM 2365 O O . SER A 1 322 ? -1.674 9.794 -23.481 1.00 87.31 322 SER A O 1
ATOM 2367 N N . LEU A 1 323 ? -1.916 8.967 -21.411 1.00 84.94 323 LEU A N 1
ATOM 2368 C CA . LEU A 1 323 ? -2.346 10.222 -20.773 1.00 84.94 323 LEU A CA 1
ATOM 2369 C C . LEU A 1 323 ? -1.249 10.874 -19.914 1.00 84.94 323 LEU A C 1
ATOM 2371 O O . LEU A 1 323 ? -1.427 11.976 -19.392 1.00 84.94 323 LEU A O 1
ATOM 2375 N N . GLY A 1 324 ? -0.122 10.192 -19.714 1.00 83.44 324 GLY A N 1
ATOM 2376 C CA . GLY A 1 324 ? 0.956 10.626 -18.834 1.00 83.44 324 GLY A CA 1
ATOM 2377 C C . GLY A 1 324 ? 0.458 10.911 -17.406 1.00 83.44 324 GLY A C 1
ATOM 2378 O O . GLY A 1 324 ? -0.318 10.123 -16.851 1.00 83.44 324 GLY A O 1
ATOM 2379 N N . PRO A 1 325 ? 0.856 12.043 -16.794 1.00 80.88 325 PRO A N 1
ATOM 2380 C CA . PRO A 1 325 ? 0.440 12.412 -15.436 1.00 80.88 325 PRO A CA 1
ATOM 2381 C C . PRO A 1 325 ? -1.076 12.641 -15.304 1.00 80.88 325 PRO A C 1
ATOM 2383 O O . PRO A 1 325 ? -1.625 12.543 -14.203 1.00 80.88 325 PRO A O 1
ATOM 2386 N N . GLN A 1 326 ? -1.783 12.901 -16.413 1.00 86.19 326 GLN A N 1
ATOM 2387 C CA . GLN A 1 326 ? -3.225 13.153 -16.387 1.00 86.19 326 GLN A CA 1
ATOM 2388 C C . GLN A 1 326 ? -4.023 11.912 -15.969 1.00 86.19 326 GLN A C 1
ATOM 2390 O O . GLN A 1 326 ? -5.065 12.061 -15.337 1.00 86.19 326 GLN A O 1
ATOM 2395 N N . ALA A 1 327 ? -3.532 10.693 -16.237 1.00 88.31 327 ALA A N 1
ATOM 2396 C CA . ALA A 1 327 ? -4.189 9.464 -15.777 1.00 88.31 327 ALA A CA 1
ATOM 2397 C C . ALA A 1 327 ? -4.349 9.449 -14.248 1.00 88.31 327 ALA A C 1
ATOM 2399 O O . ALA A 1 327 ? -5.417 9.139 -13.716 1.00 88.31 327 ALA A O 1
ATOM 2400 N N . LEU A 1 328 ? -3.284 9.831 -13.541 1.00 86.56 328 LEU A N 1
ATOM 2401 C CA . LEU A 1 328 ? -3.275 9.895 -12.086 1.00 86.56 328 LEU A CA 1
ATOM 2402 C C . LEU A 1 328 ? -4.122 11.068 -11.576 1.00 86.56 328 LEU A C 1
ATOM 2404 O O . LEU A 1 328 ? -4.857 10.907 -10.602 1.00 86.56 328 LEU A O 1
ATOM 2408 N N . ALA A 1 329 ? -4.068 12.219 -12.253 1.00 88.44 329 ALA A N 1
ATOM 2409 C CA . ALA A 1 329 ? -4.931 13.357 -11.949 1.00 88.44 329 ALA A CA 1
ATOM 2410 C C . ALA A 1 329 ? -6.412 12.948 -12.003 1.00 88.44 329 ALA A C 1
ATOM 2412 O O . ALA A 1 329 ? -7.135 13.133 -11.028 1.00 88.44 329 ALA A O 1
ATOM 2413 N N . LEU A 1 330 ? -6.851 12.310 -13.093 1.00 90.88 330 LEU A N 1
ATOM 2414 C CA . LEU A 1 330 ? -8.231 11.850 -13.271 1.00 90.88 330 LEU A CA 1
ATOM 2415 C C . LEU A 1 330 ? -8.663 10.858 -12.187 1.00 90.88 330 LEU A C 1
ATOM 2417 O O . LEU A 1 330 ? -9.786 10.949 -11.691 1.00 90.88 330 LEU A O 1
ATOM 2421 N N . ALA A 1 331 ? -7.778 9.953 -11.763 1.00 90.44 331 ALA A N 1
ATOM 2422 C CA . ALA A 1 331 ? -8.065 9.048 -10.654 1.00 90.44 331 ALA A CA 1
ATOM 2423 C C . ALA A 1 331 ? -8.300 9.799 -9.333 1.00 90.44 331 ALA A C 1
ATOM 2425 O O . ALA A 1 331 ? -9.249 9.483 -8.610 1.00 90.44 331 ALA A O 1
ATOM 2426 N N . TYR A 1 332 ? -7.497 10.826 -9.034 1.00 90.69 332 TYR A N 1
ATOM 2427 C CA . TYR A 1 332 ? -7.739 11.694 -7.880 1.00 90.69 332 TYR A CA 1
ATOM 2428 C C . TYR A 1 332 ? -9.000 12.553 -8.047 1.00 90.69 332 TYR A C 1
ATOM 2430 O O . TYR A 1 332 ? -9.757 12.694 -7.090 1.00 90.69 332 TYR A O 1
ATOM 2438 N N . GLY A 1 333 ? -9.309 13.038 -9.251 1.00 91.75 333 GLY A N 1
ATOM 2439 C CA . GLY A 1 333 ? -10.576 13.713 -9.549 1.00 91.75 333 GLY A CA 1
ATOM 2440 C C . GLY A 1 333 ? -11.787 12.816 -9.265 1.00 91.75 333 GLY A C 1
ATOM 2441 O O . GLY A 1 333 ? -12.721 13.222 -8.572 1.00 91.75 333 GLY A O 1
ATOM 2442 N N . GLY A 1 334 ? -11.734 11.553 -9.699 1.00 90.50 334 GLY A N 1
ATOM 2443 C CA . GLY A 1 334 ? -12.754 10.545 -9.403 1.00 90.50 334 GLY A CA 1
ATOM 2444 C C . GLY A 1 334 ? -12.878 10.240 -7.907 1.00 90.50 334 GLY A C 1
ATOM 2445 O O . GLY A 1 334 ? -13.989 10.196 -7.377 1.00 90.50 334 GLY A O 1
ATOM 2446 N N . LEU A 1 335 ? -11.755 10.093 -7.193 1.00 89.75 335 LEU A N 1
ATOM 2447 C CA . LEU A 1 335 ? -11.759 9.940 -5.733 1.00 89.75 335 LEU A CA 1
ATOM 2448 C C . LEU A 1 335 ? -12.360 11.156 -5.020 1.00 89.75 335 LEU A C 1
ATOM 2450 O O . LEU A 1 335 ? -13.111 10.981 -4.061 1.00 89.75 335 LEU A O 1
ATOM 2454 N N . SER A 1 336 ? -12.050 12.367 -5.486 1.00 91.19 336 SER A N 1
ATOM 2455 C CA . SER A 1 336 ? -12.596 13.618 -4.959 1.00 91.19 336 SER A CA 1
ATOM 2456 C C . SER A 1 336 ? -14.118 13.648 -5.131 1.00 91.19 336 SER A C 1
ATOM 2458 O O . SER A 1 336 ? -14.844 13.837 -4.154 1.00 91.19 336 SER A O 1
ATOM 2460 N N . ALA A 1 337 ? -14.622 13.322 -6.326 1.00 91.69 337 ALA A N 1
ATOM 2461 C CA . ALA A 1 337 ? -16.056 13.224 -6.591 1.00 91.69 337 ALA A CA 1
ATOM 2462 C C . ALA A 1 337 ? -16.748 12.181 -5.694 1.00 91.69 337 ALA A C 1
ATOM 2464 O O . ALA A 1 337 ? -17.774 12.474 -5.077 1.00 91.69 337 ALA A O 1
ATOM 2465 N N . LEU A 1 338 ? -16.166 10.985 -5.547 1.00 89.19 338 LEU A N 1
ATOM 2466 C CA . LEU A 1 338 ? -16.696 9.940 -4.664 1.00 89.19 338 LEU A CA 1
ATOM 2467 C C . LEU A 1 338 ? -16.698 10.365 -3.190 1.00 89.19 338 LEU A C 1
ATOM 2469 O O . LEU A 1 338 ? -17.669 10.102 -2.474 1.00 89.19 338 LEU A O 1
ATOM 2473 N N . ALA A 1 339 ? -15.641 11.037 -2.727 1.00 87.81 339 ALA A N 1
ATOM 2474 C CA . ALA A 1 339 ? -15.566 11.579 -1.375 1.00 87.81 339 ALA A CA 1
ATOM 2475 C C . ALA A 1 339 ? -16.614 12.671 -1.145 1.00 87.81 339 ALA A C 1
ATOM 2477 O O . ALA A 1 339 ? -17.292 12.638 -0.119 1.00 87.81 339 ALA A O 1
ATOM 2478 N N . GLY A 1 340 ? -16.816 13.565 -2.117 1.00 88.75 340 GLY A N 1
ATOM 2479 C CA . GLY A 1 340 ? -17.839 14.609 -2.083 1.00 88.75 340 GLY A CA 1
ATOM 2480 C C . GLY A 1 340 ? -19.251 14.034 -2.013 1.00 88.75 340 GLY A C 1
ATOM 2481 O O . GLY A 1 340 ? -20.010 14.382 -1.109 1.00 88.75 340 GLY A O 1
ATOM 2482 N N . LEU A 1 341 ? -19.583 13.082 -2.890 1.00 89.00 341 LEU A N 1
ATOM 2483 C CA . LEU A 1 341 ? -20.874 12.386 -2.864 1.00 89.00 341 LEU A CA 1
ATOM 2484 C C . LEU A 1 341 ? -21.096 11.674 -1.526 1.00 89.00 341 LEU A C 1
ATOM 2486 O O . LEU A 1 341 ? -22.148 11.825 -0.905 1.00 89.00 341 LEU A O 1
ATOM 2490 N N . THR A 1 342 ? -20.090 10.948 -1.033 1.00 87.12 342 THR A N 1
ATOM 2491 C CA . THR A 1 342 ? -20.180 10.242 0.254 1.00 87.12 342 THR A CA 1
ATOM 2492 C C . THR A 1 342 ? -20.377 11.226 1.407 1.00 87.12 342 THR A C 1
ATOM 2494 O O . THR A 1 342 ? -21.249 11.011 2.249 1.00 87.12 342 THR A O 1
ATOM 2497 N N . LEU A 1 343 ? -19.631 12.332 1.428 1.00 87.62 343 LEU A N 1
ATOM 2498 C CA . LEU A 1 343 ? -19.762 13.385 2.432 1.00 87.62 343 LEU A CA 1
ATOM 2499 C C . LEU A 1 343 ? -21.167 13.998 2.414 1.00 87.62 343 LEU A C 1
ATOM 2501 O O . LEU A 1 343 ? -21.798 14.092 3.467 1.00 87.62 343 LEU A O 1
ATOM 2505 N N . MET A 1 344 ? -21.699 14.320 1.231 1.00 90.38 344 MET A N 1
ATOM 2506 C CA . MET A 1 344 ? -23.069 14.819 1.080 1.00 90.38 344 MET A CA 1
ATOM 2507 C C . MET A 1 344 ? -24.093 13.825 1.627 1.00 90.38 344 MET A C 1
ATOM 2509 O O . MET A 1 344 ? -24.963 14.214 2.405 1.00 90.38 344 MET A O 1
ATOM 2513 N N . THR A 1 345 ? -23.966 12.528 1.324 1.00 88.00 345 THR A N 1
ATOM 2514 C CA . THR A 1 345 ? -24.893 11.524 1.876 1.00 88.00 345 THR A CA 1
ATOM 2515 C C . THR A 1 345 ? -24.837 11.434 3.403 1.00 88.00 345 THR A C 1
ATOM 2517 O O . THR A 1 345 ? -25.871 11.233 4.042 1.00 88.00 345 THR A O 1
ATOM 2520 N N . VAL A 1 346 ? -23.654 11.597 4.006 1.00 85.88 346 VAL A N 1
ATOM 2521 C CA . VAL A 1 346 ? -23.483 11.599 5.466 1.00 85.88 346 VAL A CA 1
ATOM 2522 C C . VAL A 1 346 ? -24.158 12.822 6.086 1.00 85.88 346 VAL A C 1
ATOM 2524 O O . VAL A 1 346 ? -24.878 12.667 7.074 1.00 85.88 346 VAL A O 1
ATOM 2527 N N . LEU A 1 347 ? -23.972 14.007 5.497 1.00 89.38 347 LEU A N 1
ATOM 2528 C CA . LEU A 1 347 ? -24.576 15.256 5.969 1.00 89.38 347 LEU A CA 1
ATOM 2529 C C . LEU A 1 347 ? -26.103 15.227 5.838 1.00 89.38 347 LEU A C 1
ATOM 2531 O O . LEU A 1 347 ? -26.799 15.449 6.825 1.00 89.38 347 LEU A O 1
ATOM 2535 N N . VAL A 1 348 ? -26.632 14.860 4.666 1.00 89.69 348 VAL A N 1
ATOM 2536 C CA . VAL A 1 348 ? -28.082 14.773 4.421 1.00 89.69 348 VAL A CA 1
ATOM 2537 C C . VAL A 1 348 ? -28.751 13.803 5.393 1.00 89.69 348 VAL A C 1
ATOM 2539 O O . VAL A 1 348 ? -29.775 14.136 5.984 1.00 89.69 348 VAL A O 1
ATOM 2542 N N . ARG A 1 349 ? -28.159 12.622 5.627 1.00 87.12 349 ARG A N 1
ATOM 2543 C CA . ARG A 1 349 ? -28.687 11.661 6.612 1.00 87.12 349 ARG A CA 1
ATOM 2544 C C . ARG A 1 349 ? -28.698 12.231 8.023 1.00 87.12 349 ARG A C 1
ATOM 2546 O O . ARG A 1 349 ? -29.631 11.961 8.772 1.00 87.12 349 ARG A O 1
ATOM 2553 N N . HIS A 1 350 ? -27.672 12.989 8.398 1.00 87.56 350 HIS A N 1
ATOM 2554 C CA . HIS A 1 350 ? -27.613 13.603 9.717 1.00 87.56 350 HIS A CA 1
ATOM 2555 C C . HIS A 1 350 ? -28.726 14.637 9.911 1.00 87.56 350 HIS A C 1
ATOM 2557 O O . HIS A 1 350 ? -29.462 14.544 10.891 1.00 87.56 350 HIS A O 1
ATOM 2563 N N . PHE A 1 351 ? -28.908 15.546 8.950 1.00 88.44 351 PHE A N 1
ATOM 2564 C CA . PHE A 1 351 ? -29.976 16.546 8.999 1.00 88.44 351 PHE A CA 1
ATOM 2565 C C . PHE A 1 351 ? -31.370 15.910 8.948 1.00 88.44 351 PHE A C 1
ATOM 2567 O O . PHE A 1 351 ? -32.236 16.275 9.736 1.00 88.44 351 PHE A O 1
ATOM 2574 N N . ALA A 1 352 ? -31.583 14.888 8.114 1.00 87.19 352 ALA A N 1
ATOM 2575 C CA . ALA A 1 352 ? -32.858 14.169 8.058 1.00 87.19 352 ALA A CA 1
ATOM 2576 C C . ALA A 1 352 ? -33.226 13.496 9.395 1.00 87.19 352 ALA A C 1
ATOM 2578 O O . ALA A 1 352 ? -34.398 13.455 9.765 1.00 87.19 352 ALA A O 1
ATOM 2579 N N . HIS A 1 353 ? -32.239 12.990 10.143 1.00 83.50 353 HIS A N 1
ATOM 2580 C CA . HIS A 1 353 ? -32.471 12.433 11.477 1.00 83.50 353 HIS A CA 1
ATOM 2581 C C . HIS A 1 353 ? -32.781 13.495 12.536 1.00 83.50 353 HIS A C 1
ATOM 2583 O O . HIS A 1 353 ? -33.513 13.185 13.468 1.00 83.50 353 HIS A O 1
ATOM 2589 N N . GLN A 1 354 ? -32.261 14.717 12.399 1.00 83.25 354 GLN A N 1
ATOM 2590 C CA . GLN A 1 354 ? -32.589 15.827 13.301 1.00 83.25 354 GLN A CA 1
ATOM 2591 C C . GLN A 1 354 ? -33.978 16.412 13.033 1.00 83.25 354 GLN A C 1
ATOM 2593 O O . GLN A 1 354 ? -34.645 16.855 13.960 1.00 83.25 354 GLN A O 1
ATOM 2598 N N . VAL A 1 355 ? -34.417 16.403 11.772 1.00 79.44 355 VAL A N 1
ATOM 2599 C CA . VAL A 1 355 ? -35.718 16.955 11.365 1.00 79.44 355 VAL A CA 1
ATOM 2600 C C . VAL A 1 355 ? -36.869 15.994 11.652 1.00 79.44 355 VAL A C 1
ATOM 2602 O O . VAL A 1 355 ? -38.009 16.441 11.687 1.00 79.44 355 VAL A O 1
ATOM 2605 N N . ARG A 1 356 ? -36.614 14.695 11.883 1.00 70.44 356 ARG A N 1
ATOM 2606 C CA . ARG A 1 356 ? -37.664 13.752 12.290 1.00 70.44 356 ARG A CA 1
ATOM 2607 C C . ARG A 1 356 ? -38.126 14.162 13.696 1.00 70.44 356 ARG A C 1
ATOM 2609 O O . ARG A 1 356 ? -37.392 13.885 14.645 1.00 70.44 356 ARG A O 1
ATOM 2616 N N . PRO A 1 357 ? -39.283 14.839 13.839 1.00 54.97 357 PRO A N 1
ATOM 2617 C CA . PRO A 1 357 ? -39.755 15.263 15.147 1.00 54.97 357 PRO A CA 1
ATOM 2618 C C . PRO A 1 357 ? -39.923 13.999 15.978 1.00 54.97 357 PRO A C 1
ATOM 2620 O O . PRO A 1 357 ? -40.278 12.954 15.415 1.00 54.97 357 PRO A O 1
ATOM 2623 N N . GLU A 1 358 ? -39.670 14.073 17.285 1.00 55.06 358 GLU A N 1
ATOM 2624 C CA . GLU A 1 358 ? -40.204 13.073 18.202 1.00 55.06 358 GLU A CA 1
ATOM 2625 C C . GLU A 1 358 ? -41.667 12.864 17.813 1.00 55.06 358 GLU A C 1
ATOM 2627 O O . GLU A 1 358 ? -42.497 13.761 17.969 1.00 55.06 358 GLU A O 1
ATOM 2632 N N . GLN A 1 359 ? -41.982 11.715 17.212 1.00 54.97 359 GLN A N 1
ATOM 2633 C CA . GLN A 1 359 ? -43.361 11.285 17.138 1.00 54.97 359 GLN A CA 1
ATOM 2634 C C . GLN A 1 359 ? -43.754 11.106 18.592 1.00 54.97 359 GLN A C 1
ATOM 2636 O O . GLN A 1 359 ? -43.351 10.137 19.237 1.00 54.97 359 GLN A O 1
ATOM 2641 N N . ALA A 1 360 ? -44.431 12.143 19.087 1.00 52.06 360 ALA A N 1
ATOM 2642 C CA . ALA A 1 360 ? -45.026 12.248 20.393 1.00 52.06 360 ALA A CA 1
ATOM 2643 C C . ALA A 1 360 ? -45.560 10.877 20.777 1.00 52.06 360 ALA A C 1
ATOM 2645 O O . ALA A 1 360 ? -46.315 10.265 20.013 1.00 52.06 360 ALA A O 1
ATOM 2646 N N . GLY A 1 361 ? -45.097 10.391 21.930 1.00 53.53 361 GLY A N 1
ATOM 2647 C CA . GLY A 1 361 ? -45.560 9.141 22.494 1.00 53.53 361 GLY A CA 1
ATOM 2648 C C . GLY A 1 361 ? -47.072 9.090 22.374 1.00 53.53 361 GLY A C 1
ATOM 2649 O O . GLY A 1 361 ? -47.770 9.979 22.860 1.00 53.53 361 GLY A O 1
ATOM 2650 N N . THR A 1 362 ? -47.572 8.070 21.683 1.00 52.03 362 THR A N 1
ATOM 2651 C CA . THR A 1 362 ? -48.983 7.723 21.764 1.00 52.03 362 THR A CA 1
ATOM 2652 C C . THR A 1 362 ? -49.299 7.604 23.253 1.00 52.03 362 THR A C 1
ATOM 2654 O O . THR A 1 362 ? -48.691 6.748 23.909 1.00 52.03 362 THR A O 1
ATOM 2657 N N . PRO A 1 363 ? -50.166 8.460 23.825 1.00 53.69 363 PRO A N 1
ATOM 2658 C CA . PRO A 1 363 ? -50.553 8.309 25.212 1.00 53.69 363 PRO A CA 1
ATOM 2659 C C . PRO A 1 363 ? -51.158 6.917 25.333 1.00 53.69 363 PRO A C 1
ATOM 2661 O O . PRO A 1 363 ? -52.076 6.561 24.590 1.00 53.69 363 PRO A O 1
ATOM 2664 N N . ARG A 1 364 ? -50.578 6.106 26.219 1.00 53.88 364 ARG A N 1
ATOM 2665 C CA . ARG A 1 364 ? -51.098 4.790 26.575 1.00 53.88 364 ARG A CA 1
ATOM 2666 C C . ARG A 1 364 ? -52.506 5.015 27.127 1.00 53.88 364 ARG A C 1
ATOM 2668 O O . ARG A 1 364 ? -52.674 5.487 28.246 1.00 53.88 364 ARG A O 1
ATOM 2675 N N . LYS A 1 365 ? -53.502 4.803 26.271 1.00 59.69 365 LYS A N 1
ATOM 2676 C CA . LYS A 1 365 ? -54.923 4.949 26.572 1.00 59.69 365 LYS A CA 1
ATOM 2677 C C . LYS A 1 365 ? -55.389 3.603 27.131 1.00 59.69 365 LYS A C 1
ATOM 2679 O O . LYS A 1 365 ? -55.368 2.631 26.386 1.00 59.69 365 LYS A O 1
ATOM 2684 N N . GLY A 1 366 ? -55.778 3.576 28.407 1.00 56.56 366 GLY A N 1
ATOM 2685 C CA . GLY A 1 366 ? -56.225 2.369 29.125 1.00 56.56 366 GLY A CA 1
ATOM 2686 C C . GLY A 1 366 ? -55.040 1.499 29.564 1.00 56.56 366 GLY A C 1
ATOM 2687 O O . GLY A 1 366 ? -54.088 1.331 28.816 1.00 56.56 366 GLY A O 1
ATOM 2688 N N . ASP A 1 367 ? -54.945 1.014 30.798 1.00 52.62 367 ASP A N 1
ATOM 2689 C CA . ASP A 1 367 ? -56.044 0.467 31.582 1.00 52.62 367 ASP A CA 1
ATOM 2690 C C . ASP A 1 367 ? -56.013 0.973 33.027 1.00 52.62 367 ASP A C 1
ATOM 2692 O O . ASP A 1 367 ? -55.133 0.644 33.821 1.00 52.62 367 ASP A O 1
ATOM 2696 N N . ALA A 1 368 ? -57.020 1.777 33.351 1.00 63.34 368 ALA A N 1
ATOM 2697 C CA . ALA A 1 368 ? -57.598 1.838 34.678 1.00 63.34 368 ALA A CA 1
ATOM 2698 C C . ALA A 1 368 ? -59.036 1.330 34.529 1.00 63.34 368 ALA A C 1
ATOM 2700 O O . ALA A 1 368 ? -59.882 2.054 34.008 1.00 63.34 368 ALA A O 1
ATOM 2701 N N . SER A 1 369 ? -59.297 0.094 34.950 1.00 55.66 369 SER A N 1
ATOM 2702 C CA . SER A 1 369 ? -60.616 -0.338 35.418 1.00 55.66 369 SER A CA 1
ATOM 2703 C C . SER A 1 369 ? -60.522 -1.706 36.095 1.00 55.66 369 SER A C 1
ATOM 2705 O O . SER A 1 369 ? -60.028 -2.646 35.475 1.00 55.66 369 SER A O 1
ATOM 2707 N N . SER A 1 370 ? -61.076 -1.734 37.315 1.00 48.44 370 SER A N 1
ATOM 2708 C CA . SER A 1 370 ? -61.462 -2.853 38.197 1.00 48.44 370 SER A CA 1
ATOM 2709 C C . SER A 1 370 ? -60.367 -3.734 38.780 1.00 48.44 370 SER A C 1
ATOM 2711 O O . SER A 1 370 ? -59.838 -4.588 38.036 1.00 48.44 370 SER A O 1
#

Sequence (370 aa):
MPMSDLLHLRFTGLRAPALALARWTALLIGWVWLGAEGQRLGWSLASGVLAVALWWGLRLVLAQRMRHGAPARGTLLTLGGFTAAGAGFVAQADGGPASFWMLMALAVLWAAWSVALDASAITSKRCQCPWVGWPPVLAALITWTVLSVPVDQALTGLPIGLVLLAASLLASATVTAGPTGSRHLPPSRLASGTLPQTSMGLMMGSLWLGSAWCASAGWSAQTVVGLHLLLMAALPGLVRLDAIPRQLPPLVSRALPLTLVLMGALLLYAGQQPAHGLVGMLLLALAWALPVPSNRIATPMLRWAPLGGPLLLLAVGVWSPSLGPQALALAYGGLSALAGLTLMTVLVRHFAHQVRPEQAGTPRKGDASS

pLDDT: mean 77.94, std 15.23, range [40.62, 96.81]